Protein AF-A0A9D1HS17-F1 (afdb_monomer)

Sequence (466 aa):
MEYAVAGGVTAIFIIIFLLTLKKEREEFSSVCDEKEFAALAEELARSLPAPTDGGKEIRFAPYKRKIKRALRRTDAECSDTELRRLFLTLADRKEELKKLTKTDFSLLQDLPAVNGTPRCVIIAEATLSHSRYIFCEDRTAKMLEAFNAARTLTFKEIDAMETAFRFALCKKLAFLCERITVTDDIRAAALRTAKHPRLRSRSAECKRLKGSVIFSKFCAGEMGYDTENFDERYLALTDDLCACLNNVFDSLDNISIFDFSAFYDPCGILARFDTFASAPPETRAAFLQKLGELSTTENLDEYAYAVRLENYGDYGKMPPFKVKRIPFGQGSVVFARFDGDLLLLARALSSPTLMQMLFGQSGREKSILKNAKIKSSFMPKSRTFSANFGISAEGDELRITPDFPSEIMSAECVLRHNGVRHNVKIERGEPSLSVNGTVMKGVPGVKLGQIPLEIVVTLPDKPGEP

Structure (mmCIF, N/CA/C/O backbone):
data_AF-A0A9D1HS17-F1
#
_entry.id   AF-A0A9D1HS17-F1
#
loop_
_atom_site.group_PDB
_atom_site.id
_atom_site.type_symbol
_atom_site.label_atom_id
_atom_site.label_alt_id
_atom_site.label_comp_id
_atom_site.label_asym_id
_atom_site.label_entity_id
_atom_site.label_seq_id
_atom_site.pdbx_PDB_ins_code
_atom_site.Cartn_x
_atom_site.Cartn_y
_atom_site.Cartn_z
_atom_site.occupancy
_atom_site.B_iso_or_equiv
_atom_site.auth_seq_id
_atom_site.auth_comp_id
_atom_site.auth_asym_id
_atom_site.auth_atom_id
_atom_site.pdbx_PDB_model_num
ATOM 1 N N . MET A 1 1 ? 43.211 29.135 4.369 1.00 55.00 1 MET A N 1
ATOM 2 C CA . MET A 1 1 ? 43.670 27.793 3.943 1.00 55.00 1 MET A CA 1
ATOM 3 C C . MET A 1 1 ? 42.856 26.682 4.598 1.00 55.00 1 MET A C 1
ATOM 5 O O . MET A 1 1 ? 42.326 25.854 3.874 1.00 55.00 1 MET A O 1
ATOM 9 N N . GLU A 1 2 ? 42.667 26.695 5.920 1.00 52.50 2 GLU A N 1
ATOM 10 C CA . GLU A 1 2 ? 41.930 25.651 6.661 1.00 52.50 2 GLU A CA 1
ATOM 11 C C . GLU A 1 2 ? 40.488 25.420 6.178 1.00 52.50 2 GLU A C 1
ATOM 13 O O . GLU A 1 2 ? 40.097 24.278 5.966 1.00 52.50 2 GLU A O 1
ATOM 18 N N . TYR A 1 3 ? 39.728 26.478 5.877 1.00 56.88 3 TYR A N 1
ATOM 19 C CA . TYR A 1 3 ? 38.362 26.347 5.340 1.00 56.88 3 TYR A CA 1
ATOM 20 C C . TYR A 1 3 ? 38.295 25.695 3.947 1.00 56.88 3 TYR A C 1
ATOM 22 O O . TYR A 1 3 ? 37.339 24.985 3.642 1.00 56.88 3 TYR A O 1
ATOM 30 N N . ALA A 1 4 ? 39.316 25.890 3.106 1.00 63.19 4 ALA A N 1
ATOM 31 C CA . ALA A 1 4 ? 39.381 25.276 1.778 1.00 63.19 4 ALA A CA 1
ATOM 32 C C . ALA A 1 4 ? 39.755 23.787 1.865 1.00 63.19 4 ALA A C 1
ATOM 34 O O . ALA A 1 4 ? 39.203 22.963 1.137 1.00 63.19 4 ALA A O 1
ATOM 35 N N . VAL A 1 5 ? 40.639 23.434 2.804 1.00 70.44 5 VAL A N 1
ATOM 36 C CA . VAL A 1 5 ? 41.006 22.042 3.096 1.00 70.44 5 VAL A CA 1
ATOM 37 C C . VAL A 1 5 ? 39.827 21.299 3.734 1.00 70.44 5 VAL A C 1
ATOM 39 O O . VAL A 1 5 ? 39.486 20.210 3.282 1.00 70.44 5 VAL A O 1
ATOM 42 N N . ALA A 1 6 ? 39.131 21.908 4.699 1.00 66.62 6 ALA A N 1
ATOM 43 C CA . ALA A 1 6 ? 37.930 21.338 5.313 1.00 66.62 6 ALA A CA 1
ATOM 44 C C . ALA A 1 6 ? 36.796 21.130 4.292 1.00 66.62 6 ALA A C 1
ATOM 46 O O . ALA A 1 6 ? 36.165 20.071 4.274 1.00 66.62 6 ALA A O 1
ATOM 47 N N . GLY A 1 7 ? 36.579 22.090 3.385 1.00 69.94 7 GLY A N 1
ATOM 48 C CA . GLY A 1 7 ? 35.624 21.948 2.282 1.00 69.94 7 GLY A CA 1
ATOM 49 C C . GLY A 1 7 ? 35.985 20.805 1.326 1.00 69.94 7 GLY A C 1
ATOM 50 O O . GLY A 1 7 ? 35.118 20.006 0.969 1.00 69.94 7 GLY A O 1
ATOM 51 N N . GLY A 1 8 ? 37.267 20.672 0.970 1.00 73.44 8 GLY A N 1
ATOM 52 C CA . GLY A 1 8 ? 37.766 19.588 0.119 1.00 73.44 8 GLY A CA 1
ATOM 53 C C . GLY A 1 8 ? 37.612 18.203 0.754 1.00 73.44 8 GLY A C 1
ATOM 54 O O . GLY A 1 8 ? 37.100 17.286 0.114 1.00 73.44 8 GLY A O 1
ATOM 55 N N . VAL A 1 9 ? 37.976 18.058 2.031 1.00 79.06 9 VAL A N 1
ATOM 56 C CA . VAL A 1 9 ? 37.829 16.797 2.780 1.00 79.06 9 VAL A CA 1
ATOM 57 C C . VAL A 1 9 ? 36.355 16.413 2.925 1.00 79.06 9 VAL A C 1
ATOM 59 O O . VAL A 1 9 ? 36.000 15.257 2.701 1.00 79.06 9 VAL A O 1
ATOM 62 N N . THR A 1 10 ? 35.477 17.379 3.210 1.00 78.69 10 THR A N 1
ATOM 63 C CA . THR A 1 10 ? 34.028 17.138 3.312 1.00 78.69 10 THR A CA 1
ATOM 64 C C . THR A 1 10 ? 33.439 16.698 1.970 1.00 78.69 10 THR A C 1
ATOM 66 O O . THR A 1 10 ? 32.665 15.745 1.921 1.00 78.69 10 THR A O 1
ATOM 69 N N . ALA A 1 11 ? 33.842 17.326 0.861 1.00 78.25 11 ALA A N 1
ATOM 70 C CA . ALA A 1 11 ? 33.407 16.928 -0.476 1.00 78.25 11 ALA A CA 1
ATOM 71 C C . ALA A 1 11 ? 33.867 15.506 -0.833 1.00 78.25 11 ALA A C 1
ATOM 73 O O . ALA A 1 11 ? 33.075 14.724 -1.355 1.00 78.25 11 ALA A O 1
ATOM 74 N N . ILE A 1 12 ? 35.110 15.142 -0.502 1.00 82.19 12 ILE A N 1
ATOM 75 C CA . ILE A 1 12 ? 35.633 13.783 -0.704 1.00 82.19 12 ILE A CA 1
ATOM 76 C C . ILE A 1 12 ? 34.851 12.773 0.143 1.00 82.19 12 ILE A C 1
ATOM 78 O O . ILE A 1 12 ? 34.443 11.741 -0.384 1.00 82.19 12 ILE A O 1
ATOM 82 N N . PHE A 1 13 ? 34.565 13.078 1.411 1.00 82.62 13 PHE A N 1
ATOM 83 C CA . PHE A 1 13 ? 33.738 12.221 2.266 1.00 82.62 13 PHE A CA 1
ATOM 84 C C . PHE A 1 13 ? 32.319 12.049 1.722 1.00 82.62 13 PHE A C 1
ATOM 86 O O . PHE A 1 13 ? 31.816 10.929 1.700 1.00 82.62 13 PHE A O 1
ATOM 93 N N . ILE A 1 14 ? 31.691 13.118 1.223 1.00 76.06 14 ILE A N 1
ATOM 94 C CA . ILE A 1 14 ? 30.376 13.047 0.575 1.00 76.06 14 ILE A CA 1
ATOM 95 C C . ILE A 1 14 ? 30.448 12.186 -0.691 1.00 76.06 14 ILE A C 1
ATOM 97 O O . ILE A 1 14 ? 29.573 11.354 -0.904 1.00 76.06 14 ILE A O 1
ATOM 101 N N . ILE A 1 15 ? 31.485 12.337 -1.519 1.00 74.19 15 ILE A N 1
ATOM 102 C CA . ILE A 1 15 ? 31.669 11.527 -2.733 1.00 74.19 15 ILE A CA 1
ATOM 103 C C . ILE A 1 15 ? 31.859 10.051 -2.370 1.00 74.19 15 ILE A C 1
ATOM 105 O O . ILE A 1 15 ? 31.178 9.202 -2.940 1.00 74.19 15 ILE A O 1
ATOM 109 N N . ILE A 1 16 ? 32.726 9.737 -1.404 1.00 72.88 16 ILE A N 1
ATOM 110 C CA . ILE A 1 16 ? 32.955 8.363 -0.935 1.00 72.88 16 ILE A CA 1
ATOM 111 C C . ILE A 1 16 ? 31.667 7.786 -0.344 1.00 72.88 16 ILE A C 1
ATOM 113 O O . ILE A 1 16 ? 31.283 6.680 -0.708 1.00 72.88 16 ILE A O 1
ATOM 117 N N . PHE A 1 17 ? 30.954 8.540 0.493 1.00 73.44 17 PHE A N 1
ATOM 118 C CA . PHE A 1 17 ? 29.667 8.132 1.056 1.00 73.44 17 PHE A CA 1
ATOM 119 C C . PHE A 1 17 ? 28.625 7.858 -0.039 1.00 73.44 17 PHE A C 1
ATOM 121 O O . PHE A 1 17 ? 27.962 6.827 -0.028 1.00 73.44 17 PHE A O 1
ATOM 128 N N . LEU A 1 18 ? 28.513 8.730 -1.045 1.00 66.69 18 LEU A N 1
ATOM 129 C CA . LEU A 1 18 ? 27.614 8.526 -2.184 1.00 66.69 18 LEU A CA 1
ATOM 130 C C . LEU A 1 18 ? 28.010 7.317 -3.048 1.00 66.69 18 LEU A C 1
ATOM 132 O O . LEU A 1 18 ? 27.133 6.692 -3.644 1.00 66.69 18 LEU A O 1
ATOM 136 N N . LEU A 1 19 ? 29.303 6.985 -3.122 1.00 62.75 19 LEU A N 1
ATOM 137 C CA . LEU A 1 19 ? 29.815 5.808 -3.830 1.00 62.75 19 LEU A CA 1
ATOM 138 C C . LEU A 1 19 ? 29.601 4.503 -3.047 1.00 62.75 19 LEU A C 1
ATOM 140 O O . LEU A 1 19 ? 29.428 3.460 -3.675 1.00 62.75 19 LEU A O 1
ATOM 144 N N . THR A 1 20 ? 29.593 4.544 -1.710 1.00 61.25 20 THR A N 1
ATOM 145 C CA . THR A 1 20 ? 29.363 3.366 -0.852 1.00 61.25 20 THR A CA 1
ATOM 146 C C . THR A 1 20 ? 27.886 3.083 -0.585 1.00 61.25 20 THR A C 1
ATOM 148 O O . THR A 1 20 ? 27.547 1.965 -0.189 1.00 61.25 20 THR A O 1
ATOM 151 N N . LEU A 1 21 ? 26.984 4.038 -0.844 1.00 59.06 21 LEU A N 1
ATOM 152 C CA . LEU A 1 21 ? 25.544 3.787 -0.819 1.00 59.06 21 LEU A CA 1
ATOM 153 C C . LEU A 1 21 ? 25.186 2.696 -1.839 1.00 59.06 21 LEU A C 1
ATOM 155 O O . LEU A 1 21 ? 25.263 2.899 -3.054 1.00 59.06 21 LEU A O 1
ATOM 159 N N . LYS A 1 22 ? 24.750 1.531 -1.339 1.00 60.81 22 LYS A N 1
ATOM 160 C CA . LYS A 1 22 ? 24.191 0.467 -2.180 1.00 60.81 22 LYS A CA 1
ATOM 161 C C . LYS A 1 22 ? 23.036 1.052 -2.992 1.00 60.81 22 LYS A C 1
ATOM 163 O O . LYS A 1 22 ? 22.040 1.506 -2.434 1.00 60.81 22 LYS A O 1
ATOM 168 N N . LYS A 1 23 ? 23.179 1.050 -4.318 1.00 64.81 23 LYS A N 1
ATOM 169 C CA . LYS A 1 23 ? 22.084 1.412 -5.218 1.00 64.81 23 LYS A CA 1
ATOM 170 C C . LYS A 1 23 ? 21.028 0.325 -5.131 1.00 64.81 23 LYS A C 1
ATOM 172 O O . LYS A 1 23 ? 21.290 -0.806 -5.537 1.00 64.81 23 LYS A O 1
ATOM 177 N N . GLU A 1 24 ? 19.870 0.691 -4.605 1.00 73.81 24 GLU A N 1
ATOM 178 C CA . GLU A 1 24 ? 18.692 -0.165 -4.604 1.00 73.81 24 GLU A CA 1
ATOM 179 C C . GLU A 1 24 ? 18.360 -0.551 -6.048 1.00 73.81 24 GLU A C 1
ATOM 181 O O . GLU A 1 24 ? 18.296 0.305 -6.942 1.00 73.81 24 GLU A O 1
ATOM 186 N N . ARG A 1 25 ? 18.256 -1.858 -6.281 1.00 72.44 25 ARG A N 1
ATOM 187 C CA . ARG A 1 25 ? 17.913 -2.433 -7.579 1.00 72.44 25 ARG A CA 1
ATOM 188 C C . ARG A 1 25 ? 16.451 -2.841 -7.542 1.00 72.44 25 ARG A C 1
ATOM 190 O O . ARG A 1 25 ? 15.924 -3.148 -6.482 1.00 72.44 25 ARG A O 1
ATOM 197 N N . GLU A 1 26 ? 15.821 -2.819 -8.707 1.00 78.25 26 GLU A N 1
ATOM 198 C CA . GLU A 1 26 ? 14.504 -3.420 -8.870 1.00 78.25 26 GLU A CA 1
ATOM 199 C C . GLU A 1 26 ? 14.623 -4.923 -8.579 1.00 78.25 26 GLU A C 1
ATOM 201 O O . GLU A 1 26 ? 15.447 -5.607 -9.193 1.00 78.25 26 GLU A O 1
ATOM 206 N N . GLU A 1 27 ? 13.852 -5.409 -7.611 1.00 73.19 27 GLU A N 1
ATOM 207 C CA . GLU A 1 27 ? 13.742 -6.835 -7.314 1.00 73.19 27 GLU A CA 1
ATOM 208 C C . GLU A 1 27 ? 12.722 -7.460 -8.266 1.00 73.19 27 GLU A C 1
ATOM 210 O O . GLU A 1 27 ? 11.680 -6.871 -8.565 1.00 73.19 27 GLU A O 1
ATOM 215 N N . PHE A 1 28 ? 13.059 -8.633 -8.797 1.00 68.69 28 PHE A N 1
ATOM 216 C CA . PHE A 1 28 ? 12.176 -9.376 -9.683 1.00 68.69 28 PHE A CA 1
ATOM 217 C C . PHE A 1 28 ? 11.495 -10.480 -8.885 1.00 68.69 28 PHE A C 1
ATOM 219 O O . PHE A 1 28 ? 12.169 -11.375 -8.380 1.00 68.69 28 PHE A O 1
ATOM 226 N N . SER A 1 29 ? 10.169 -10.424 -8.831 1.00 76.25 29 SER A N 1
ATOM 227 C CA . SER A 1 29 ? 9.338 -11.488 -8.275 1.00 76.25 29 SER A CA 1
ATOM 228 C C . SER A 1 29 ? 8.611 -12.203 -9.406 1.00 76.25 29 SER A C 1
ATOM 230 O O . SER A 1 29 ? 8.111 -11.568 -10.340 1.00 76.25 29 SER A O 1
ATOM 232 N N . SER A 1 30 ? 8.558 -13.534 -9.339 1.00 77.56 30 SER A N 1
ATOM 233 C CA . SER A 1 30 ? 7.724 -14.325 -10.239 1.00 77.56 30 SER A CA 1
ATOM 234 C C . SER A 1 30 ? 6.248 -14.093 -9.929 1.00 77.56 30 SER A C 1
ATOM 236 O O . SER A 1 30 ? 5.859 -13.917 -8.772 1.00 77.56 30 SER A O 1
ATOM 238 N N . VAL A 1 31 ? 5.424 -14.107 -10.976 1.00 83.12 31 VAL A N 1
ATOM 239 C CA . VAL A 1 31 ? 3.968 -14.099 -10.814 1.00 83.12 31 VAL A CA 1
ATOM 240 C C . VAL A 1 31 ? 3.557 -15.426 -10.201 1.00 83.12 31 VAL A C 1
ATOM 242 O O . VAL A 1 31 ? 3.918 -16.469 -10.739 1.00 83.12 31 VAL A O 1
ATOM 245 N N . CYS A 1 32 ? 2.819 -15.361 -9.100 1.00 88.25 32 CYS A N 1
ATOM 246 C CA . CYS A 1 32 ? 2.270 -16.538 -8.440 1.00 88.25 32 CYS A CA 1
ATOM 247 C C . CYS A 1 32 ? 0.857 -16.816 -8.946 1.00 88.25 32 CYS A C 1
ATOM 249 O O . CYS A 1 32 ? 0.096 -15.878 -9.226 1.00 88.25 32 CYS A O 1
ATOM 251 N N . ASP A 1 33 ? 0.492 -18.093 -9.018 1.00 92.06 33 ASP A N 1
ATOM 252 C CA . ASP A 1 33 ? -0.919 -18.467 -9.086 1.00 92.06 33 ASP A CA 1
ATOM 253 C C . ASP A 1 33 ? -1.628 -18.218 -7.736 1.00 92.06 33 ASP A C 1
ATOM 255 O O . ASP A 1 33 ? -1.013 -17.821 -6.744 1.00 92.06 33 ASP A O 1
ATOM 259 N N . GLU A 1 34 ? -2.948 -18.406 -7.684 1.00 91.50 34 GLU A N 1
ATOM 260 C CA . GLU A 1 34 ? -3.733 -18.114 -6.475 1.00 91.50 34 GLU A CA 1
ATOM 261 C C . GLU A 1 34 ? -3.411 -19.016 -5.276 1.00 91.50 34 GLU A C 1
ATOM 263 O O . GLU A 1 34 ? -3.611 -18.598 -4.133 1.00 91.50 34 GLU A O 1
ATOM 268 N N . LYS A 1 35 ? -2.934 -20.243 -5.513 1.00 93.38 35 LYS A N 1
ATOM 269 C CA . LYS A 1 35 ? -2.572 -21.182 -4.443 1.00 93.38 35 LYS A CA 1
ATOM 270 C C . LYS A 1 35 ? -1.186 -20.863 -3.905 1.00 93.38 35 LYS A C 1
ATOM 272 O O . LYS A 1 35 ? -1.000 -20.803 -2.692 1.00 93.38 35 LYS A O 1
ATOM 277 N N . GLU A 1 36 ? -0.240 -20.617 -4.804 1.00 94.25 36 GLU A N 1
ATOM 278 C CA . GLU A 1 36 ? 1.108 -20.164 -4.478 1.00 94.25 36 GLU A CA 1
ATOM 279 C C . GLU A 1 36 ? 1.071 -18.841 -3.715 1.00 94.25 36 GLU A C 1
ATOM 281 O O . GLU A 1 36 ? 1.772 -18.687 -2.718 1.00 94.25 36 GLU A O 1
ATOM 286 N N . PHE A 1 37 ? 0.214 -17.905 -4.135 1.00 95.12 37 PHE A N 1
ATOM 287 C CA . PHE A 1 37 ? 0.074 -16.616 -3.467 1.00 95.12 37 PHE A CA 1
ATOM 288 C C . PHE A 1 37 ? -0.491 -16.754 -2.046 1.00 95.12 37 PHE A C 1
ATOM 290 O O . PHE A 1 37 ? 0.020 -16.119 -1.127 1.00 95.12 37 PHE A O 1
ATOM 297 N N . ALA A 1 38 ? -1.504 -17.602 -1.837 1.00 94.75 38 ALA A N 1
ATOM 298 C CA . ALA A 1 38 ? -2.046 -17.854 -0.500 1.00 94.75 38 ALA A CA 1
ATOM 299 C C . ALA A 1 38 ? -0.995 -18.482 0.434 1.00 94.75 38 ALA A C 1
ATOM 301 O O . ALA A 1 38 ? -0.815 -18.023 1.560 1.00 94.75 38 ALA A O 1
ATOM 302 N N . ALA A 1 39 ? -0.242 -19.474 -0.056 1.00 94.88 39 ALA A N 1
ATOM 303 C CA . ALA A 1 39 ? 0.851 -20.079 0.704 1.00 94.88 39 ALA A CA 1
ATOM 304 C C . ALA A 1 39 ? 1.955 -19.060 1.033 1.00 94.88 39 ALA A C 1
ATOM 306 O O . ALA A 1 39 ? 2.466 -19.039 2.151 1.00 94.88 39 ALA A O 1
ATOM 307 N N . LEU A 1 40 ? 2.290 -18.181 0.083 1.00 94.56 40 LEU A N 1
ATOM 308 C CA . LEU A 1 40 ? 3.247 -17.097 0.286 1.00 94.56 40 LEU A CA 1
ATOM 309 C C . LEU A 1 40 ? 2.774 -16.106 1.354 1.00 94.56 40 LEU A C 1
ATOM 311 O O . LEU A 1 40 ? 3.582 -15.687 2.179 1.00 94.56 40 LEU A O 1
ATOM 315 N N . ALA A 1 41 ? 1.490 -15.743 1.356 1.00 95.75 41 ALA A N 1
ATOM 316 C CA . ALA A 1 41 ? 0.919 -14.841 2.351 1.00 95.75 41 ALA A CA 1
ATOM 317 C C . ALA A 1 41 ? 1.021 -15.425 3.768 1.00 95.75 41 ALA A C 1
ATOM 319 O O . ALA A 1 41 ? 1.491 -14.745 4.681 1.00 95.75 41 ALA A O 1
ATOM 320 N N . GLU A 1 42 ? 0.655 -16.699 3.946 1.00 96.06 42 GLU A N 1
ATOM 321 C CA . GLU A 1 42 ? 0.783 -17.391 5.233 1.00 96.06 42 GLU A CA 1
ATOM 322 C C . GLU A 1 42 ? 2.241 -17.508 5.696 1.00 96.06 42 GLU A C 1
ATOM 324 O O . GLU A 1 42 ? 2.549 -17.238 6.858 1.00 96.06 42 GLU A O 1
ATOM 329 N N . GLU A 1 43 ? 3.144 -17.906 4.798 1.00 95.81 43 GLU A N 1
ATOM 330 C CA . GLU A 1 43 ? 4.566 -18.069 5.110 1.00 95.81 43 GLU A CA 1
ATOM 331 C C . GLU A 1 43 ? 5.208 -16.728 5.486 1.00 95.81 43 GLU A C 1
ATOM 333 O O . GLU A 1 43 ? 5.949 -16.628 6.469 1.00 95.81 43 GLU A O 1
ATOM 338 N N . LEU A 1 44 ? 4.887 -15.663 4.747 1.00 95.00 44 LEU A N 1
ATOM 339 C CA . LEU A 1 44 ? 5.362 -14.317 5.042 1.00 95.00 44 LEU A CA 1
ATOM 340 C C . LEU A 1 44 ? 4.834 -13.833 6.398 1.00 95.00 44 LEU A C 1
ATOM 342 O O . LEU A 1 44 ? 5.612 -13.348 7.215 1.00 95.00 44 LEU A O 1
ATOM 346 N N . ALA A 1 45 ? 3.542 -14.012 6.674 1.00 94.44 45 ALA A N 1
ATOM 347 C CA . ALA A 1 45 ? 2.946 -13.615 7.946 1.00 94.44 45 ALA A CA 1
ATOM 348 C C . ALA A 1 45 ? 3.567 -14.352 9.150 1.00 94.44 45 ALA A C 1
ATOM 350 O O . ALA A 1 45 ? 3.813 -13.736 10.187 1.00 94.44 45 ALA A O 1
ATOM 351 N N . ARG A 1 46 ? 3.866 -15.654 9.015 1.00 93.75 46 ARG A N 1
ATOM 352 C CA . ARG A 1 46 ? 4.463 -16.479 10.085 1.00 93.75 46 ARG A CA 1
ATOM 353 C C . ARG A 1 46 ? 5.958 -16.236 10.291 1.00 93.75 46 ARG A C 1
ATOM 355 O O . ARG A 1 46 ? 6.441 -16.357 11.415 1.00 93.75 46 ARG A O 1
ATOM 362 N N . SER A 1 47 ? 6.697 -15.950 9.222 1.00 93.00 47 SER A N 1
ATOM 363 C CA . SER A 1 47 ? 8.162 -15.828 9.268 1.00 93.00 47 SER A CA 1
ATOM 364 C C . SER A 1 47 ? 8.654 -14.476 9.783 1.00 93.00 47 SER A C 1
ATOM 366 O O . SER A 1 47 ? 9.798 -14.368 10.238 1.00 93.00 47 SER A O 1
ATOM 368 N N . LEU A 1 48 ? 7.815 -13.437 9.734 1.00 91.75 48 LEU A N 1
ATOM 369 C CA . LEU A 1 48 ? 8.183 -12.120 10.239 1.00 91.75 48 LEU A CA 1
ATOM 370 C C . LEU A 1 48 ? 8.225 -12.110 11.778 1.00 91.75 48 LEU A C 1
ATOM 372 O O . LEU A 1 48 ? 7.285 -12.562 12.435 1.00 91.75 48 LEU A O 1
ATOM 376 N N . PRO A 1 49 ? 9.291 -11.560 12.391 1.00 89.25 49 PRO A N 1
ATOM 377 C CA . PRO A 1 49 ? 9.330 -11.379 13.833 1.00 89.25 49 PRO A CA 1
ATOM 378 C C . PRO A 1 49 ? 8.278 -10.363 14.293 1.00 89.25 49 PRO A C 1
ATOM 380 O O . PRO A 1 49 ? 7.705 -9.608 13.505 1.00 89.25 49 PRO A O 1
ATOM 383 N N . ALA A 1 50 ? 8.076 -10.312 15.609 1.00 87.00 50 ALA A N 1
ATOM 384 C CA . ALA A 1 50 ? 7.271 -9.282 16.249 1.00 87.00 50 ALA A CA 1
ATOM 385 C C . ALA A 1 50 ? 7.685 -7.876 15.768 1.00 87.00 50 ALA A C 1
ATOM 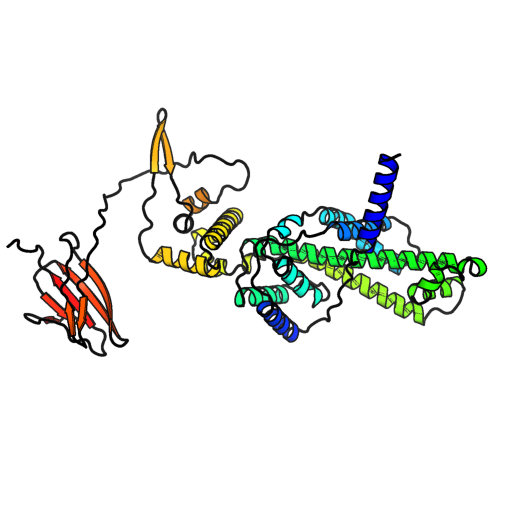387 O O . ALA A 1 50 ? 8.879 -7.564 15.834 1.00 87.00 50 ALA A O 1
ATOM 388 N N . PRO A 1 51 ? 6.747 -7.028 15.303 1.00 88.88 51 PRO A N 1
ATOM 389 C CA . PRO A 1 51 ? 7.079 -5.662 14.943 1.00 88.88 51 PRO A CA 1
ATOM 390 C C . PRO A 1 51 ? 7.547 -4.880 16.173 1.00 88.88 51 PRO A C 1
ATOM 392 O O . PRO A 1 5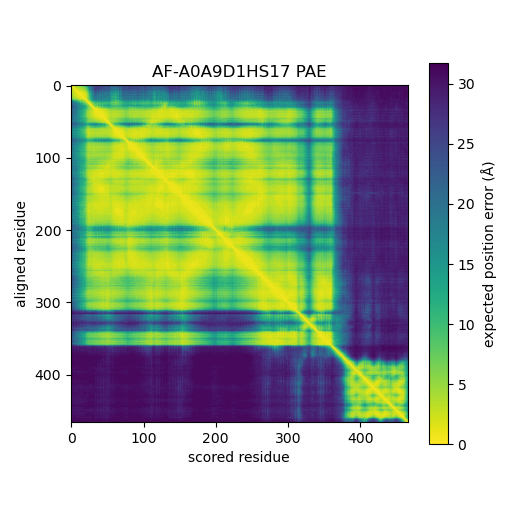1 ? 7.067 -5.094 17.287 1.00 88.88 51 PRO A O 1
ATOM 395 N N . THR A 1 52 ? 8.489 -3.973 15.949 1.00 87.38 52 THR A N 1
ATOM 396 C CA . THR A 1 52 ? 8.951 -2.986 16.925 1.00 87.38 52 THR A CA 1
ATOM 397 C C . THR A 1 52 ? 8.280 -1.643 16.673 1.00 87.38 52 THR A C 1
ATOM 399 O O . THR A 1 52 ? 7.898 -1.346 15.537 1.00 87.38 52 THR A O 1
ATOM 402 N N . ASP A 1 53 ? 8.199 -0.810 17.707 1.00 80.38 53 ASP A N 1
ATOM 403 C CA . ASP A 1 53 ? 7.727 0.565 17.566 1.00 80.38 53 ASP A CA 1
ATOM 404 C C . ASP A 1 53 ? 8.694 1.384 16.705 1.00 80.38 53 ASP A C 1
ATOM 406 O O . ASP A 1 53 ? 9.889 1.477 16.999 1.00 80.38 53 ASP A O 1
ATOM 410 N N . GLY A 1 54 ? 8.155 1.993 15.649 1.00 69.00 54 GLY A N 1
ATOM 411 C CA . GLY A 1 54 ? 8.901 2.836 14.724 1.00 69.00 54 GLY A CA 1
ATOM 412 C C . GLY A 1 54 ? 9.770 2.065 13.724 1.00 69.00 54 GLY A C 1
ATOM 413 O O . GLY A 1 54 ? 10.344 1.007 13.994 1.00 69.00 54 GLY A O 1
ATOM 414 N N . GLY A 1 55 ? 9.881 2.634 12.527 1.00 67.69 55 GLY A N 1
ATOM 415 C CA . GLY A 1 55 ? 10.696 2.153 11.421 1.00 67.69 55 GLY A CA 1
ATOM 416 C C . GLY A 1 55 ? 11.896 3.051 11.121 1.00 67.69 55 GLY A C 1
ATOM 417 O O . GLY A 1 55 ? 12.096 4.123 11.691 1.00 67.69 55 GLY A O 1
ATOM 418 N N . LYS A 1 56 ? 12.729 2.610 10.176 1.00 76.06 56 LYS A N 1
ATOM 419 C CA . LYS A 1 56 ? 13.734 3.477 9.553 1.00 76.06 56 LYS A CA 1
ATOM 420 C C . LYS A 1 56 ? 13.028 4.508 8.676 1.00 76.06 56 LYS A C 1
ATOM 422 O O . LYS A 1 56 ? 11.954 4.264 8.133 1.00 76.06 56 LYS A O 1
ATOM 427 N N . GLU A 1 57 ? 13.701 5.635 8.471 1.00 78.94 57 GLU A N 1
ATOM 428 C CA . GLU A 1 57 ? 13.250 6.689 7.564 1.00 78.94 57 GLU A CA 1
ATOM 429 C C . GLU A 1 57 ? 12.887 6.124 6.174 1.00 78.94 57 GLU A C 1
ATOM 431 O O . GLU A 1 57 ? 13.733 5.558 5.470 1.00 78.94 57 GLU A O 1
ATOM 436 N N . ILE A 1 58 ? 11.638 6.336 5.745 1.00 82.00 58 ILE A N 1
ATOM 437 C CA . ILE A 1 58 ? 11.191 6.030 4.385 1.00 82.00 58 ILE A CA 1
ATOM 438 C C . ILE A 1 58 ? 11.784 7.062 3.423 1.00 82.00 58 ILE A C 1
ATOM 440 O O . ILE A 1 58 ? 11.344 8.210 3.326 1.00 82.00 58 ILE A O 1
ATOM 444 N N . ARG A 1 59 ? 12.794 6.640 2.660 1.00 83.75 59 ARG A N 1
ATOM 445 C CA . ARG A 1 59 ? 13.510 7.505 1.713 1.00 83.75 59 ARG A CA 1
ATOM 446 C C . ARG A 1 59 ? 12.799 7.596 0.364 1.00 83.75 59 ARG A C 1
ATOM 448 O O . ARG A 1 59 ? 13.148 6.901 -0.586 1.00 83.75 59 ARG A O 1
ATOM 455 N N . PHE A 1 60 ? 11.867 8.539 0.229 1.00 89.31 60 PHE A N 1
ATOM 456 C CA . PHE A 1 60 ? 11.155 8.767 -1.040 1.00 89.31 60 PHE A CA 1
ATOM 457 C C . PHE A 1 60 ? 11.929 9.615 -2.076 1.00 89.31 60 PHE A C 1
ATOM 459 O O . PHE A 1 60 ? 11.688 9.547 -3.287 1.00 89.31 60 PHE A O 1
ATOM 466 N N . ALA A 1 61 ? 12.892 10.431 -1.633 1.00 90.25 61 ALA A N 1
ATOM 467 C CA . ALA A 1 61 ? 13.577 11.403 -2.491 1.00 90.25 61 ALA A CA 1
ATOM 468 C C . ALA A 1 61 ? 14.248 10.815 -3.759 1.00 90.25 61 ALA A C 1
ATOM 470 O O . ALA A 1 61 ? 14.149 11.454 -4.815 1.00 90.25 61 ALA A O 1
ATOM 471 N N . PRO A 1 62 ? 14.910 9.638 -3.727 1.00 90.62 62 PRO A N 1
ATOM 472 C CA . PRO A 1 62 ? 15.495 9.033 -4.926 1.00 90.62 62 PRO A CA 1
ATOM 473 C C . PRO A 1 62 ? 14.446 8.683 -5.989 1.00 90.62 62 PRO A C 1
ATOM 475 O O . PRO A 1 62 ? 14.642 8.991 -7.165 1.00 90.62 62 PRO A O 1
ATOM 478 N N . TYR A 1 63 ? 13.309 8.120 -5.578 1.00 93.75 63 TYR A N 1
ATOM 479 C CA . TYR A 1 63 ? 12.211 7.730 -6.468 1.00 93.75 63 TYR A CA 1
ATOM 480 C C . TYR A 1 63 ? 11.575 8.940 -7.142 1.00 93.75 63 TYR A C 1
ATOM 482 O O . TYR A 1 63 ? 11.467 9.009 -8.369 1.00 93.75 63 TYR A O 1
ATOM 490 N N . LYS A 1 64 ? 11.298 9.975 -6.347 1.00 94.69 64 LYS A N 1
ATOM 491 C CA . LYS A 1 64 ? 10.818 11.273 -6.827 1.00 94.69 64 LYS A CA 1
ATOM 492 C C . LYS A 1 64 ? 11.710 11.878 -7.913 1.00 94.69 64 LYS A C 1
ATOM 494 O O . LYS A 1 64 ? 11.199 12.455 -8.873 1.00 94.69 64 LYS A O 1
ATOM 499 N N . ARG A 1 65 ? 13.039 11.773 -7.783 1.00 94.00 65 ARG A N 1
ATOM 500 C CA . ARG A 1 65 ? 13.982 12.289 -8.795 1.00 94.00 65 ARG A CA 1
ATOM 501 C C . ARG A 1 65 ? 13.859 11.540 -10.122 1.00 94.00 65 ARG A C 1
ATOM 503 O O . ARG A 1 65 ? 13.880 12.194 -11.162 1.00 94.00 65 ARG A O 1
ATOM 510 N N . LYS A 1 66 ? 13.705 10.211 -10.090 1.00 95.31 66 LYS A N 1
ATOM 511 C CA . LYS A 1 66 ? 13.536 9.379 -11.294 1.00 95.31 66 LYS A CA 1
ATOM 512 C C . LYS A 1 66 ? 12.249 9.741 -12.042 1.00 95.31 66 LYS A C 1
ATOM 514 O O . LYS A 1 66 ? 12.314 10.040 -13.232 1.00 95.31 66 LYS A O 1
ATOM 519 N N . ILE A 1 67 ? 11.125 9.850 -11.326 1.00 96.25 67 ILE A N 1
ATOM 520 C CA . ILE A 1 67 ? 9.829 10.254 -11.901 1.00 96.25 67 ILE A CA 1
ATOM 521 C C . ILE A 1 67 ? 9.933 11.653 -12.524 1.00 96.25 67 ILE A C 1
ATOM 523 O O . ILE A 1 67 ? 9.647 11.840 -13.704 1.00 96.25 67 ILE A O 1
ATOM 527 N N . LYS A 1 68 ? 10.436 12.646 -11.774 1.00 94.81 68 LYS A N 1
ATOM 528 C CA . LYS A 1 68 ? 10.593 14.020 -12.289 1.00 94.81 68 LYS A CA 1
ATOM 529 C C . LYS A 1 68 ? 11.503 14.105 -13.512 1.00 94.81 68 LYS A C 1
ATOM 531 O O . LYS A 1 68 ? 11.280 14.960 -14.364 1.00 94.81 68 LYS A O 1
ATOM 536 N N . ARG A 1 69 ? 12.545 13.273 -13.589 1.00 93.56 69 ARG A N 1
ATOM 537 C CA . ARG A 1 69 ? 13.445 13.232 -14.747 1.00 93.56 69 ARG A CA 1
ATOM 538 C C . ARG A 1 69 ? 12.712 12.745 -15.996 1.00 93.56 69 ARG A C 1
ATOM 540 O O . ARG A 1 69 ? 12.868 13.381 -17.033 1.00 93.56 69 ARG A O 1
ATOM 547 N N . ALA A 1 70 ? 11.910 11.688 -15.886 1.00 94.50 70 ALA A N 1
ATOM 548 C CA . ALA A 1 70 ? 11.110 11.184 -17.001 1.00 94.50 70 ALA A CA 1
ATOM 549 C C . ALA A 1 70 ? 10.035 12.196 -17.434 1.00 94.50 70 ALA A C 1
ATOM 551 O O . ALA A 1 70 ? 9.946 12.516 -18.614 1.00 94.50 70 ALA A O 1
ATOM 552 N N . LEU A 1 71 ? 9.323 12.814 -16.482 1.00 94.06 71 LEU A N 1
ATOM 553 C CA . LEU A 1 71 ? 8.300 13.836 -16.764 1.00 94.06 71 LEU A CA 1
ATOM 554 C C . LEU A 1 71 ? 8.831 15.104 -17.449 1.00 94.06 71 LEU A C 1
ATOM 556 O O . LEU A 1 71 ? 8.061 15.851 -18.036 1.00 94.06 71 LEU A O 1
ATOM 560 N N . ARG A 1 72 ? 10.132 15.399 -17.356 1.00 91.94 72 ARG A N 1
ATOM 561 C CA . ARG A 1 72 ? 10.745 16.510 -18.109 1.00 91.94 72 ARG A CA 1
ATOM 562 C C . ARG A 1 72 ? 10.980 16.168 -19.578 1.00 91.94 72 ARG A C 1
ATOM 564 O O . ARG A 1 72 ? 11.186 17.075 -20.372 1.00 91.94 72 ARG A O 1
ATOM 571 N N . ARG A 1 73 ? 11.016 14.878 -19.918 1.00 90.75 73 ARG A N 1
ATOM 572 C CA . ARG A 1 73 ? 11.261 14.385 -21.277 1.00 90.75 73 ARG A CA 1
ATOM 573 C C . ARG A 1 73 ? 9.978 14.118 -22.054 1.00 90.75 73 ARG A C 1
ATOM 575 O O . ARG A 1 73 ? 10.060 13.954 -23.260 1.00 90.75 73 ARG A O 1
ATOM 582 N N . THR A 1 74 ? 8.818 14.130 -21.397 1.00 88.06 74 THR A N 1
ATOM 583 C CA . THR A 1 74 ? 7.516 13.964 -22.064 1.00 88.06 74 THR A CA 1
ATOM 584 C C . THR A 1 74 ? 7.233 15.063 -23.083 1.00 88.06 74 THR A C 1
ATOM 586 O O . THR A 1 74 ? 6.526 14.826 -24.050 1.00 88.06 74 THR A O 1
ATOM 589 N N . ASP A 1 75 ? 7.793 16.256 -22.868 1.00 79.31 75 ASP A N 1
ATOM 590 C CA . ASP A 1 75 ? 7.585 17.423 -23.732 1.00 79.31 75 ASP A CA 1
ATOM 591 C C . ASP A 1 75 ? 8.638 17.512 -24.854 1.00 79.31 75 ASP A C 1
ATOM 593 O O . ASP A 1 75 ? 8.588 18.417 -25.683 1.00 79.31 75 ASP A O 1
ATOM 597 N N . ALA A 1 76 ? 9.626 16.611 -24.862 1.00 81.25 76 ALA A N 1
ATOM 598 C CA . ALA A 1 76 ? 10.671 16.584 -25.875 1.00 81.25 76 ALA A CA 1
ATOM 599 C C . ALA A 1 76 ? 10.230 15.747 -27.081 1.00 81.25 76 ALA A C 1
ATOM 601 O O . ALA A 1 76 ? 9.615 14.691 -26.930 1.00 81.25 76 ALA A O 1
ATOM 602 N N . GLU A 1 77 ? 10.607 16.178 -28.284 1.00 74.56 77 GLU A N 1
ATOM 603 C CA . GLU A 1 77 ? 10.391 15.371 -29.481 1.00 74.56 77 GLU A CA 1
ATOM 604 C C . GLU A 1 77 ? 11.220 14.080 -29.411 1.00 74.56 77 GLU A C 1
ATOM 606 O O . GLU A 1 77 ? 12.455 14.098 -29.392 1.00 74.56 77 GLU A O 1
ATOM 611 N N . CYS A 1 78 ? 10.527 12.940 -29.383 1.00 83.00 78 CYS A N 1
ATOM 612 C CA . CYS A 1 78 ? 11.131 11.624 -29.533 1.00 83.00 78 CYS A CA 1
ATOM 613 C C . CYS A 1 78 ? 10.821 11.094 -30.935 1.00 83.00 78 CYS A C 1
ATOM 615 O O . CYS A 1 78 ? 9.660 10.909 -31.296 1.00 83.00 78 CYS A O 1
ATOM 617 N N . SER A 1 79 ? 11.870 10.867 -31.726 1.00 82.50 79 SER A N 1
ATOM 618 C CA . SER A 1 79 ? 11.756 10.384 -33.107 1.00 82.50 79 SER A CA 1
ATOM 619 C C . SER A 1 79 ? 11.402 8.897 -33.208 1.00 82.50 79 SER A C 1
ATOM 621 O O . SER A 1 79 ? 11.046 8.434 -34.283 1.00 82.50 79 SER A O 1
ATOM 623 N N . ASP A 1 80 ? 11.564 8.141 -32.121 1.00 91.69 80 ASP A N 1
ATOM 624 C CA . ASP A 1 80 ? 11.242 6.716 -32.067 1.00 91.69 80 ASP A CA 1
ATOM 625 C C . ASP A 1 80 ? 9.790 6.528 -31.611 1.00 91.69 80 ASP A C 1
ATOM 627 O O . ASP A 1 80 ? 9.380 7.104 -30.601 1.00 91.69 80 ASP A O 1
ATOM 631 N N . THR A 1 81 ? 9.012 5.752 -32.366 1.00 91.06 81 THR A N 1
ATOM 632 C CA . THR A 1 81 ? 7.567 5.586 -32.149 1.00 91.06 81 THR A CA 1
ATOM 633 C C . THR A 1 81 ? 7.251 4.895 -30.826 1.00 91.06 81 THR A C 1
ATOM 635 O O . THR A 1 81 ? 6.355 5.346 -30.112 1.00 91.06 81 THR A O 1
ATOM 638 N N . GLU A 1 82 ? 8.016 3.870 -30.452 1.00 93.75 82 GLU A N 1
ATOM 639 C CA . GLU A 1 82 ? 7.770 3.075 -29.244 1.00 93.75 82 GLU A CA 1
ATOM 640 C C . GLU A 1 82 ? 8.139 3.834 -27.969 1.00 93.75 82 GLU A C 1
ATOM 642 O O . GLU A 1 82 ? 7.391 3.845 -26.989 1.00 93.75 82 GLU A O 1
ATOM 647 N N . LEU A 1 83 ? 9.266 4.548 -27.976 1.00 92.94 83 LEU A N 1
ATOM 648 C CA . LEU A 1 83 ? 9.620 5.448 -26.880 1.00 92.94 83 LEU A CA 1
ATOM 649 C C . LEU A 1 83 ? 8.669 6.633 -26.789 1.00 92.94 83 LEU A C 1
ATOM 651 O O . LEU A 1 83 ? 8.300 7.025 -25.680 1.00 92.94 83 LEU A O 1
ATOM 655 N N . ARG A 1 84 ? 8.244 7.193 -27.928 1.00 92.88 84 ARG A N 1
ATOM 656 C CA . ARG A 1 84 ? 7.230 8.249 -27.948 1.00 92.88 84 ARG A CA 1
ATOM 657 C C . ARG A 1 84 ? 5.933 7.758 -27.314 1.00 92.88 84 ARG A C 1
ATOM 659 O O . ARG A 1 84 ? 5.392 8.481 -26.487 1.00 92.88 84 ARG A O 1
ATOM 666 N N . ARG A 1 85 ? 5.479 6.539 -27.627 1.00 94.38 85 ARG A N 1
ATOM 667 C CA . ARG A 1 85 ? 4.311 5.908 -26.992 1.00 94.38 85 ARG A CA 1
ATOM 668 C C . ARG A 1 85 ? 4.452 5.882 -25.467 1.00 94.38 85 ARG A C 1
ATOM 670 O O . ARG A 1 85 ? 3.577 6.388 -24.780 1.00 94.38 85 ARG A O 1
ATOM 677 N N . LEU A 1 86 ? 5.585 5.408 -24.941 1.00 95.38 86 LEU A N 1
ATOM 678 C CA . LEU A 1 86 ? 5.849 5.369 -23.492 1.00 95.38 86 LEU A CA 1
ATOM 679 C C . LEU A 1 86 ? 5.855 6.765 -22.844 1.00 95.38 86 LEU A C 1
ATOM 681 O O . LEU A 1 86 ? 5.323 6.951 -21.749 1.00 95.38 86 LEU A O 1
ATOM 685 N N . PHE A 1 87 ? 6.455 7.762 -23.502 1.00 95.31 87 PHE A N 1
ATOM 686 C CA . PHE A 1 87 ? 6.443 9.140 -23.008 1.00 95.31 87 PHE A CA 1
ATOM 687 C C . PHE A 1 87 ? 5.056 9.783 -23.078 1.00 95.31 87 PHE A C 1
ATOM 689 O O . PHE A 1 87 ? 4.733 10.555 -22.179 1.00 95.31 87 PHE A O 1
ATOM 696 N N . LEU A 1 88 ? 4.240 9.456 -24.084 1.00 93.44 88 LEU A N 1
ATOM 697 C CA . LEU A 1 88 ? 2.844 9.892 -24.167 1.00 93.44 88 LEU A CA 1
ATOM 698 C C . LEU A 1 88 ? 2.023 9.305 -23.016 1.00 93.44 88 LEU A C 1
ATOM 700 O O . LEU A 1 88 ? 1.376 10.066 -22.309 1.00 93.44 88 LEU A O 1
ATOM 704 N N . THR A 1 89 ? 2.171 8.012 -22.712 1.00 93.81 89 THR A N 1
ATOM 705 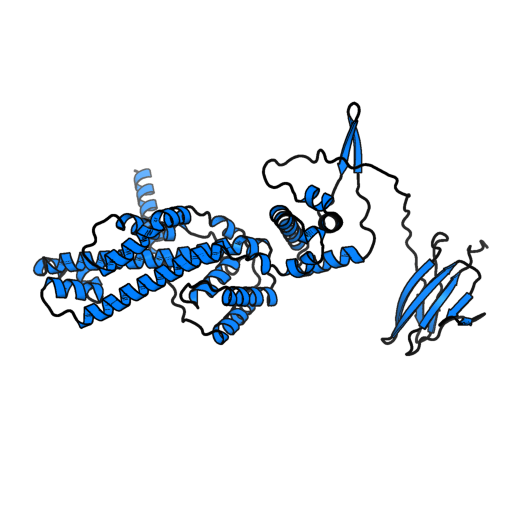C CA . THR A 1 89 ? 1.509 7.387 -21.553 1.00 93.81 89 THR A CA 1
ATOM 706 C C . THR A 1 89 ? 1.862 8.092 -20.233 1.00 93.81 89 THR A C 1
ATOM 708 O O . THR A 1 89 ? 1.001 8.319 -19.386 1.00 93.81 89 THR A O 1
ATOM 711 N N . LEU A 1 90 ? 3.122 8.515 -20.053 1.00 95.69 90 LEU A N 1
ATOM 712 C CA . LEU A 1 90 ? 3.527 9.342 -18.905 1.00 95.69 90 LEU A CA 1
ATOM 713 C C . LEU A 1 90 ? 2.963 10.775 -18.961 1.00 95.69 90 LEU A C 1
ATOM 715 O O . LEU A 1 90 ? 2.699 11.370 -17.912 1.00 95.69 90 LEU A O 1
ATOM 719 N N . ALA A 1 91 ? 2.840 11.352 -20.158 1.00 94.00 91 ALA A N 1
ATOM 720 C CA . ALA A 1 91 ? 2.329 12.702 -20.379 1.00 94.00 91 ALA A CA 1
ATOM 721 C C . ALA A 1 91 ? 0.836 12.799 -20.043 1.00 94.00 91 ALA A C 1
ATOM 723 O O . ALA A 1 91 ? 0.429 13.756 -19.381 1.00 94.00 91 ALA A O 1
ATOM 724 N N . ASP A 1 92 ? 0.057 11.784 -20.415 1.00 94.19 92 ASP A N 1
ATOM 725 C CA . ASP A 1 92 ? -1.387 11.718 -20.182 1.00 94.19 92 ASP A CA 1
ATOM 726 C C . ASP A 1 92 ? -1.726 11.790 -18.684 1.00 94.19 92 ASP A C 1
ATOM 728 O O . ASP A 1 92 ? -2.706 12.414 -18.287 1.00 94.19 92 ASP A O 1
ATOM 732 N N . ARG A 1 93 ? -0.853 11.246 -17.824 1.00 94.38 93 ARG A N 1
ATOM 733 C CA . ARG A 1 93 ? -1.003 11.253 -16.355 1.00 94.38 93 ARG A CA 1
ATOM 734 C C . ARG A 1 93 ? -0.107 12.288 -15.652 1.00 94.38 93 ARG A C 1
ATOM 736 O O . ARG A 1 93 ? 0.079 12.245 -14.434 1.00 94.38 93 ARG A O 1
ATOM 743 N N . LYS A 1 94 ? 0.481 13.249 -16.379 1.00 93.38 94 LYS A N 1
ATOM 744 C CA . LYS A 1 94 ? 1.539 14.152 -15.868 1.00 93.38 94 LYS A CA 1
ATOM 745 C C . LYS A 1 94 ? 1.152 14.926 -14.606 1.00 93.38 94 LYS A C 1
ATOM 747 O O . LYS A 1 94 ? 1.977 15.064 -13.698 1.00 93.38 94 LYS A O 1
ATOM 752 N N . GLU A 1 95 ? -0.068 15.455 -14.533 1.00 93.25 95 GLU A N 1
ATOM 753 C CA . GLU A 1 95 ? -0.516 16.239 -13.372 1.00 93.25 95 GLU A CA 1
ATOM 754 C C . GLU A 1 95 ? -0.745 15.373 -12.131 1.00 93.25 95 GLU A C 1
ATOM 756 O O . GLU A 1 95 ? -0.376 15.763 -11.020 1.00 93.25 95 GLU A O 1
ATOM 761 N N . GLU A 1 96 ? -1.268 14.165 -12.306 1.00 93.12 96 GLU A N 1
ATOM 762 C CA . GLU A 1 96 ? -1.423 13.197 -11.221 1.00 93.12 96 GLU A CA 1
ATOM 763 C C . GLU A 1 96 ? -0.067 12.734 -10.699 1.00 93.12 96 GLU A C 1
ATOM 765 O O . GLU A 1 96 ? 0.176 12.761 -9.495 1.00 93.12 96 GLU A O 1
ATOM 770 N N . LEU A 1 97 ? 0.879 12.443 -11.593 1.00 94.12 97 LEU A N 1
ATOM 771 C CA . LEU A 1 97 ? 2.243 12.092 -11.204 1.00 94.12 97 LEU A CA 1
ATOM 772 C C . LEU A 1 97 ? 2.954 13.242 -10.481 1.00 94.12 97 LEU A C 1
ATOM 774 O O . LEU A 1 97 ? 3.707 13.022 -9.527 1.00 94.12 97 LEU A O 1
ATOM 778 N N . LYS A 1 98 ? 2.687 14.499 -10.856 1.00 93.06 98 LYS A N 1
ATOM 779 C CA . LYS A 1 98 ? 3.164 15.660 -10.089 1.00 93.06 98 LYS A CA 1
ATOM 780 C C . LYS A 1 98 ? 2.570 15.692 -8.681 1.00 93.06 98 LYS A C 1
ATOM 782 O O . LYS A 1 98 ? 3.332 15.969 -7.751 1.00 93.06 98 LYS A O 1
ATOM 787 N N . LYS A 1 99 ? 1.270 15.419 -8.509 1.00 92.62 99 LYS A N 1
ATOM 788 C CA . LYS A 1 99 ? 0.627 15.316 -7.183 1.00 92.62 99 LYS A CA 1
ATOM 789 C C . LYS A 1 99 ? 1.240 14.178 -6.368 1.00 92.62 99 LYS A C 1
ATOM 791 O O . LYS A 1 99 ? 1.683 14.420 -5.251 1.00 92.62 99 LYS A O 1
ATOM 796 N N . LEU A 1 100 ? 1.408 13.006 -6.973 1.00 91.00 100 LEU A N 1
ATOM 797 C CA . LEU A 1 100 ? 2.008 11.824 -6.359 1.00 91.00 100 LEU A CA 1
ATOM 798 C C . LEU A 1 100 ? 3.431 12.090 -5.833 1.00 91.00 100 LEU A C 1
ATOM 800 O O . LEU A 1 100 ? 3.793 11.691 -4.732 1.00 91.00 100 LEU A O 1
ATOM 804 N N . THR A 1 101 ? 4.247 12.865 -6.559 1.00 91.50 101 THR A N 1
ATOM 805 C CA . THR A 1 101 ? 5.593 13.250 -6.076 1.00 91.50 101 THR A CA 1
ATOM 806 C C . THR A 1 101 ? 5.600 14.248 -4.907 1.00 91.50 101 THR A C 1
ATOM 808 O O . THR A 1 101 ? 6.679 14.584 -4.390 1.00 91.50 101 THR A O 1
ATOM 811 N N . LYS A 1 102 ? 4.439 14.788 -4.529 1.00 91.50 102 LYS A N 1
ATOM 812 C CA . LYS A 1 102 ? 4.249 15.677 -3.375 1.00 91.50 102 LYS A CA 1
ATOM 813 C C . LYS A 1 102 ? 3.619 14.960 -2.178 1.00 91.50 102 LYS A C 1
ATOM 815 O O . LYS A 1 102 ? 3.582 15.579 -1.122 1.00 91.50 102 LYS A O 1
ATOM 820 N N . THR A 1 103 ? 3.168 13.715 -2.334 1.00 90.12 103 THR A N 1
ATOM 821 C CA . THR A 1 103 ? 2.627 12.909 -1.237 1.00 90.12 103 THR A CA 1
ATOM 822 C C . THR A 1 103 ? 3.654 12.773 -0.119 1.00 90.12 103 THR A C 1
ATOM 824 O O . THR A 1 103 ? 4.846 12.561 -0.377 1.00 90.12 103 THR A O 1
ATOM 827 N N . ASP A 1 104 ? 3.183 12.934 1.114 1.00 87.44 104 ASP A N 1
ATOM 828 C CA . ASP A 1 104 ? 3.995 12.766 2.306 1.00 87.44 104 ASP A CA 1
ATOM 829 C C . ASP A 1 104 ? 3.947 11.307 2.769 1.00 87.44 104 ASP A C 1
ATOM 831 O O . ASP A 1 104 ? 2.920 10.818 3.226 1.00 87.44 104 ASP A O 1
ATOM 835 N N . PHE A 1 105 ? 5.073 10.610 2.619 1.00 91.56 105 PHE A N 1
ATOM 836 C CA . PHE A 1 105 ? 5.243 9.226 3.068 1.00 91.56 105 PHE A CA 1
ATOM 837 C C . PHE A 1 105 ? 5.928 9.138 4.441 1.00 91.56 105 PHE A C 1
ATOM 839 O O . PHE A 1 105 ? 6.261 8.040 4.883 1.00 91.56 105 PHE A O 1
ATOM 846 N N . SER A 1 106 ? 6.176 10.270 5.113 1.00 87.25 106 SER A N 1
ATOM 847 C CA . SER A 1 106 ? 6.793 10.279 6.446 1.00 87.25 106 SER A CA 1
ATOM 848 C C . SER A 1 106 ? 5.900 9.647 7.512 1.00 87.25 106 SER A C 1
ATOM 850 O O . SER A 1 106 ? 6.422 9.017 8.422 1.00 87.25 106 SER A O 1
ATOM 852 N N . LEU A 1 107 ? 4.575 9.693 7.331 1.00 84.94 107 LEU A N 1
ATOM 853 C CA . LEU A 1 107 ? 3.580 9.049 8.200 1.00 84.94 107 LEU A CA 1
ATOM 854 C C . LEU A 1 107 ? 3.828 7.545 8.396 1.00 84.94 107 LEU A C 1
ATOM 856 O O . LEU A 1 107 ? 3.468 6.988 9.426 1.00 84.94 107 LEU A O 1
ATOM 860 N N . LEU A 1 108 ? 4.466 6.888 7.423 1.00 91.00 108 LEU A N 1
ATOM 861 C CA . LEU A 1 108 ? 4.789 5.465 7.501 1.00 91.00 108 LEU A CA 1
ATOM 862 C C . LEU A 1 108 ? 5.946 5.169 8.470 1.00 91.00 108 LEU A C 1
ATOM 864 O O . LEU A 1 108 ? 6.101 4.032 8.897 1.00 91.00 108 LEU A O 1
ATOM 868 N N . GLN A 1 109 ? 6.779 6.161 8.802 1.00 88.12 109 GLN A N 1
ATOM 869 C CA . GLN A 1 109 ? 8.005 5.970 9.588 1.00 88.12 109 GLN A CA 1
ATOM 870 C C . GLN A 1 109 ? 7.722 5.620 11.048 1.00 88.12 109 GLN A C 1
ATOM 872 O O . GLN A 1 109 ? 8.485 4.867 11.643 1.00 88.12 109 GLN A O 1
ATOM 877 N N . ASP A 1 110 ? 6.621 6.121 11.601 1.00 85.88 110 ASP A N 1
ATOM 878 C CA . ASP A 1 110 ? 6.259 5.927 13.008 1.00 85.88 110 ASP A CA 1
ATOM 879 C C . ASP A 1 110 ? 5.385 4.679 13.233 1.00 85.88 110 ASP A C 1
ATOM 881 O O . ASP A 1 110 ? 4.900 4.439 14.339 1.00 85.88 110 ASP A O 1
ATOM 885 N N . LEU A 1 111 ? 5.157 3.884 12.183 1.00 91.44 111 LEU A N 1
ATOM 886 C CA . LEU A 1 111 ? 4.327 2.683 12.238 1.00 91.44 111 LEU A CA 1
ATOM 887 C C . LEU A 1 111 ? 5.112 1.458 12.732 1.00 91.44 111 LEU A C 1
ATOM 889 O O . LEU A 1 111 ? 6.341 1.422 12.599 1.00 91.44 111 LEU A O 1
ATOM 893 N N . PRO A 1 112 ? 4.412 0.426 13.247 1.00 91.12 112 PRO A N 1
ATOM 894 C CA . PRO A 1 112 ? 5.019 -0.852 13.595 1.00 91.12 112 PRO A CA 1
ATOM 895 C C . PRO A 1 112 ? 5.865 -1.410 12.444 1.00 91.12 112 PRO A C 1
ATOM 897 O O . PRO A 1 112 ? 5.408 -1.533 11.300 1.00 91.12 112 PRO A O 1
ATOM 900 N N . ALA A 1 113 ? 7.120 -1.737 12.739 1.00 92.31 113 ALA A N 1
ATOM 901 C CA . ALA A 1 113 ? 8.106 -2.094 11.730 1.00 92.31 113 ALA A CA 1
ATOM 902 C C . ALA A 1 113 ? 8.780 -3.431 12.018 1.00 92.31 113 ALA A C 1
ATOM 904 O O . ALA A 1 113 ? 9.041 -3.797 13.159 1.00 92.31 113 ALA A O 1
ATOM 905 N N . VAL A 1 114 ? 9.138 -4.134 10.950 1.00 90.44 114 VAL A N 1
ATOM 906 C CA . VAL A 1 114 ? 9.920 -5.366 10.995 1.00 90.44 114 VAL A CA 1
ATOM 907 C C . VAL A 1 114 ? 11.254 -5.106 10.309 1.00 90.44 114 VAL A C 1
ATOM 909 O O . VAL A 1 114 ? 11.305 -4.654 9.166 1.00 90.44 114 VAL A O 1
ATOM 912 N N . ASN A 1 115 ? 12.362 -5.340 11.019 1.00 87.75 115 ASN A N 1
ATOM 913 C CA . ASN A 1 115 ? 13.724 -5.066 10.533 1.00 87.75 115 ASN A CA 1
ATOM 914 C C . ASN A 1 115 ? 13.951 -3.605 10.071 1.00 87.75 115 ASN A C 1
ATOM 916 O O . ASN A 1 115 ? 14.842 -3.304 9.265 1.00 87.75 115 ASN A O 1
ATOM 920 N N . GLY A 1 116 ? 13.169 -2.676 10.627 1.00 86.94 116 GLY A N 1
ATOM 921 C CA . GLY A 1 116 ? 13.187 -1.257 10.283 1.00 86.94 116 GLY A CA 1
ATOM 922 C C . GLY A 1 116 ? 12.355 -0.882 9.054 1.00 86.94 116 GLY A C 1
ATOM 923 O O . GLY A 1 116 ? 12.415 0.274 8.651 1.00 86.94 116 GLY A O 1
ATOM 924 N N . THR A 1 117 ? 11.588 -1.802 8.466 1.00 91.25 117 THR A N 1
ATOM 925 C CA . THR A 1 117 ? 10.621 -1.498 7.401 1.00 91.25 117 THR A CA 1
ATOM 926 C C . THR A 1 117 ? 9.206 -1.579 7.975 1.00 91.25 117 THR A C 1
ATOM 928 O O . THR A 1 117 ? 8.886 -2.599 8.589 1.00 91.25 117 THR A O 1
ATOM 931 N N . PRO A 1 118 ? 8.346 -0.559 7.799 1.00 94.00 118 PRO A N 1
ATOM 932 C CA . PRO A 1 118 ? 6.960 -0.622 8.261 1.00 94.00 118 PRO A CA 1
ATOM 933 C C . PRO A 1 118 ? 6.240 -1.852 7.712 1.00 94.00 118 PRO A C 1
ATOM 935 O O . PRO A 1 118 ? 6.329 -2.148 6.517 1.00 94.00 118 PRO A O 1
ATOM 938 N N . ARG A 1 119 ? 5.527 -2.576 8.575 1.00 93.62 119 ARG A N 1
ATOM 939 C CA . ARG A 1 119 ? 4.895 -3.851 8.211 1.00 93.62 119 ARG A CA 1
ATOM 940 C C . ARG A 1 119 ? 3.848 -3.677 7.106 1.00 93.62 119 ARG A C 1
ATOM 942 O O . ARG A 1 119 ? 3.826 -4.479 6.178 1.00 93.62 119 ARG A O 1
ATOM 949 N N . CYS A 1 120 ? 3.082 -2.583 7.115 1.00 94.94 120 CYS A N 1
ATOM 950 C CA . CYS A 1 120 ? 2.155 -2.239 6.027 1.00 94.94 120 CYS A CA 1
ATOM 951 C C . CYS A 1 120 ? 2.855 -2.061 4.663 1.00 94.94 120 CYS A C 1
ATOM 953 O O . CYS A 1 120 ? 2.297 -2.424 3.630 1.00 94.94 120 CYS A O 1
ATOM 955 N N . VAL A 1 121 ? 4.103 -1.572 4.634 1.00 94.94 121 VAL A N 1
ATOM 956 C CA . VAL A 1 121 ? 4.895 -1.462 3.395 1.00 94.94 121 VAL A CA 1
ATOM 957 C C . VAL A 1 121 ? 5.354 -2.834 2.915 1.00 94.94 121 VAL A C 1
ATOM 959 O O . VAL A 1 121 ? 5.282 -3.099 1.719 1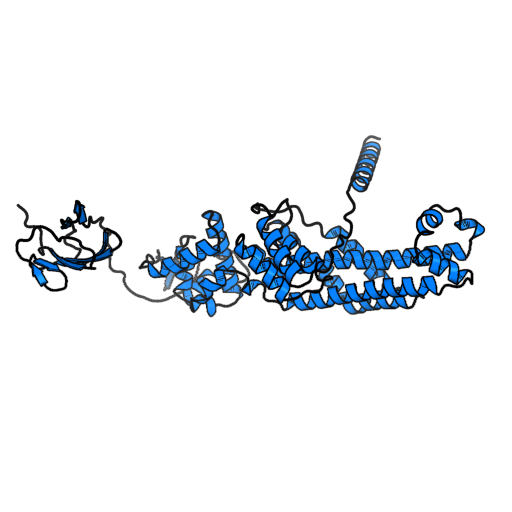.00 94.94 121 VAL A O 1
ATOM 962 N N . ILE A 1 122 ? 5.763 -3.721 3.829 1.00 94.69 122 ILE A N 1
ATOM 963 C CA . ILE A 1 122 ? 6.118 -5.111 3.493 1.00 94.69 122 ILE A CA 1
ATOM 964 C C . ILE A 1 122 ? 4.917 -5.819 2.850 1.00 94.69 122 ILE A C 1
ATOM 966 O O . ILE A 1 122 ? 5.057 -6.428 1.792 1.00 94.69 122 ILE A O 1
ATOM 970 N N . ILE A 1 123 ? 3.733 -5.681 3.455 1.00 96.00 123 ILE A N 1
ATOM 971 C CA . ILE A 1 123 ? 2.468 -6.225 2.941 1.00 96.00 123 ILE A CA 1
ATOM 972 C C . ILE A 1 123 ? 2.187 -5.696 1.530 1.00 96.00 123 ILE A C 1
ATOM 974 O O . ILE A 1 123 ? 1.937 -6.480 0.611 1.00 96.00 123 ILE A O 1
ATOM 978 N N . ALA A 1 124 ? 2.269 -4.378 1.333 1.00 96.75 124 ALA A N 1
ATOM 979 C CA . ALA A 1 124 ? 2.016 -3.751 0.041 1.00 96.75 124 ALA A CA 1
ATOM 980 C C . ALA A 1 124 ? 3.002 -4.214 -1.049 1.00 96.75 124 ALA A C 1
ATOM 982 O O . ALA A 1 124 ? 2.590 -4.570 -2.156 1.00 96.75 124 ALA A O 1
ATOM 983 N N . GLU A 1 125 ? 4.305 -4.239 -0.751 1.00 95.06 125 GLU A N 1
ATOM 984 C CA . GLU A 1 125 ? 5.340 -4.669 -1.699 1.00 95.06 125 GLU A CA 1
ATOM 985 C C . GLU A 1 125 ? 5.195 -6.154 -2.069 1.00 95.06 125 GLU A C 1
ATOM 987 O O . GLU A 1 125 ? 5.267 -6.498 -3.254 1.00 95.06 125 GLU A O 1
ATOM 992 N N . ALA A 1 126 ? 4.928 -7.027 -1.094 1.00 94.12 126 ALA A N 1
ATOM 993 C CA . ALA A 1 126 ? 4.691 -8.450 -1.335 1.00 94.12 126 ALA A CA 1
ATOM 994 C C . ALA A 1 126 ? 3.437 -8.679 -2.196 1.00 94.12 126 ALA A C 1
ATOM 996 O O . ALA A 1 126 ? 3.489 -9.396 -3.195 1.00 94.12 126 ALA A O 1
ATOM 997 N N . THR A 1 127 ? 2.331 -8.003 -1.875 1.00 95.06 127 THR A N 1
ATOM 998 C CA . THR A 1 127 ? 1.058 -8.144 -2.605 1.00 95.06 127 THR A CA 1
ATOM 999 C C . THR A 1 127 ? 1.204 -7.761 -4.082 1.00 95.06 127 THR A C 1
ATOM 1001 O O . THR A 1 127 ? 0.747 -8.476 -4.980 1.00 95.06 127 THR A O 1
ATOM 1004 N N . LEU A 1 128 ? 1.877 -6.638 -4.351 1.00 95.50 128 LEU A N 1
ATOM 1005 C CA . LEU A 1 128 ? 2.019 -6.098 -5.703 1.00 95.50 128 LEU A CA 1
ATOM 1006 C C . LEU A 1 128 ? 3.088 -6.828 -6.527 1.00 95.50 128 LEU A C 1
ATOM 1008 O O . LEU A 1 128 ? 2.887 -7.065 -7.722 1.00 95.50 128 LEU A O 1
ATOM 1012 N N . SER A 1 129 ? 4.223 -7.190 -5.923 1.00 92.06 129 SER A N 1
ATOM 1013 C CA . SER A 1 129 ? 5.356 -7.775 -6.656 1.00 92.06 129 SER A CA 1
ATOM 1014 C C . SER A 1 129 ? 5.016 -9.123 -7.303 1.00 92.06 129 SER A C 1
ATOM 1016 O O . SER A 1 129 ? 5.397 -9.358 -8.450 1.00 92.06 129 SER A O 1
ATOM 1018 N N . HIS A 1 130 ? 4.204 -9.952 -6.641 1.00 88.94 130 HIS A N 1
ATOM 1019 C CA . HIS A 1 130 ? 3.746 -11.251 -7.155 1.00 88.94 130 HIS A CA 1
ATOM 1020 C C . HIS A 1 130 ? 2.534 -11.171 -8.104 1.00 88.94 130 HIS A C 1
ATOM 1022 O O . HIS A 1 130 ? 2.035 -12.196 -8.575 1.00 88.94 130 HIS A O 1
ATOM 1028 N N . SER A 1 131 ? 2.090 -9.953 -8.433 1.00 88.94 131 SER A N 1
ATOM 1029 C CA . SER A 1 131 ? 0.903 -9.672 -9.256 1.00 88.94 131 SER A CA 1
ATOM 1030 C C . SER A 1 131 ? 1.216 -8.763 -10.450 1.00 88.94 131 SER A C 1
ATOM 1032 O O . SER A 1 131 ? 0.340 -8.065 -10.942 1.00 88.94 131 SER A O 1
ATOM 1034 N N . ARG A 1 132 ? 2.478 -8.701 -10.910 1.00 88.56 132 ARG A N 1
ATOM 1035 C CA . ARG A 1 132 ? 2.940 -7.731 -11.936 1.00 88.56 132 ARG A CA 1
ATOM 1036 C C . ARG A 1 132 ? 2.553 -6.280 -11.614 1.00 88.56 132 ARG A C 1
ATOM 1038 O O . ARG A 1 132 ? 2.332 -5.485 -12.528 1.00 88.56 132 ARG A O 1
ATOM 1045 N N . TYR A 1 133 ? 2.497 -5.945 -10.324 1.00 93.94 133 TYR A N 1
ATOM 1046 C CA . TYR A 1 133 ? 2.039 -4.653 -9.815 1.00 93.94 133 TYR A CA 1
ATOM 1047 C C . TYR A 1 133 ? 0.609 -4.291 -10.232 1.00 93.94 133 TYR A C 1
ATOM 1049 O O . TYR A 1 133 ? 0.301 -3.114 -10.378 1.00 93.94 133 TYR A O 1
ATOM 1057 N N . ILE A 1 134 ? -0.243 -5.301 -10.411 1.00 94.12 134 ILE A N 1
ATOM 1058 C CA . ILE A 1 134 ? -1.693 -5.161 -10.500 1.00 94.12 134 ILE A CA 1
ATOM 1059 C C . ILE A 1 134 ? -2.245 -5.255 -9.080 1.00 94.12 134 ILE A C 1
ATOM 1061 O O . ILE A 1 134 ? -2.033 -6.252 -8.386 1.00 94.12 134 ILE A O 1
ATOM 1065 N N . PHE A 1 135 ? -2.947 -4.215 -8.647 1.00 96.00 135 PHE A N 1
ATOM 1066 C CA . PHE A 1 135 ? -3.737 -4.251 -7.431 1.00 96.00 135 PHE A CA 1
ATOM 1067 C C . PHE A 1 135 ? -4.975 -5.119 -7.656 1.00 96.00 135 PHE A C 1
ATOM 1069 O O . PHE A 1 135 ? -5.758 -4.877 -8.574 1.00 96.00 135 PHE A O 1
ATOM 1076 N N . CYS A 1 136 ? -5.135 -6.129 -6.809 1.00 93.62 136 CYS A N 1
ATOM 1077 C CA . CYS A 1 136 ? -6.259 -7.049 -6.825 1.00 93.62 136 CYS A CA 1
ATOM 1078 C C . CYS A 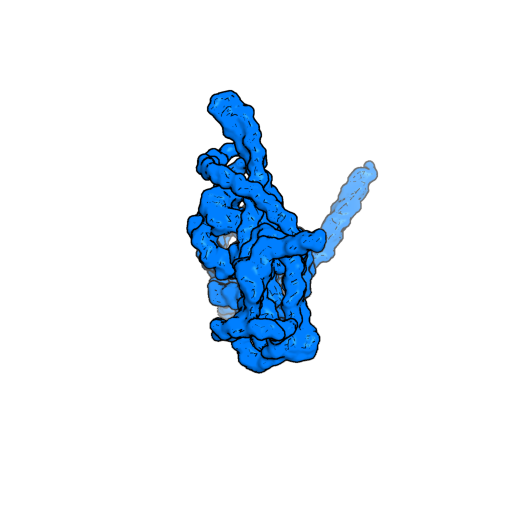1 136 ? -6.828 -7.126 -5.410 1.00 93.62 136 CYS A C 1
ATOM 1080 O O . CYS A 1 136 ? -6.086 -7.384 -4.458 1.00 93.62 136 CYS A O 1
ATOM 1082 N N . GLU A 1 137 ? -8.131 -6.888 -5.288 1.00 93.56 137 GLU A N 1
ATOM 1083 C CA . GLU A 1 137 ? -8.864 -6.935 -4.022 1.00 93.56 137 GLU A CA 1
ATOM 1084 C C . GLU A 1 137 ? -8.712 -8.298 -3.338 1.00 93.56 137 GLU A C 1
ATOM 1086 O O . GLU A 1 137 ? -8.206 -8.343 -2.222 1.00 93.56 137 GLU A O 1
ATOM 1091 N N . ASP A 1 138 ? -8.994 -9.405 -4.034 1.00 93.44 138 ASP A N 1
ATOM 1092 C CA . ASP A 1 138 ? -8.908 -10.758 -3.462 1.00 93.44 138 ASP A CA 1
ATOM 1093 C C . ASP A 1 138 ? -7.511 -11.092 -2.919 1.00 93.44 138 ASP A C 1
ATOM 1095 O O . ASP A 1 138 ? -7.361 -11.681 -1.849 1.00 93.44 138 ASP A O 1
ATOM 1099 N N . ARG A 1 139 ? -6.455 -10.708 -3.646 1.00 94.69 139 ARG A N 1
ATOM 1100 C CA . ARG A 1 139 ? -5.069 -10.925 -3.198 1.00 94.69 139 ARG A CA 1
ATOM 1101 C C . ARG A 1 139 ? -4.706 -10.033 -2.019 1.00 94.69 139 ARG A C 1
ATOM 1103 O O . ARG A 1 139 ? -3.983 -10.465 -1.124 1.00 94.69 139 ARG A O 1
ATOM 1110 N N . THR A 1 140 ? -5.210 -8.805 -2.006 1.00 95.69 140 THR A N 1
ATOM 1111 C CA . THR A 1 140 ? -5.015 -7.882 -0.886 1.00 95.69 140 THR A CA 1
ATOM 1112 C C . THR A 1 140 ? -5.714 -8.417 0.361 1.00 95.69 140 THR A C 1
ATOM 1114 O O . THR A 1 140 ? -5.074 -8.515 1.404 1.00 95.69 140 THR A O 1
ATOM 1117 N N . ALA A 1 141 ? -6.965 -8.865 0.234 1.00 94.62 141 ALA A N 1
ATOM 1118 C CA . ALA A 1 141 ? -7.732 -9.504 1.296 1.00 94.62 141 ALA A CA 1
ATOM 1119 C C . ALA A 1 141 ? -6.992 -10.713 1.880 1.00 94.62 141 ALA A C 1
ATOM 1121 O O . ALA A 1 141 ? -6.680 -10.716 3.067 1.00 94.62 141 ALA A O 1
ATOM 1122 N N . LYS A 1 142 ? -6.586 -11.673 1.036 1.00 95.44 142 LYS A N 1
ATOM 1123 C CA . LYS A 1 142 ? -5.825 -12.860 1.470 1.00 95.44 142 LYS A CA 1
ATOM 1124 C C . LYS A 1 142 ? -4.549 -12.505 2.233 1.00 95.44 142 LYS A C 1
ATOM 1126 O O . LYS A 1 142 ? -4.224 -13.150 3.226 1.00 95.44 142 LYS A O 1
ATOM 1131 N N . MET A 1 143 ? -3.806 -11.498 1.767 1.00 96.56 143 MET A N 1
ATOM 1132 C CA . MET A 1 143 ? -2.587 -11.061 2.447 1.00 96.56 143 MET A CA 1
ATOM 1133 C C . MET A 1 143 ? -2.906 -10.457 3.821 1.00 96.56 143 MET A C 1
ATOM 1135 O O . MET A 1 143 ? -2.261 -10.807 4.805 1.00 96.56 143 MET A O 1
ATOM 1139 N N . LEU A 1 144 ? -3.904 -9.576 3.908 1.00 95.75 144 LEU A N 1
ATOM 1140 C CA . LEU A 1 144 ? -4.296 -8.942 5.168 1.00 95.75 144 LEU A CA 1
ATOM 1141 C C . LEU A 1 144 ? -4.847 -9.961 6.173 1.00 95.75 144 LEU A C 1
ATOM 1143 O O . LEU A 1 144 ? -4.431 -9.947 7.328 1.00 95.75 144 LEU A O 1
ATOM 1147 N N . GLU A 1 145 ? -5.691 -10.890 5.725 1.00 93.88 145 GLU A N 1
ATOM 1148 C CA . GLU A 1 145 ? -6.223 -11.990 6.536 1.00 93.88 145 GLU A CA 1
ATOM 1149 C C . GLU A 1 145 ? -5.108 -12.883 7.091 1.00 93.88 145 GLU A C 1
ATOM 1151 O O . GLU A 1 145 ? -5.103 -13.197 8.281 1.00 93.88 145 GLU A O 1
ATOM 1156 N N . ALA A 1 146 ? -4.121 -13.252 6.265 1.00 94.62 146 ALA A N 1
ATOM 1157 C CA . ALA A 1 146 ? -2.978 -14.045 6.715 1.00 94.62 146 ALA A CA 1
ATOM 1158 C C . ALA A 1 146 ? -2.169 -13.315 7.800 1.00 94.62 146 ALA A C 1
ATOM 1160 O O . ALA A 1 146 ? -1.771 -13.920 8.801 1.00 94.62 146 ALA A O 1
ATOM 1161 N N . PHE A 1 147 ? -1.953 -12.008 7.628 1.00 94.31 147 PHE A N 1
ATOM 1162 C CA . PHE A 1 147 ? -1.266 -11.188 8.622 1.00 94.31 147 PHE A CA 1
ATOM 1163 C C . PHE A 1 147 ? -2.068 -11.056 9.911 1.00 94.31 147 PHE A C 1
ATOM 1165 O O . PHE A 1 147 ? -1.497 -11.275 10.974 1.00 94.31 147 PHE A O 1
ATOM 1172 N N . ASN A 1 148 ? -3.367 -10.775 9.835 1.00 90.44 148 ASN A N 1
ATOM 1173 C CA . ASN A 1 148 ? -4.243 -10.697 11.000 1.00 90.44 148 ASN A CA 1
ATOM 1174 C C . ASN A 1 148 ? -4.303 -12.024 11.772 1.00 90.44 148 ASN A C 1
ATOM 1176 O O . ASN A 1 148 ? -4.168 -12.026 12.995 1.00 90.44 148 ASN A O 1
ATOM 1180 N N . ALA A 1 149 ? -4.379 -13.159 11.068 1.00 89.75 149 ALA A N 1
ATOM 1181 C CA . ALA A 1 149 ? -4.372 -14.488 11.679 1.00 89.75 149 ALA A CA 1
ATOM 1182 C C . ALA A 1 149 ? -3.057 -14.813 12.411 1.00 89.75 149 ALA A C 1
ATOM 1184 O O . ALA A 1 149 ? -3.070 -15.499 13.435 1.00 89.75 149 ALA A O 1
ATOM 1185 N N . ALA A 1 150 ? -1.915 -14.341 11.900 1.00 88.69 150 ALA A N 1
ATOM 1186 C CA . ALA A 1 150 ? -0.622 -14.514 12.563 1.00 88.69 150 ALA A CA 1
ATOM 1187 C C . ALA A 1 150 ? -0.415 -13.510 13.710 1.00 88.69 150 ALA A C 1
ATOM 1189 O O . ALA A 1 150 ? 0.094 -13.866 14.776 1.00 88.69 150 ALA A O 1
ATOM 1190 N N . ARG A 1 151 ? -0.771 -12.243 13.475 1.00 86.31 151 ARG A N 1
ATOM 1191 C CA . ARG A 1 151 ? -0.729 -11.133 14.429 1.00 86.31 151 ARG A CA 1
ATOM 1192 C C . ARG A 1 151 ? -1.520 -9.940 13.892 1.00 86.31 151 ARG A C 1
ATOM 1194 O O . ARG A 1 151 ? -1.055 -9.282 12.955 1.00 86.31 151 ARG A O 1
ATOM 1201 N N . THR A 1 152 ? -2.594 -9.587 14.592 1.00 89.75 152 THR A N 1
ATOM 1202 C CA . THR A 1 152 ? -3.492 -8.466 14.291 1.00 89.75 152 THR A CA 1
ATOM 1203 C C . THR A 1 152 ? -2.750 -7.212 13.814 1.00 89.75 152 THR A C 1
ATOM 1205 O O . THR A 1 152 ? -1.738 -6.779 14.390 1.00 89.75 152 THR A O 1
ATOM 1208 N N . LEU A 1 153 ? -3.234 -6.631 12.720 1.00 93.38 153 LEU A N 1
ATOM 1209 C CA . LEU A 1 153 ? -2.809 -5.321 12.242 1.00 93.38 153 LEU A CA 1
ATOM 1210 C C . LEU A 1 153 ? -3.419 -4.233 13.127 1.00 93.38 153 LEU A C 1
ATOM 1212 O O . LEU A 1 153 ? -4.614 -4.240 13.417 1.00 93.38 153 LEU A O 1
ATOM 1216 N N . THR A 1 154 ? -2.587 -3.290 13.559 1.00 93.50 154 THR A N 1
ATOM 1217 C CA . THR A 1 154 ? -3.041 -2.149 14.364 1.00 93.50 154 THR A CA 1
ATOM 1218 C C . THR A 1 154 ? -3.879 -1.193 13.523 1.00 93.50 154 THR A C 1
ATOM 1220 O O . THR A 1 154 ? -3.707 -1.104 12.302 1.00 93.50 154 THR A O 1
ATOM 1223 N N . PHE A 1 155 ? -4.735 -0.401 14.172 1.00 93.81 155 PHE A N 1
ATOM 1224 C CA . PHE A 1 155 ? -5.548 0.597 13.475 1.00 93.81 155 PHE A CA 1
ATOM 1225 C C . PHE A 1 155 ? -4.686 1.553 12.640 1.00 93.81 155 PHE A C 1
ATOM 1227 O O . PHE A 1 155 ? -5.016 1.846 11.496 1.00 93.81 155 PHE A O 1
ATOM 1234 N N . LYS A 1 156 ? -3.533 1.979 13.173 1.00 92.62 156 LYS A N 1
ATOM 1235 C CA . LYS A 1 156 ? -2.598 2.863 12.459 1.00 92.62 156 LYS A CA 1
ATOM 1236 C C . LYS A 1 156 ? -2.013 2.218 11.202 1.00 92.62 156 LYS A C 1
ATOM 1238 O O . LYS A 1 156 ? -1.758 2.917 10.228 1.00 92.62 156 LYS A O 1
ATOM 1243 N N . GLU A 1 157 ? -1.770 0.908 11.214 1.00 94.62 157 GLU A N 1
ATOM 1244 C CA . GLU A 1 157 ? -1.287 0.191 10.029 1.00 94.62 157 GLU A CA 1
ATOM 1245 C C . GLU A 1 157 ? -2.366 0.096 8.953 1.00 94.62 157 GLU A C 1
ATOM 1247 O O . GLU A 1 157 ? -2.058 0.305 7.780 1.00 94.62 157 GLU A O 1
ATOM 1252 N N . ILE A 1 158 ? -3.610 -0.186 9.352 1.00 95.25 158 ILE A N 1
ATOM 1253 C CA . ILE A 1 158 ? -4.751 -0.266 8.435 1.00 95.25 158 ILE A CA 1
ATOM 1254 C C . ILE A 1 158 ? -5.084 1.109 7.840 1.00 95.25 158 ILE A C 1
ATOM 1256 O O . ILE A 1 158 ? -5.209 1.229 6.622 1.00 95.25 158 ILE A O 1
ATOM 1260 N N . ASP A 1 159 ? -5.141 2.156 8.664 1.00 93.50 159 ASP A N 1
ATOM 1261 C CA . ASP A 1 159 ? -5.384 3.539 8.225 1.00 93.50 159 ASP A CA 1
ATOM 1262 C C . ASP A 1 159 ? -4.290 4.035 7.257 1.00 93.50 159 ASP A C 1
ATOM 1264 O O . ASP A 1 159 ? -4.547 4.758 6.296 1.00 93.50 159 ASP A O 1
ATOM 1268 N N . ALA A 1 160 ? -3.051 3.570 7.441 1.00 94.44 160 ALA A N 1
ATOM 1269 C CA . ALA A 1 160 ? -1.932 3.906 6.568 1.00 94.44 160 ALA A CA 1
ATOM 1270 C C . ALA A 1 160 ? -1.764 2.976 5.349 1.00 94.44 160 ALA A C 1
ATOM 1272 O O . ALA A 1 160 ? -0.839 3.185 4.552 1.00 94.44 160 ALA A O 1
ATOM 1273 N N . MET A 1 161 ? -2.617 1.963 5.172 1.00 95.88 161 MET A N 1
ATOM 1274 C CA . MET A 1 161 ? -2.426 0.918 4.161 1.00 95.88 161 MET A CA 1
ATOM 1275 C C . MET A 1 161 ? -2.501 1.477 2.733 1.00 95.88 161 MET A C 1
ATOM 1277 O O . MET A 1 161 ? -1.621 1.197 1.918 1.00 95.88 161 MET A O 1
ATOM 1281 N N . GLU A 1 162 ? -3.452 2.373 2.445 1.00 95.88 162 GLU A N 1
ATOM 1282 C CA . GLU A 1 162 ? -3.524 3.081 1.155 1.00 95.88 162 GLU A CA 1
ATOM 1283 C C . GLU A 1 162 ? -2.205 3.811 0.847 1.00 95.88 162 GLU A C 1
ATOM 1285 O O . GLU A 1 162 ? -1.661 3.733 -0.260 1.00 95.88 162 GLU A O 1
ATOM 1290 N N . THR A 1 163 ? -1.638 4.485 1.852 1.00 95.31 163 THR A N 1
ATOM 1291 C CA . THR A 1 163 ? -0.369 5.213 1.721 1.00 95.31 163 THR A CA 1
ATOM 1292 C C . THR A 1 163 ? 0.802 4.257 1.472 1.00 95.31 163 THR A C 1
ATOM 1294 O O . THR A 1 163 ? 1.682 4.566 0.662 1.00 95.31 163 THR A O 1
ATOM 1297 N N . ALA A 1 164 ? 0.802 3.077 2.097 1.00 96.06 164 ALA A N 1
ATOM 1298 C CA . ALA A 1 164 ? 1.805 2.039 1.878 1.00 96.06 164 ALA A CA 1
ATOM 1299 C C . ALA A 1 164 ? 1.741 1.451 0.454 1.00 96.06 164 ALA A C 1
ATOM 1301 O O . ALA A 1 164 ? 2.771 1.362 -0.221 1.00 96.06 164 ALA A O 1
ATOM 1302 N N . PHE A 1 165 ? 0.543 1.142 -0.055 1.00 97.31 165 PHE A N 1
ATOM 1303 C CA . PHE A 1 165 ? 0.351 0.697 -1.441 1.00 97.31 165 PHE A CA 1
ATOM 1304 C C . PHE A 1 165 ? 0.755 1.774 -2.452 1.00 97.31 165 PHE A C 1
ATOM 1306 O O . PHE A 1 165 ? 1.485 1.488 -3.407 1.00 97.31 165 PHE A O 1
ATOM 1313 N N . ARG A 1 166 ? 0.383 3.039 -2.209 1.00 96.19 166 ARG A N 1
ATOM 1314 C CA . ARG A 1 166 ? 0.854 4.174 -3.021 1.00 96.19 166 ARG A CA 1
ATOM 1315 C C . ARG A 1 166 ? 2.373 4.261 -3.033 1.00 96.19 166 ARG A C 1
ATOM 1317 O O . ARG A 1 166 ? 2.953 4.477 -4.097 1.00 96.19 166 ARG A O 1
ATOM 1324 N N . PHE A 1 167 ? 3.029 4.089 -1.887 1.00 95.62 167 PHE A N 1
ATOM 1325 C CA . PHE A 1 167 ? 4.487 4.115 -1.797 1.00 95.62 167 PHE A CA 1
ATOM 1326 C C . PHE A 1 167 ? 5.132 3.003 -2.642 1.00 95.62 167 PHE A C 1
ATOM 1328 O O . PHE A 1 167 ? 6.024 3.288 -3.448 1.00 95.62 167 PHE A O 1
ATOM 1335 N N . ALA A 1 168 ? 4.645 1.765 -2.527 1.00 95.56 168 ALA A N 1
ATOM 1336 C CA . ALA A 1 168 ? 5.145 0.621 -3.291 1.00 95.56 168 ALA A CA 1
ATOM 1337 C C . ALA A 1 168 ? 4.967 0.808 -4.815 1.00 95.56 168 ALA A C 1
ATOM 1339 O O . ALA A 1 168 ? 5.909 0.603 -5.590 1.00 95.56 168 ALA A O 1
ATOM 1340 N N . LEU A 1 169 ? 3.802 1.296 -5.256 1.00 96.38 169 LEU A N 1
ATOM 1341 C CA . LEU A 1 169 ? 3.550 1.634 -6.663 1.00 96.38 169 LEU A CA 1
ATOM 1342 C C . LEU A 1 169 ? 4.434 2.789 -7.147 1.00 96.38 169 LEU A C 1
ATOM 1344 O O . LEU A 1 169 ? 4.981 2.729 -8.248 1.00 96.38 169 LEU A O 1
ATOM 1348 N N . CYS A 1 170 ? 4.660 3.817 -6.322 1.00 95.56 170 CYS A N 1
ATOM 1349 C CA . CYS A 1 170 ? 5.581 4.908 -6.652 1.00 95.56 170 CYS A CA 1
ATOM 1350 C C . CYS A 1 170 ? 7.016 4.419 -6.850 1.00 95.56 170 CYS A C 1
ATOM 1352 O O . CYS A 1 170 ? 7.715 4.881 -7.758 1.00 95.56 170 CYS A O 1
ATOM 1354 N N . LYS A 1 171 ? 7.471 3.505 -5.987 1.00 95.00 171 LYS A N 1
ATOM 1355 C CA . LYS A 1 171 ? 8.789 2.877 -6.092 1.00 95.00 171 LYS A CA 1
ATOM 1356 C C . LYS A 1 171 ? 8.913 2.140 -7.426 1.00 95.00 171 LYS A C 1
ATOM 1358 O O . LYS A 1 171 ? 9.869 2.397 -8.162 1.00 95.00 171 LYS A O 1
ATOM 1363 N N . LYS A 1 172 ? 7.916 1.332 -7.802 1.00 95.62 172 LYS A N 1
ATOM 1364 C CA . LYS A 1 172 ? 7.872 0.665 -9.114 1.00 95.62 172 LYS A CA 1
ATOM 1365 C C . LYS A 1 172 ? 7.856 1.655 -10.278 1.00 95.62 172 LYS A C 1
ATOM 1367 O O . LYS A 1 172 ? 8.686 1.548 -11.181 1.00 95.62 172 LYS A O 1
ATOM 1372 N N . LEU A 1 173 ? 6.976 2.655 -10.236 1.00 96.81 173 LEU A N 1
ATOM 1373 C CA . LEU A 1 173 ? 6.878 3.699 -11.256 1.00 96.81 173 LEU A CA 1
ATOM 1374 C C . LEU A 1 173 ? 8.220 4.402 -11.477 1.00 96.81 173 LEU A C 1
ATOM 1376 O O . LEU A 1 173 ? 8.610 4.674 -12.610 1.00 96.81 173 LEU A O 1
ATOM 1380 N N . ALA A 1 174 ? 8.946 4.693 -10.400 1.00 96.44 174 ALA A N 1
ATOM 1381 C CA . ALA A 1 174 ? 10.251 5.325 -10.478 1.00 96.44 174 ALA A CA 1
ATOM 1382 C C . ALA A 1 174 ? 11.284 4.452 -11.211 1.00 96.44 174 ALA A C 1
ATOM 1384 O O . ALA A 1 174 ? 12.083 4.994 -11.979 1.00 96.44 174 ALA A O 1
ATOM 1385 N N . PHE A 1 175 ? 11.266 3.129 -11.016 1.00 95.75 175 PHE A N 1
ATOM 1386 C CA . PHE A 1 175 ? 12.112 2.204 -11.777 1.00 95.75 175 PHE A CA 1
ATOM 1387 C C . PHE A 1 175 ? 11.691 2.111 -13.248 1.00 95.75 175 PHE A C 1
ATOM 1389 O O . PHE A 1 175 ? 12.556 2.167 -14.121 1.00 95.75 175 PHE A O 1
ATOM 1396 N N . LEU A 1 176 ? 10.388 2.080 -13.546 1.00 96.06 176 LEU A N 1
ATOM 1397 C CA . LEU A 1 176 ? 9.886 2.133 -14.926 1.00 96.06 176 LEU A CA 1
ATOM 1398 C C . LEU A 1 176 ? 10.307 3.435 -15.629 1.00 96.06 176 LEU A C 1
ATOM 1400 O O . LEU A 1 176 ? 10.862 3.401 -16.726 1.00 96.06 176 LEU A O 1
ATOM 1404 N N . CYS A 1 177 ? 10.155 4.582 -14.963 1.00 96.56 177 CYS A N 1
ATOM 1405 C CA . CYS A 1 177 ? 10.592 5.889 -15.461 1.00 96.56 177 CYS A CA 1
ATOM 1406 C C . CYS A 1 177 ? 12.104 5.934 -15.731 1.00 96.56 177 CYS A C 1
ATOM 1408 O O . CYS A 1 177 ? 12.549 6.500 -16.734 1.00 96.56 177 CYS A O 1
ATOM 1410 N N . GLU A 1 178 ? 12.912 5.344 -14.845 1.00 95.75 178 GLU A N 1
ATOM 1411 C CA . GLU A 1 178 ? 14.354 5.213 -15.053 1.00 95.75 178 GLU A CA 1
ATOM 1412 C C . GLU A 1 178 ? 14.664 4.325 -16.261 1.00 95.75 178 GLU A C 1
ATOM 1414 O O . GLU A 1 178 ? 15.466 4.733 -17.097 1.00 95.75 178 GLU A O 1
ATOM 1419 N N . ARG A 1 179 ? 13.995 3.175 -16.415 1.00 94.44 179 ARG A N 1
ATOM 1420 C CA . ARG A 1 179 ? 14.165 2.281 -17.572 1.00 94.44 179 ARG A CA 1
ATOM 1421 C C . ARG A 1 179 ? 13.806 2.964 -18.892 1.00 94.44 179 ARG A C 1
ATOM 1423 O O . ARG A 1 179 ? 14.586 2.862 -19.838 1.00 94.44 179 ARG A O 1
ATOM 1430 N N . ILE A 1 180 ? 12.701 3.710 -18.951 1.00 95.06 180 ILE A N 1
ATOM 1431 C CA . ILE A 1 180 ? 12.305 4.499 -20.133 1.00 95.06 180 ILE A CA 1
ATOM 1432 C C . ILE A 1 180 ? 13.390 5.537 -20.462 1.00 95.06 180 ILE A C 1
ATOM 1434 O O . ILE A 1 180 ? 13.896 5.597 -21.582 1.00 95.06 180 ILE A O 1
ATOM 1438 N N . THR A 1 181 ? 13.822 6.304 -19.457 1.00 94.44 181 THR A N 1
ATOM 1439 C CA . THR A 1 181 ? 14.850 7.347 -19.609 1.00 94.44 181 THR A CA 1
ATOM 1440 C C . THR A 1 181 ? 16.196 6.770 -20.065 1.00 94.44 181 THR A C 1
ATOM 1442 O O . THR A 1 181 ? 16.859 7.341 -20.929 1.00 94.44 181 THR A O 1
ATOM 1445 N N . VAL A 1 182 ? 16.610 5.637 -19.492 1.00 92.94 182 VAL A N 1
ATOM 1446 C CA . VAL A 1 182 ? 17.850 4.939 -19.854 1.00 92.94 182 VAL A CA 1
ATOM 1447 C C . VAL A 1 182 ? 17.756 4.361 -21.264 1.00 92.94 182 VAL A C 1
ATOM 1449 O O . VAL A 1 182 ? 18.731 4.439 -22.003 1.00 92.94 182 VAL A O 1
ATOM 1452 N N . THR A 1 183 ? 16.599 3.833 -21.669 1.00 93.69 183 THR A N 1
ATOM 1453 C CA . THR A 1 183 ? 16.382 3.323 -23.034 1.00 93.69 183 THR A CA 1
ATOM 1454 C C . THR A 1 183 ? 16.568 4.433 -24.068 1.00 93.69 183 THR A C 1
ATOM 1456 O O . THR A 1 183 ? 17.296 4.249 -25.043 1.00 93.69 183 THR A O 1
ATOM 1459 N N . ASP A 1 184 ? 16.007 5.617 -23.814 1.00 93.75 184 ASP A N 1
ATOM 1460 C CA . ASP A 1 184 ? 16.210 6.794 -24.664 1.00 93.75 184 ASP A CA 1
ATOM 1461 C C . ASP A 1 184 ? 17.671 7.295 -24.647 1.00 93.75 184 ASP A C 1
ATOM 1463 O O . ASP A 1 184 ? 18.232 7.605 -25.699 1.00 93.75 184 ASP A O 1
ATOM 1467 N N . ASP A 1 185 ? 18.344 7.286 -23.488 1.00 92.62 185 ASP A N 1
ATOM 1468 C CA . ASP A 1 185 ? 19.773 7.631 -23.394 1.00 92.62 185 ASP A CA 1
ATOM 1469 C C . ASP A 1 185 ? 20.650 6.666 -24.224 1.00 92.62 185 ASP A C 1
ATOM 1471 O O . ASP A 1 185 ? 21.571 7.107 -24.922 1.00 92.62 185 ASP A O 1
ATOM 1475 N N . ILE A 1 186 ? 20.354 5.359 -24.184 1.00 93.75 186 ILE A N 1
ATOM 1476 C CA . ILE A 1 186 ? 21.055 4.327 -24.965 1.00 93.75 186 ILE A CA 1
ATOM 1477 C C . ILE A 1 186 ? 20.808 4.527 -26.462 1.00 93.75 186 ILE A C 1
ATOM 1479 O O . ILE A 1 186 ? 21.768 4.507 -27.235 1.00 93.75 186 ILE A O 1
ATOM 1483 N N . ARG A 1 187 ? 19.557 4.776 -26.873 1.00 93.06 187 ARG A N 1
ATOM 1484 C CA . ARG A 1 187 ? 19.208 5.106 -28.263 1.00 93.06 187 ARG A CA 1
ATOM 1485 C C . ARG A 1 187 ? 19.988 6.325 -28.750 1.00 93.06 187 ARG A C 1
ATOM 1487 O O . ARG A 1 187 ? 20.639 6.274 -29.790 1.00 93.06 187 ARG A O 1
ATOM 1494 N N . ALA A 1 188 ? 19.979 7.416 -27.988 1.00 91.44 188 ALA A N 1
ATOM 1495 C CA . ALA A 1 188 ? 20.690 8.633 -28.361 1.00 91.44 188 ALA A CA 1
ATOM 1496 C C . ALA A 1 188 ? 22.210 8.403 -28.472 1.00 91.44 188 ALA A C 1
ATOM 1498 O O . ALA A 1 188 ? 22.861 8.951 -29.364 1.00 91.44 188 ALA A O 1
ATOM 1499 N N . ALA A 1 189 ? 22.792 7.579 -27.594 1.00 91.50 189 ALA A N 1
ATOM 1500 C CA . ALA A 1 189 ? 24.198 7.187 -27.680 1.00 91.50 189 ALA A CA 1
ATOM 1501 C C . ALA A 1 189 ? 24.499 6.331 -28.922 1.00 91.50 189 ALA A C 1
ATOM 1503 O O . ALA A 1 189 ? 25.539 6.537 -29.558 1.00 91.50 189 ALA A O 1
ATOM 1504 N N . ALA A 1 190 ? 23.593 5.424 -29.290 1.00 92.00 190 ALA A N 1
ATOM 1505 C CA . ALA A 1 190 ? 23.702 4.594 -30.485 1.00 92.00 190 ALA A CA 1
ATOM 1506 C C . ALA A 1 190 ? 23.724 5.447 -31.761 1.00 92.00 190 ALA A C 1
ATOM 1508 O O . ALA A 1 190 ? 24.693 5.392 -32.518 1.00 92.00 190 ALA A O 1
ATOM 1509 N N . LEU A 1 191 ? 22.748 6.348 -31.920 1.00 91.88 191 LEU A N 1
ATOM 1510 C CA . LEU A 1 191 ? 22.666 7.255 -33.072 1.00 91.88 191 LEU A CA 1
ATOM 1511 C C . LEU A 1 191 ? 23.909 8.153 -33.188 1.00 91.88 191 LEU A C 1
ATOM 1513 O O . LEU A 1 191 ? 24.485 8.303 -34.264 1.00 91.88 191 LEU A O 1
ATOM 1517 N N . ARG A 1 192 ? 24.396 8.715 -32.070 1.00 90.19 192 ARG A N 1
ATOM 1518 C CA . ARG A 1 192 ? 25.644 9.504 -32.069 1.00 90.19 192 ARG A CA 1
ATOM 1519 C C . ARG A 1 192 ? 26.863 8.678 -32.478 1.00 90.19 192 ARG A C 1
ATOM 1521 O O . ARG A 1 192 ? 27.782 9.220 -33.089 1.00 90.19 192 ARG A O 1
ATOM 1528 N N . THR A 1 193 ? 26.909 7.404 -32.093 1.00 89.06 193 THR A N 1
ATOM 1529 C CA . THR A 1 193 ? 28.037 6.510 -32.389 1.00 89.06 193 THR A CA 1
ATOM 1530 C C . THR A 1 193 ? 28.037 6.090 -33.852 1.00 89.06 193 THR A C 1
ATOM 1532 O O . THR A 1 193 ? 29.086 6.168 -34.489 1.00 89.06 193 THR A O 1
ATOM 1535 N N . ALA A 1 194 ? 26.876 5.727 -34.397 1.00 88.88 194 ALA A N 1
ATOM 1536 C CA . ALA A 1 194 ? 26.717 5.344 -35.796 1.00 88.88 194 ALA A CA 1
ATOM 1537 C C . ALA A 1 194 ? 27.001 6.500 -36.771 1.00 88.88 194 ALA A C 1
ATOM 1539 O O . ALA A 1 194 ? 27.621 6.279 -37.806 1.00 88.88 194 ALA A O 1
ATOM 1540 N N . LYS A 1 195 ? 26.691 7.751 -36.399 1.00 88.50 195 LYS A N 1
ATOM 1541 C CA . LYS A 1 195 ? 27.066 8.940 -37.193 1.00 88.50 195 LYS A CA 1
ATOM 1542 C C . LYS A 1 195 ? 28.578 9.182 -37.275 1.00 88.50 195 LYS A C 1
ATOM 1544 O O . LYS A 1 195 ? 29.061 9.748 -38.252 1.00 88.50 195 LYS A O 1
ATOM 1549 N N . HIS A 1 196 ? 29.349 8.749 -36.272 1.00 87.50 196 HIS A N 1
ATOM 1550 C CA . HIS A 1 196 ? 30.810 8.917 -36.242 1.00 87.50 196 HIS A CA 1
ATOM 1551 C C . HIS A 1 196 ? 31.555 7.654 -35.755 1.00 87.50 196 HIS A C 1
ATOM 1553 O O . HIS A 1 196 ? 32.239 7.697 -34.719 1.00 87.50 196 HIS A O 1
ATOM 1559 N N . PRO A 1 197 ? 31.510 6.532 -36.503 1.00 81.06 197 PRO A N 1
ATOM 1560 C CA . PRO A 1 197 ? 31.980 5.233 -36.014 1.00 81.06 197 PRO A CA 1
ATOM 1561 C C . PRO A 1 197 ? 33.482 5.212 -35.724 1.00 81.06 197 PRO A C 1
ATOM 1563 O O . PRO A 1 197 ? 33.926 4.657 -34.720 1.00 81.06 197 PRO A O 1
ATOM 1566 N N . ARG A 1 198 ? 34.286 5.871 -36.570 1.00 80.38 198 ARG A N 1
ATOM 1567 C CA . ARG A 1 198 ? 35.755 5.904 -36.439 1.00 80.38 198 ARG A CA 1
ATOM 1568 C C . ARG A 1 198 ? 36.223 6.591 -35.153 1.00 80.38 198 ARG A C 1
ATOM 1570 O O . ARG A 1 198 ? 37.217 6.172 -34.571 1.00 80.38 198 ARG A O 1
ATOM 1577 N N . LEU A 1 199 ? 35.490 7.607 -34.697 1.00 78.75 199 LEU A N 1
ATOM 1578 C CA . LEU A 1 199 ? 35.817 8.379 -33.496 1.00 78.75 199 LEU A CA 1
ATOM 1579 C C . LEU A 1 199 ? 35.240 7.736 -32.230 1.00 78.75 199 LEU A C 1
ATOM 1581 O O . LEU A 1 199 ? 35.901 7.689 -31.195 1.00 78.75 199 LEU A O 1
ATOM 1585 N N . ARG A 1 200 ? 34.001 7.234 -32.298 1.00 79.62 200 ARG A N 1
ATOM 1586 C CA . ARG A 1 200 ? 33.244 6.828 -31.102 1.00 79.62 200 ARG A CA 1
ATOM 1587 C C . ARG A 1 200 ? 33.266 5.334 -30.797 1.00 79.62 200 ARG A C 1
ATOM 1589 O O . ARG A 1 200 ? 33.023 4.975 -29.645 1.00 79.62 200 ARG A O 1
ATOM 1596 N N . SER A 1 201 ? 33.640 4.471 -31.743 1.00 74.31 201 SER A N 1
ATOM 1597 C CA . SER A 1 201 ? 33.737 3.013 -31.522 1.00 74.31 201 SER A CA 1
ATOM 1598 C C . SER A 1 201 ? 34.727 2.614 -30.421 1.00 74.31 201 SER A C 1
ATOM 1600 O O . SER A 1 201 ? 34.545 1.595 -29.758 1.00 74.31 201 SER A O 1
ATOM 1602 N N . ARG A 1 202 ? 35.765 3.427 -30.185 1.00 79.31 202 ARG A N 1
ATOM 1603 C CA . ARG A 1 202 ? 36.764 3.193 -29.128 1.00 79.31 202 ARG A CA 1
ATOM 1604 C C . ARG A 1 202 ? 36.376 3.786 -27.770 1.00 79.31 202 ARG A C 1
ATOM 1606 O O . ARG A 1 202 ? 37.079 3.539 -26.790 1.00 79.31 202 ARG A O 1
ATOM 1613 N N . SER A 1 203 ? 35.278 4.543 -27.698 1.00 84.50 203 SER A N 1
ATOM 1614 C CA . SER A 1 203 ? 34.842 5.204 -26.465 1.00 84.50 203 SER A CA 1
ATOM 1615 C C . SER A 1 203 ? 34.439 4.198 -25.381 1.00 84.50 203 SER A C 1
ATOM 1617 O O . SER A 1 203 ? 33.913 3.120 -25.665 1.00 84.50 203 SER A O 1
ATOM 1619 N N . ALA A 1 204 ? 34.656 4.565 -24.114 1.00 85.31 204 ALA A N 1
ATOM 1620 C CA . ALA A 1 204 ? 34.220 3.760 -22.972 1.00 85.31 204 ALA A CA 1
ATOM 1621 C C . ALA A 1 204 ? 32.690 3.567 -22.948 1.00 85.31 204 ALA A C 1
ATOM 1623 O O . ALA A 1 204 ? 32.207 2.497 -22.584 1.00 85.31 204 ALA A O 1
ATOM 1624 N N . GLU A 1 205 ? 31.933 4.577 -23.394 1.00 84.44 205 GLU A N 1
ATOM 1625 C CA . GLU A 1 205 ? 30.475 4.513 -23.532 1.00 84.44 205 GLU A CA 1
ATOM 1626 C C . GLU A 1 205 ? 30.053 3.428 -24.534 1.00 84.44 205 GLU A C 1
ATOM 1628 O O . GLU A 1 205 ? 29.247 2.567 -24.188 1.00 84.44 205 GLU A O 1
ATOM 1633 N N . CYS A 1 206 ? 30.660 3.396 -25.727 1.00 83.25 206 CYS A N 1
ATOM 1634 C CA . CYS A 1 206 ? 30.389 2.360 -26.725 1.00 83.25 206 CYS A CA 1
ATOM 1635 C C . CYS A 1 206 ? 30.749 0.963 -26.203 1.00 83.25 206 CYS A C 1
ATOM 1637 O O . CYS A 1 206 ? 29.958 0.036 -26.355 1.00 83.25 206 CYS A O 1
ATOM 1639 N N . LYS A 1 207 ? 31.910 0.799 -25.551 1.00 85.12 207 LYS A N 1
ATOM 1640 C CA . LYS A 1 207 ? 32.322 -0.496 -24.977 1.00 85.12 207 LYS A CA 1
ATOM 1641 C C . LYS A 1 207 ? 31.319 -1.013 -23.943 1.00 85.12 207 LYS A C 1
ATOM 1643 O O . LYS A 1 207 ? 31.017 -2.200 -23.939 1.00 85.12 207 LYS A O 1
ATOM 1648 N N . ARG A 1 208 ? 30.783 -0.122 -23.103 1.00 89.44 208 ARG A N 1
ATOM 1649 C CA . ARG A 1 208 ? 29.772 -0.459 -22.092 1.00 89.44 208 ARG A CA 1
ATOM 1650 C C . ARG A 1 208 ? 28.424 -0.828 -22.715 1.00 89.44 208 ARG A C 1
ATOM 1652 O O . ARG A 1 208 ? 27.748 -1.710 -22.202 1.00 89.44 208 ARG A O 1
ATOM 1659 N N . LEU A 1 209 ? 28.015 -0.134 -23.778 1.00 90.19 209 LEU A N 1
ATOM 1660 C CA . LEU A 1 209 ? 26.673 -0.264 -24.354 1.00 90.19 209 LEU A CA 1
ATOM 1661 C C . LEU A 1 209 ? 26.563 -1.305 -25.474 1.00 90.19 209 LEU A C 1
ATOM 1663 O O . LEU A 1 209 ? 25.454 -1.740 -25.754 1.00 90.19 209 LEU A O 1
ATOM 1667 N N . LYS A 1 210 ? 27.673 -1.756 -26.073 1.00 81.38 210 LYS A N 1
ATOM 1668 C CA . LYS A 1 210 ? 27.675 -2.699 -27.210 1.00 81.38 210 LYS A CA 1
ATOM 1669 C C . LYS A 1 210 ? 26.937 -4.023 -26.942 1.00 81.38 210 LYS A C 1
ATOM 1671 O O . LYS A 1 210 ? 26.469 -4.650 -27.881 1.00 81.38 210 LYS A O 1
ATOM 1676 N N . GLY A 1 211 ? 26.821 -4.447 -25.681 1.00 82.56 211 GLY A N 1
ATOM 1677 C CA . GLY A 1 211 ? 26.048 -5.637 -25.293 1.00 82.56 211 GLY A CA 1
ATOM 1678 C C . GLY A 1 211 ? 24.531 -5.416 -25.178 1.00 82.56 211 GLY A C 1
ATOM 1679 O O . GLY A 1 211 ? 23.793 -6.372 -24.973 1.00 82.56 211 GLY A O 1
ATOM 1680 N N . SER A 1 212 ? 24.049 -4.175 -25.280 1.00 90.88 212 SER A N 1
ATOM 1681 C CA . SER A 1 212 ? 22.625 -3.847 -25.195 1.00 90.88 212 SER A CA 1
ATOM 1682 C C . SER A 1 212 ? 21.927 -4.082 -26.534 1.00 90.88 212 SER A C 1
ATOM 1684 O O . SER A 1 212 ? 22.364 -3.562 -27.560 1.00 90.88 212 SER A O 1
ATOM 1686 N N . VAL A 1 213 ? 20.792 -4.789 -26.508 1.00 90.50 213 VAL A N 1
ATOM 1687 C CA . VAL A 1 213 ? 19.906 -4.973 -27.674 1.00 90.50 213 VAL A CA 1
ATOM 1688 C C . VAL A 1 213 ? 19.485 -3.623 -28.259 1.00 90.50 213 VAL A C 1
ATOM 1690 O O . VAL A 1 213 ? 19.577 -3.427 -29.464 1.00 90.50 213 VAL A O 1
ATOM 1693 N N . ILE A 1 214 ? 19.118 -2.666 -27.400 1.00 92.88 214 ILE A N 1
ATOM 1694 C CA . ILE A 1 214 ? 18.716 -1.308 -27.797 1.00 92.88 214 ILE A CA 1
ATOM 1695 C C . ILE A 1 214 ? 19.864 -0.612 -28.536 1.00 92.88 214 ILE A C 1
ATOM 1697 O O . ILE A 1 214 ? 19.670 -0.062 -29.615 1.00 92.88 214 ILE A O 1
ATOM 1701 N N . PHE A 1 215 ? 21.077 -0.643 -27.973 1.00 93.38 215 PHE A N 1
ATOM 1702 C CA . PHE A 1 215 ? 22.226 0.019 -28.592 1.00 93.38 215 PHE A CA 1
ATOM 1703 C C . PHE A 1 215 ? 22.531 -0.567 -29.973 1.00 93.38 215 PHE A C 1
ATOM 1705 O O . PHE A 1 215 ? 22.711 0.183 -30.933 1.00 93.38 215 PHE A O 1
ATOM 1712 N N . SER A 1 216 ? 22.558 -1.898 -30.067 1.00 91.19 216 SER A N 1
ATOM 1713 C CA . SER A 1 216 ? 22.835 -2.619 -31.308 1.00 91.19 216 SER A CA 1
ATOM 1714 C C . SER A 1 216 ? 21.769 -2.364 -32.368 1.00 91.19 216 SER A C 1
ATOM 1716 O O . SER A 1 216 ? 22.149 -2.037 -33.487 1.00 91.19 216 SER A O 1
ATOM 1718 N N . LYS A 1 217 ? 20.475 -2.389 -32.007 1.00 93.81 217 LYS A N 1
ATOM 1719 C CA . LYS A 1 217 ? 19.349 -2.045 -32.894 1.00 93.81 217 LYS A CA 1
ATOM 1720 C C . LYS A 1 217 ? 19.576 -0.709 -33.594 1.00 93.81 217 LYS A C 1
ATOM 1722 O O . LYS A 1 217 ? 19.665 -0.635 -34.814 1.00 93.81 217 LYS A O 1
ATOM 1727 N N . PHE A 1 218 ? 19.695 0.358 -32.804 1.00 93.69 218 PHE A N 1
ATOM 1728 C CA . PHE A 1 218 ? 19.752 1.715 -33.345 1.00 93.69 218 PHE A CA 1
ATOM 1729 C C . PHE A 1 218 ? 21.084 2.017 -34.039 1.00 93.69 218 PHE A C 1
ATOM 1731 O O . PHE A 1 218 ? 21.108 2.819 -34.966 1.00 93.69 218 PHE A O 1
ATOM 1738 N N . CYS A 1 219 ? 22.190 1.377 -33.636 1.00 91.44 219 CYS A N 1
ATOM 1739 C CA . CYS A 1 219 ? 23.442 1.479 -34.388 1.00 91.44 219 CYS A CA 1
ATOM 1740 C C . CYS A 1 219 ? 23.346 0.779 -35.744 1.00 91.44 219 CYS A C 1
ATOM 1742 O O . CYS A 1 219 ? 23.797 1.336 -36.738 1.00 91.44 219 CYS A O 1
ATOM 1744 N N . ALA A 1 220 ? 22.793 -0.437 -35.775 1.00 89.88 220 ALA A N 1
ATOM 1745 C CA . ALA A 1 220 ? 22.657 -1.235 -36.986 1.00 89.88 220 ALA A CA 1
ATOM 1746 C C . ALA A 1 220 ? 21.744 -0.541 -38.003 1.00 89.88 220 ALA A C 1
ATOM 1748 O O . ALA A 1 220 ? 22.167 -0.342 -39.140 1.00 89.88 220 ALA A O 1
ATOM 1749 N N . GLY A 1 221 ? 20.572 -0.073 -37.559 1.00 91.06 221 GLY A N 1
ATOM 1750 C CA . GLY A 1 221 ? 19.625 0.647 -38.410 1.00 91.06 221 GLY A CA 1
ATOM 1751 C C . GLY A 1 221 ? 20.208 1.937 -38.996 1.00 91.06 221 GLY A C 1
ATOM 1752 O O . GLY A 1 221 ? 20.117 2.159 -40.198 1.00 91.06 221 GLY A O 1
ATOM 1753 N N . GLU A 1 222 ? 20.902 2.751 -38.191 1.00 91.94 222 GLU A N 1
ATOM 1754 C CA . GLU A 1 222 ? 21.548 3.985 -38.683 1.00 91.94 222 GLU A CA 1
ATOM 1755 C C . GLU A 1 222 ? 22.698 3.695 -39.670 1.00 91.94 222 GLU A C 1
ATOM 1757 O O . GLU A 1 222 ? 23.021 4.522 -40.519 1.00 91.94 222 GLU A O 1
ATOM 1762 N N . MET A 1 223 ? 23.328 2.520 -39.577 1.00 87.62 223 MET A N 1
ATOM 1763 C CA . MET A 1 223 ? 24.381 2.080 -40.498 1.00 87.62 223 MET A CA 1
ATOM 1764 C C . MET A 1 223 ? 23.848 1.301 -41.715 1.00 87.62 223 MET A C 1
ATOM 1766 O O . MET A 1 223 ? 24.654 0.898 -42.554 1.00 87.62 223 MET A O 1
ATOM 1770 N N . GLY A 1 224 ? 22.530 1.100 -41.828 1.00 89.06 224 GLY A N 1
ATOM 1771 C CA . GLY A 1 224 ? 21.890 0.401 -42.948 1.00 89.06 224 GLY A CA 1
ATOM 1772 C C . GLY A 1 224 ? 22.001 -1.128 -42.913 1.00 89.06 224 GLY A C 1
ATOM 1773 O O . GLY A 1 224 ? 21.882 -1.762 -43.958 1.00 89.06 224 GLY A O 1
ATOM 1774 N N . TYR A 1 225 ? 22.264 -1.724 -41.746 1.00 90.75 225 TYR A N 1
ATOM 1775 C CA . TYR A 1 225 ? 22.210 -3.179 -41.566 1.00 90.75 225 TYR A CA 1
ATOM 1776 C C . TYR A 1 225 ? 20.781 -3.651 -41.283 1.00 90.75 225 TYR A C 1
ATOM 1778 O O . TYR A 1 225 ? 19.956 -2.880 -40.801 1.00 90.75 225 TYR A O 1
ATOM 1786 N N . ASP A 1 226 ? 20.527 -4.937 -41.527 1.00 91.06 226 ASP A N 1
ATOM 1787 C CA . ASP A 1 226 ? 19.282 -5.606 -41.146 1.00 91.06 226 ASP A CA 1
ATOM 1788 C C . ASP A 1 226 ? 19.069 -5.588 -39.617 1.00 91.06 226 ASP A C 1
ATOM 1790 O O . ASP A 1 226 ? 19.997 -5.848 -38.837 1.00 91.06 226 ASP A O 1
ATOM 1794 N N . THR A 1 227 ? 17.845 -5.253 -39.198 1.00 91.31 227 THR A N 1
ATOM 1795 C CA . THR A 1 227 ? 17.446 -5.080 -37.799 1.00 91.31 227 THR A CA 1
ATOM 1796 C C . THR A 1 227 ? 16.313 -5.986 -37.332 1.00 91.31 227 THR A C 1
ATOM 1798 O O . THR A 1 227 ? 15.997 -5.913 -36.146 1.00 91.31 227 THR A O 1
ATOM 1801 N N . GLU A 1 228 ? 15.765 -6.887 -38.157 1.00 90.62 228 GLU A N 1
ATOM 1802 C CA . GLU A 1 228 ? 14.537 -7.643 -37.827 1.00 90.62 228 GLU A CA 1
ATOM 1803 C C . GLU A 1 228 ? 14.579 -8.313 -36.437 1.00 90.62 228 GLU A C 1
ATOM 1805 O O . GLU A 1 228 ? 13.722 -8.078 -35.583 1.00 90.62 228 GLU A O 1
ATOM 1810 N N . ASN A 1 229 ? 15.647 -9.065 -36.146 1.00 85.06 229 ASN A N 1
ATOM 1811 C CA . ASN A 1 229 ? 15.831 -9.742 -34.852 1.00 85.06 229 ASN A CA 1
ATOM 1812 C C . ASN A 1 229 ? 15.979 -8.777 -33.658 1.00 85.06 229 ASN A C 1
ATOM 1814 O O . ASN A 1 229 ? 15.718 -9.138 -32.506 1.00 85.06 229 ASN A O 1
ATOM 1818 N N . PHE A 1 230 ? 16.482 -7.565 -33.900 1.00 90.88 230 PHE A N 1
ATOM 1819 C CA . PHE A 1 230 ? 16.599 -6.535 -32.871 1.00 90.88 230 PHE A CA 1
ATOM 1820 C C . PHE A 1 230 ? 15.278 -5.796 -32.661 1.00 90.88 230 PHE A C 1
ATOM 1822 O O . PHE A 1 230 ? 14.995 -5.392 -31.531 1.00 90.88 230 PHE A O 1
ATOM 1829 N N . ASP A 1 231 ? 14.489 -5.640 -33.721 1.00 91.44 231 ASP A N 1
ATOM 1830 C CA . ASP A 1 231 ? 13.191 -4.978 -33.699 1.00 91.44 231 ASP A CA 1
ATOM 1831 C C . ASP A 1 231 ? 12.184 -5.785 -32.880 1.00 91.44 231 ASP A C 1
ATOM 1833 O O . ASP A 1 231 ? 11.586 -5.224 -31.965 1.00 91.44 231 ASP A O 1
ATOM 1837 N N . GLU A 1 232 ? 12.095 -7.103 -33.084 1.00 92.88 232 GLU A N 1
ATOM 1838 C CA . GLU A 1 232 ? 11.223 -7.986 -32.290 1.00 92.88 232 GLU A CA 1
ATOM 1839 C C . GLU A 1 232 ? 11.524 -7.887 -30.783 1.00 92.88 232 GLU A C 1
ATOM 1841 O O . GLU A 1 232 ? 10.640 -7.657 -29.957 1.00 92.88 232 GLU A O 1
ATOM 1846 N N . ARG A 1 233 ? 12.805 -7.987 -30.407 1.00 91.62 233 ARG A N 1
ATOM 1847 C CA . ARG A 1 233 ? 13.229 -7.906 -28.998 1.00 91.62 233 ARG A CA 1
ATOM 1848 C C . ARG A 1 233 ? 13.009 -6.524 -28.395 1.00 91.62 233 ARG A C 1
ATOM 1850 O O . ARG A 1 233 ? 12.777 -6.404 -27.193 1.00 91.62 233 ARG A O 1
ATOM 1857 N N . TYR A 1 234 ? 13.155 -5.479 -29.203 1.00 93.56 234 TYR A N 1
ATOM 1858 C CA . TYR A 1 234 ? 12.917 -4.113 -28.767 1.00 93.56 234 TYR A CA 1
ATOM 1859 C C . TYR A 1 234 ? 11.430 -3.849 -28.548 1.00 93.56 234 TYR A C 1
ATOM 1861 O O . TYR A 1 234 ? 11.087 -3.293 -27.508 1.00 93.56 234 TYR A O 1
ATOM 1869 N N . LEU A 1 235 ? 10.577 -4.310 -29.468 1.00 94.31 235 LEU A N 1
ATOM 1870 C CA . LEU A 1 235 ? 9.123 -4.235 -29.350 1.00 94.31 235 LEU A CA 1
ATOM 1871 C C . LEU A 1 235 ? 8.639 -4.954 -28.091 1.00 94.31 235 LEU A C 1
ATOM 1873 O O . LEU A 1 235 ? 7.965 -4.338 -27.272 1.00 94.31 235 LEU A O 1
ATOM 1877 N N . ALA A 1 236 ? 9.091 -6.192 -27.859 1.00 92.44 236 ALA A N 1
ATOM 1878 C CA . ALA A 1 236 ? 8.763 -6.933 -26.640 1.00 92.44 236 ALA A CA 1
ATOM 1879 C C . ALA A 1 236 ? 9.157 -6.160 -25.365 1.00 92.44 236 ALA A C 1
ATOM 1881 O O . ALA A 1 236 ? 8.376 -6.053 -24.423 1.00 92.44 236 ALA A O 1
ATOM 1882 N N . LEU A 1 237 ? 10.345 -5.541 -25.349 1.00 93.06 237 LEU A N 1
ATOM 1883 C CA . LEU A 1 237 ? 10.795 -4.726 -24.218 1.00 93.06 237 LEU A CA 1
ATOM 1884 C C . LEU A 1 237 ? 9.911 -3.487 -23.996 1.00 93.06 237 LEU A C 1
ATOM 1886 O O . LEU A 1 237 ? 9.631 -3.131 -22.848 1.00 93.06 237 LEU A O 1
ATOM 1890 N N . THR A 1 238 ? 9.529 -2.783 -25.063 1.00 94.44 238 THR A N 1
ATOM 1891 C CA . THR A 1 238 ? 8.704 -1.570 -24.969 1.00 94.44 238 THR A CA 1
ATOM 1892 C C . THR A 1 238 ? 7.244 -1.880 -24.667 1.00 94.44 238 THR A C 1
ATOM 1894 O O . THR A 1 238 ? 6.599 -1.087 -23.979 1.00 94.44 238 THR A O 1
ATOM 1897 N N . ASP A 1 239 ? 6.730 -3.019 -25.125 1.00 94.69 239 ASP A N 1
ATOM 1898 C CA . ASP A 1 239 ? 5.400 -3.528 -24.786 1.00 94.69 239 ASP A CA 1
ATOM 1899 C C . ASP A 1 239 ? 5.332 -3.937 -23.315 1.00 94.69 239 ASP A C 1
ATOM 1901 O O . ASP A 1 239 ? 4.444 -3.470 -22.604 1.00 94.69 239 ASP A O 1
ATOM 1905 N N . ASP A 1 240 ? 6.323 -4.678 -22.812 1.00 92.31 240 ASP A N 1
ATOM 1906 C CA . ASP A 1 2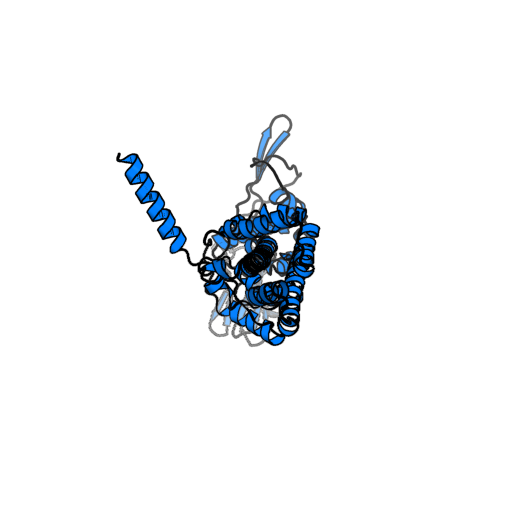40 ? 6.412 -5.039 -21.393 1.00 92.31 240 ASP A CA 1
ATOM 1907 C C . ASP A 1 240 ? 6.477 -3.803 -20.484 1.00 92.31 240 ASP A C 1
ATOM 1909 O O . ASP A 1 240 ? 5.831 -3.751 -19.433 1.00 92.31 240 ASP A O 1
ATOM 1913 N N . LEU A 1 241 ? 7.253 -2.784 -20.880 1.00 93.81 241 LEU A N 1
ATOM 1914 C CA . LEU A 1 241 ? 7.322 -1.510 -20.159 1.00 93.81 241 LEU A CA 1
ATOM 1915 C C . LEU A 1 241 ? 5.975 -0.785 -20.153 1.00 93.81 241 LEU A C 1
ATOM 1917 O O . LEU A 1 241 ? 5.591 -0.255 -19.112 1.00 93.81 241 LEU A O 1
ATOM 1921 N N . CYS A 1 242 ? 5.279 -0.762 -21.290 1.00 94.94 242 CYS A N 1
ATOM 1922 C CA . CYS A 1 242 ? 3.973 -0.124 -21.426 1.00 94.94 242 CYS A CA 1
ATOM 1923 C C . CYS A 1 242 ? 2.917 -0.848 -20.580 1.00 94.94 242 CYS A C 1
ATOM 1925 O O . CYS A 1 242 ? 2.227 -0.215 -19.785 1.00 94.94 242 CYS A O 1
ATOM 1927 N N . ALA A 1 243 ? 2.862 -2.179 -20.663 1.00 94.12 243 ALA A N 1
ATOM 1928 C CA . ALA A 1 243 ? 1.952 -3.006 -19.878 1.00 94.12 243 ALA A CA 1
ATOM 1929 C C . ALA A 1 243 ? 2.176 -2.820 -18.371 1.00 94.12 243 ALA A C 1
ATOM 1931 O O . ALA A 1 243 ? 1.231 -2.576 -17.628 1.00 94.12 243 ALA A O 1
ATOM 1932 N N . CYS A 1 244 ? 3.433 -2.850 -17.910 1.00 94.12 244 CYS A N 1
ATOM 1933 C CA . CYS A 1 244 ? 3.742 -2.600 -16.501 1.00 94.12 244 CYS A CA 1
ATOM 1934 C C . CYS A 1 244 ? 3.385 -1.172 -16.064 1.00 94.12 244 CYS A C 1
ATOM 1936 O O . CYS A 1 244 ? 3.002 -0.969 -14.915 1.00 94.12 244 CYS A O 1
ATOM 1938 N N . LEU A 1 245 ? 3.546 -0.180 -16.945 1.00 95.75 245 LEU A N 1
ATOM 1939 C CA . LEU A 1 245 ? 3.193 1.206 -16.649 1.00 95.75 245 LEU A CA 1
ATOM 1940 C C . LEU A 1 245 ? 1.677 1.363 -16.479 1.00 95.75 245 LEU A C 1
ATOM 1942 O O . LEU A 1 245 ? 1.249 1.954 -15.491 1.00 95.75 245 LEU A O 1
ATOM 1946 N N . ASN A 1 246 ? 0.894 0.772 -17.384 1.00 95.88 246 ASN A N 1
ATOM 1947 C CA . ASN A 1 246 ? -0.566 0.762 -17.304 1.00 95.88 246 ASN A CA 1
ATOM 1948 C C . ASN A 1 246 ? -1.046 0.044 -16.039 1.00 95.88 246 ASN A C 1
ATOM 1950 O O . ASN A 1 246 ? -1.802 0.632 -15.278 1.00 95.88 246 ASN A O 1
ATOM 1954 N N . ASN A 1 247 ? -0.500 -1.139 -15.724 1.00 95.94 247 ASN A N 1
ATOM 1955 C CA . ASN A 1 247 ? -0.826 -1.848 -14.481 1.00 95.94 247 ASN A CA 1
ATOM 1956 C C . ASN A 1 247 ? -0.613 -0.972 -13.240 1.00 95.94 247 ASN A C 1
ATOM 1958 O O . ASN A 1 247 ? -1.437 -0.975 -12.329 1.00 95.94 247 ASN A O 1
ATOM 1962 N N . VAL A 1 248 ? 0.490 -0.216 -13.190 1.00 96.62 248 VAL A N 1
ATOM 1963 C CA . VAL A 1 248 ? 0.779 0.686 -12.068 1.00 96.62 248 VAL A CA 1
ATOM 1964 C C . VAL A 1 248 ? -0.223 1.837 -12.004 1.00 96.62 248 VAL A C 1
ATOM 1966 O O . VAL A 1 248 ? -0.637 2.204 -10.907 1.00 96.62 248 VAL A O 1
ATOM 1969 N N . PHE A 1 249 ? -0.606 2.413 -13.142 1.00 96.00 249 PHE A N 1
ATOM 1970 C CA . PHE A 1 249 ? -1.593 3.492 -13.196 1.00 96.00 249 PHE A CA 1
ATOM 1971 C C . PHE A 1 249 ? -2.984 3.023 -12.788 1.00 96.00 249 PHE A C 1
ATOM 1973 O O . PHE A 1 249 ? -3.557 3.607 -11.872 1.00 96.00 249 PHE A O 1
ATOM 1980 N N . ASP A 1 250 ? -3.456 1.920 -13.359 1.00 95.69 250 ASP A N 1
ATOM 1981 C CA . ASP A 1 250 ? -4.737 1.314 -12.995 1.00 95.69 250 ASP A CA 1
ATOM 1982 C C . ASP A 1 250 ? -4.755 0.949 -11.504 1.00 95.69 250 ASP A C 1
ATOM 1984 O O . ASP A 1 250 ? -5.734 1.174 -10.798 1.00 95.69 250 ASP A O 1
ATOM 1988 N N . SER A 1 251 ? -3.630 0.460 -10.974 1.00 97.19 251 SER A N 1
ATOM 1989 C CA . SER A 1 251 ? -3.503 0.152 -9.548 1.00 97.19 251 SER A CA 1
ATOM 1990 C C . SER A 1 251 ? -3.544 1.390 -8.660 1.00 97.19 251 SER A C 1
ATOM 1992 O O . SER A 1 251 ? -4.144 1.332 -7.594 1.00 97.19 251 SER A O 1
ATOM 1994 N N . LEU A 1 252 ? -2.930 2.509 -9.065 1.00 95.50 252 LEU A N 1
ATOM 1995 C CA . LEU A 1 252 ? -3.008 3.772 -8.318 1.00 95.50 252 LEU A CA 1
ATOM 1996 C C . LEU A 1 252 ? -4.453 4.288 -8.231 1.00 95.50 252 LEU A C 1
ATOM 1998 O O . LEU A 1 252 ? -4.840 4.855 -7.204 1.00 95.50 252 LEU A O 1
ATOM 2002 N N . ASP A 1 253 ? -5.237 4.064 -9.284 1.00 93.94 253 ASP A N 1
ATOM 2003 C CA . ASP A 1 253 ? -6.656 4.407 -9.318 1.00 93.94 253 ASP A CA 1
ATOM 2004 C C . ASP A 1 253 ? -7.456 3.466 -8.402 1.00 93.94 253 ASP A C 1
ATOM 2006 O O . ASP A 1 253 ? -8.168 3.930 -7.508 1.00 93.94 253 ASP A O 1
ATOM 2010 N N . ASN A 1 254 ? -7.246 2.152 -8.526 1.00 94.62 254 ASN A N 1
ATOM 2011 C CA . ASN A 1 254 ? -7.971 1.135 -7.760 1.00 94.62 254 ASN A CA 1
ATOM 2012 C C . ASN A 1 254 ? -7.720 1.206 -6.246 1.00 94.62 254 ASN A C 1
ATOM 2014 O O . ASN A 1 254 ? -8.652 1.042 -5.464 1.00 94.62 254 ASN A O 1
ATOM 2018 N N . ILE A 1 255 ? -6.497 1.499 -5.793 1.00 95.00 255 ILE A N 1
ATOM 2019 C CA . ILE A 1 255 ? -6.242 1.616 -4.345 1.00 95.00 255 ILE A CA 1
ATOM 2020 C C . ILE A 1 255 ? -6.933 2.816 -3.705 1.00 95.00 255 ILE A C 1
ATOM 2022 O O . ILE A 1 255 ? -7.150 2.814 -2.501 1.00 95.00 255 ILE A O 1
ATOM 2026 N N . SER A 1 256 ? -7.263 3.845 -4.489 1.00 88.81 256 SER A N 1
ATOM 2027 C CA . SER A 1 256 ? -7.893 5.065 -3.974 1.00 88.81 256 SER A CA 1
ATOM 2028 C C . SER A 1 256 ? -9.389 4.881 -3.691 1.00 88.81 256 SER A C 1
ATOM 2030 O O . SER A 1 256 ? -9.996 5.739 -3.056 1.00 88.81 256 SER A O 1
ATOM 2032 N N . ILE A 1 257 ? -9.984 3.792 -4.186 1.00 91.06 257 ILE A N 1
ATOM 2033 C CA . ILE A 1 257 ? -11.396 3.436 -3.984 1.00 91.06 257 ILE A CA 1
ATOM 2034 C C . ILE A 1 257 ? -11.573 2.217 -3.071 1.00 91.06 257 ILE A C 1
ATOM 2036 O O . ILE A 1 257 ? -12.704 1.858 -2.753 1.00 9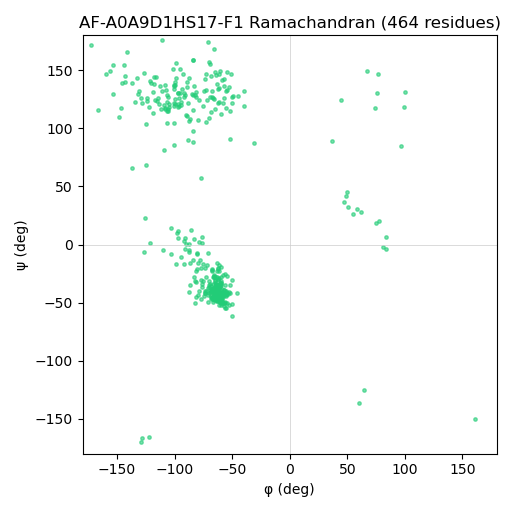1.06 257 ILE A O 1
ATOM 2040 N N . PHE A 1 258 ? -10.477 1.574 -2.664 1.00 92.62 258 PHE A N 1
ATOM 2041 C CA . PHE A 1 258 ? -10.508 0.369 -1.848 1.00 92.62 258 PHE A CA 1
ATOM 2042 C C . PHE A 1 258 ? -10.607 0.702 -0.356 1.00 92.62 258 PHE A C 1
ATOM 2044 O O . PHE A 1 258 ? -9.813 1.484 0.170 1.00 92.62 258 PHE A O 1
ATOM 2051 N N . ASP A 1 259 ? -11.558 0.079 0.340 1.00 90.62 259 ASP A N 1
ATOM 2052 C CA . ASP A 1 259 ? -11.755 0.279 1.774 1.00 90.62 259 ASP A CA 1
ATOM 2053 C C . ASP A 1 259 ? -10.895 -0.691 2.596 1.00 90.62 259 ASP A C 1
ATOM 2055 O O . ASP A 1 259 ? -11.320 -1.784 2.972 1.00 90.62 259 ASP A O 1
ATOM 2059 N N . PHE A 1 260 ? -9.672 -0.269 2.919 1.00 92.62 260 PHE A N 1
ATOM 2060 C CA . PHE A 1 260 ? -8.786 -1.036 3.798 1.00 92.62 260 PHE A CA 1
ATOM 2061 C C . PHE A 1 260 ? -9.343 -1.201 5.220 1.00 92.62 260 PHE A C 1
ATOM 2063 O O . PHE A 1 260 ? -8.966 -2.151 5.909 1.00 92.62 260 PHE A O 1
ATOM 2070 N N . SER A 1 261 ? -10.245 -0.320 5.673 1.00 88.06 261 SER A N 1
ATOM 2071 C CA . SER A 1 261 ? -10.775 -0.364 7.042 1.00 88.06 261 SER A CA 1
ATOM 2072 C C . SER A 1 261 ? -11.640 -1.599 7.308 1.00 88.06 261 SER A C 1
ATOM 2074 O O . SER A 1 261 ? -11.752 -2.030 8.458 1.00 88.06 261 SER A O 1
ATOM 2076 N N . ALA A 1 262 ? -12.173 -2.223 6.251 1.00 87.19 262 ALA A N 1
ATOM 2077 C CA . ALA A 1 262 ? -12.899 -3.488 6.324 1.00 87.19 262 ALA A CA 1
ATOM 2078 C C . ALA A 1 262 ? -12.039 -4.652 6.858 1.00 87.19 262 ALA A C 1
ATOM 2080 O O . ALA A 1 262 ? -12.584 -5.608 7.403 1.00 87.19 262 ALA A O 1
ATOM 2081 N N . PHE A 1 263 ? -10.709 -4.550 6.757 1.00 89.50 263 PHE A N 1
ATOM 2082 C CA . PHE A 1 263 ? -9.748 -5.569 7.202 1.00 89.50 263 PHE A CA 1
ATOM 2083 C C . PHE A 1 263 ? -9.158 -5.284 8.586 1.00 89.50 263 PHE A C 1
ATOM 2085 O O . PHE A 1 263 ? -8.194 -5.923 9.008 1.00 89.50 263 PHE A O 1
ATOM 2092 N N . TYR A 1 264 ? -9.703 -4.305 9.304 1.00 92.31 264 TYR A N 1
ATOM 2093 C CA . TYR A 1 264 ? -9.355 -4.092 10.698 1.00 92.31 264 TYR A CA 1
ATOM 2094 C C . TYR A 1 264 ? -10.197 -5.016 11.585 1.00 92.31 264 TYR A C 1
ATOM 2096 O O . TYR A 1 264 ? -11.341 -4.695 11.903 1.00 92.31 264 TYR A O 1
ATOM 2104 N N . ASP A 1 265 ? -9.636 -6.156 11.999 1.00 86.88 265 ASP A N 1
ATOM 2105 C CA . ASP A 1 265 ? -10.346 -7.210 12.748 1.00 86.88 265 ASP A CA 1
ATOM 2106 C C . ASP A 1 265 ? -11.227 -6.710 13.915 1.00 86.88 265 ASP A C 1
ATOM 2108 O O . ASP A 1 265 ? -12.364 -7.181 14.046 1.00 86.88 265 ASP A O 1
ATOM 2112 N N . PRO A 1 266 ? -10.799 -5.734 14.748 1.00 90.62 266 PRO A N 1
ATOM 2113 C CA . PRO A 1 266 ? -11.644 -5.200 15.817 1.00 90.62 266 PRO A CA 1
ATOM 2114 C C . PRO A 1 266 ? -12.981 -4.610 15.340 1.00 90.62 266 PRO A C 1
ATOM 2116 O O . PRO A 1 266 ? -13.958 -4.634 16.094 1.00 90.62 266 PRO A O 1
ATOM 2119 N N . CYS A 1 267 ? -13.080 -4.129 14.093 1.00 87.50 267 CYS A N 1
ATOM 2120 C CA . CYS A 1 267 ? -14.346 -3.659 13.522 1.00 87.50 267 CYS A CA 1
ATOM 2121 C C . CYS A 1 267 ? -15.417 -4.756 13.486 1.00 87.50 267 CYS A C 1
ATOM 2123 O O . CYS A 1 267 ? -16.588 -4.431 13.658 1.00 87.50 267 CYS A O 1
ATOM 2125 N N . GLY A 1 268 ? -15.056 -6.036 13.335 1.00 84.69 268 GLY A N 1
ATOM 2126 C CA . GLY A 1 268 ? -16.027 -7.139 13.349 1.00 84.69 268 GLY A CA 1
ATOM 2127 C C . GLY A 1 268 ? -16.772 -7.277 14.684 1.00 84.69 268 GLY A C 1
ATOM 2128 O O . GLY A 1 268 ? -17.939 -7.671 14.717 1.00 84.69 268 GLY A O 1
ATOM 2129 N N . ILE A 1 269 ? -16.120 -6.898 15.788 1.00 86.38 269 ILE A N 1
ATOM 2130 C CA . ILE A 1 269 ? -16.721 -6.842 17.127 1.00 86.38 269 ILE A CA 1
ATOM 2131 C C . ILE A 1 269 ? -17.487 -5.528 17.291 1.00 86.38 269 ILE A C 1
ATOM 2133 O O . ILE A 1 269 ? -18.659 -5.518 17.664 1.00 86.38 269 ILE A O 1
ATOM 2137 N N . LEU A 1 270 ? -16.837 -4.404 16.977 1.00 88.75 270 LEU A N 1
ATOM 2138 C CA . LEU A 1 270 ? -17.388 -3.069 17.214 1.00 88.75 270 LEU A CA 1
ATOM 2139 C C . LEU A 1 270 ? -18.618 -2.760 16.351 1.00 88.75 270 LEU A C 1
ATOM 2141 O O . LEU A 1 270 ? -19.490 -2.010 16.782 1.00 88.75 270 LEU A O 1
ATOM 2145 N N . ALA A 1 271 ? -18.738 -3.369 15.169 1.00 86.31 271 ALA A N 1
ATOM 2146 C CA . ALA A 1 271 ? -19.904 -3.231 14.297 1.00 86.31 271 ALA A CA 1
ATOM 2147 C C . ALA A 1 271 ? -21.206 -3.765 14.921 1.00 86.31 271 ALA A C 1
ATOM 2149 O O . ALA A 1 271 ? -22.285 -3.405 14.458 1.00 86.31 271 ALA A O 1
ATOM 2150 N N . ARG A 1 272 ? -21.131 -4.575 15.989 1.00 86.06 272 ARG A N 1
ATOM 2151 C CA . ARG A 1 272 ? -22.302 -5.037 16.756 1.00 86.06 272 ARG A CA 1
ATOM 2152 C C . ARG A 1 272 ? -22.939 -3.927 17.596 1.00 86.06 272 ARG A C 1
ATOM 2154 O O . ARG A 1 272 ? -24.077 -4.067 18.030 1.00 86.06 272 ARG A O 1
ATOM 2161 N N . PHE A 1 273 ? -22.214 -2.836 17.840 1.00 87.81 273 PHE A N 1
ATOM 2162 C CA . PHE A 1 273 ? -22.722 -1.675 18.559 1.00 87.81 273 PHE A CA 1
ATOM 2163 C C . PHE A 1 273 ? -23.340 -0.682 17.571 1.00 87.81 273 PHE A C 1
ATOM 2165 O O . PHE A 1 273 ? -22.620 -0.007 16.835 1.00 87.81 273 PHE A O 1
ATOM 2172 N N . ASP A 1 274 ? -24.667 -0.520 17.610 1.00 88.19 274 ASP A N 1
ATOM 2173 C CA . ASP A 1 274 ? -25.408 0.425 16.752 1.00 88.19 274 ASP A CA 1
ATOM 2174 C C . ASP A 1 274 ? -24.840 1.851 16.815 1.00 88.19 274 ASP A C 1
ATOM 2176 O O . ASP A 1 274 ? -24.816 2.581 15.824 1.00 88.19 274 ASP A O 1
ATOM 2180 N N . THR A 1 275 ? -24.347 2.250 17.988 1.00 89.00 275 THR A N 1
ATOM 2181 C CA . THR A 1 275 ? -23.715 3.551 18.243 1.00 89.00 275 THR A CA 1
ATOM 2182 C C . THR A 1 275 ? -22.412 3.739 17.473 1.00 89.00 275 THR A C 1
ATOM 2184 O O . THR A 1 275 ? -22.149 4.843 17.004 1.00 89.00 275 THR A O 1
ATOM 2187 N N . PHE A 1 276 ? -21.609 2.683 17.328 1.00 91.75 276 PHE A N 1
ATOM 2188 C CA . PHE A 1 276 ? -20.394 2.697 16.523 1.00 91.75 276 PHE A CA 1
ATOM 2189 C C . PHE A 1 276 ? -20.737 2.595 15.039 1.00 91.75 276 PHE A C 1
ATOM 2191 O O . PHE A 1 276 ? -20.245 3.396 14.251 1.00 91.75 276 PHE A O 1
ATOM 2198 N N . ALA A 1 277 ? -21.620 1.667 14.661 1.00 89.50 277 ALA A N 1
ATOM 2199 C CA . ALA A 1 277 ? -21.992 1.417 13.270 1.00 89.50 277 ALA A CA 1
ATOM 2200 C C . ALA A 1 277 ? -22.645 2.638 12.595 1.00 89.50 277 ALA A C 1
ATOM 2202 O O . ALA A 1 277 ? -22.383 2.910 11.425 1.00 89.50 277 ALA A O 1
ATOM 2203 N N . SER A 1 278 ? -23.449 3.405 13.339 1.00 89.06 278 SER A N 1
ATOM 2204 C CA . SER A 1 278 ? -24.100 4.632 12.853 1.00 89.06 278 SER A CA 1
ATOM 2205 C C . SER A 1 278 ? -23.254 5.905 13.000 1.00 89.06 278 SER A C 1
ATOM 2207 O O . SER A 1 278 ? -23.673 6.970 12.539 1.00 89.06 278 SER A O 1
ATOM 2209 N N . ALA A 1 279 ? -22.074 5.833 13.628 1.00 89.06 279 ALA A N 1
ATOM 2210 C CA . ALA A 1 279 ? -21.220 7.001 13.816 1.00 89.06 279 ALA A CA 1
ATOM 2211 C C . ALA A 1 279 ? -20.552 7.446 12.496 1.00 89.06 279 ALA A C 1
ATOM 2213 O O . ALA A 1 279 ? -20.167 6.606 11.674 1.00 89.06 279 ALA A O 1
ATOM 2214 N N . PRO A 1 280 ? -20.333 8.763 12.298 1.00 90.69 280 PRO A N 1
ATOM 2215 C CA . PRO A 1 280 ? -19.577 9.267 11.155 1.00 90.69 280 PRO A CA 1
ATOM 2216 C C . PRO A 1 280 ? -18.183 8.619 11.044 1.00 90.69 280 PRO A C 1
ATOM 2218 O O . PRO A 1 280 ? -17.581 8.309 12.077 1.00 90.69 280 PRO A O 1
ATOM 2221 N N . PRO A 1 281 ? -17.626 8.443 9.827 1.00 88.31 281 PRO A N 1
ATOM 2222 C CA . PRO A 1 281 ? -16.306 7.830 9.630 1.00 88.31 281 PRO A CA 1
ATOM 2223 C C . PRO A 1 281 ? -15.193 8.468 10.470 1.00 88.31 281 PRO A C 1
ATOM 2225 O O . PRO A 1 281 ? -14.403 7.762 11.083 1.00 88.31 281 PRO A O 1
ATOM 2228 N N . GLU A 1 282 ? -15.183 9.796 10.575 1.00 89.06 282 GLU A N 1
ATOM 2229 C CA . GLU A 1 282 ? -14.202 10.555 11.363 1.00 89.06 282 GLU A CA 1
ATOM 2230 C C . GLU A 1 282 ? -14.296 10.241 12.864 1.00 89.06 282 GLU A C 1
ATOM 2232 O O . GLU A 1 282 ? -13.284 10.042 13.535 1.00 89.06 282 GLU A O 1
ATOM 2237 N N . THR A 1 283 ? -15.523 10.128 13.384 1.00 89.75 283 THR A N 1
ATOM 2238 C CA . THR A 1 283 ? -15.798 9.755 14.776 1.00 89.75 283 THR A CA 1
ATOM 2239 C C . THR A 1 283 ? -15.369 8.311 15.050 1.00 89.75 283 THR A C 1
ATOM 2241 O O . THR A 1 283 ? -14.793 8.027 16.101 1.00 89.75 283 THR A O 1
ATOM 2244 N N . ARG A 1 284 ? -15.609 7.393 14.099 1.00 91.88 284 ARG A N 1
ATOM 2245 C CA . ARG A 1 284 ? -15.130 6.003 14.185 1.00 91.88 284 ARG A CA 1
ATOM 2246 C C . ARG A 1 284 ? -13.604 5.952 14.197 1.00 91.88 284 ARG A C 1
ATOM 2248 O O . ARG A 1 284 ? -13.044 5.328 15.090 1.00 91.88 284 ARG A O 1
ATOM 2255 N N . ALA A 1 285 ? -12.933 6.661 13.293 1.00 91.12 285 ALA A N 1
ATOM 2256 C CA . ALA A 1 285 ? -11.472 6.708 13.238 1.00 91.12 285 ALA A CA 1
ATOM 2257 C C . ALA A 1 285 ? -10.855 7.231 14.548 1.00 91.12 285 ALA A C 1
ATOM 2259 O O . ALA A 1 285 ? -9.939 6.615 15.087 1.00 91.12 285 ALA A O 1
ATOM 2260 N N . ALA A 1 286 ? -11.403 8.308 15.124 1.00 90.44 286 ALA A N 1
ATOM 2261 C CA . ALA A 1 286 ? -10.937 8.838 16.407 1.00 90.44 286 ALA A CA 1
ATOM 2262 C C . ALA A 1 286 ? -11.146 7.850 17.574 1.00 90.44 286 ALA A C 1
ATOM 2264 O O . ALA A 1 286 ? -10.286 7.731 18.452 1.00 90.44 286 ALA A O 1
ATOM 2265 N N . PHE A 1 287 ? -12.262 7.112 17.578 1.00 93.25 287 PHE A N 1
ATOM 2266 C CA . PHE A 1 287 ? -12.506 6.041 18.545 1.00 93.25 287 PHE A CA 1
ATOM 2267 C C . PHE A 1 287 ? -11.480 4.908 18.403 1.00 93.25 287 PHE A C 1
ATOM 2269 O O . PHE A 1 287 ? -10.890 4.492 19.399 1.00 93.25 287 PHE A O 1
ATOM 2276 N N . LEU A 1 288 ? -11.244 4.429 17.177 1.00 94.25 288 LEU A N 1
ATOM 2277 C CA . LEU A 1 288 ? -10.307 3.336 16.901 1.00 94.25 288 LEU A CA 1
ATOM 2278 C C . LEU A 1 288 ? -8.862 3.734 17.223 1.00 94.25 288 LEU A C 1
ATOM 2280 O O . LEU A 1 288 ? -8.128 2.960 17.833 1.00 94.25 288 LEU A O 1
ATOM 2284 N N . GLN A 1 289 ? -8.479 4.979 16.929 1.00 92.44 289 GLN A N 1
ATOM 2285 C CA . GLN A 1 289 ? -7.194 5.533 17.346 1.00 92.44 289 GLN A CA 1
ATOM 2286 C C . GLN A 1 289 ? -7.037 5.486 18.870 1.00 92.44 289 GLN A C 1
ATOM 2288 O O . GLN A 1 289 ? -5.992 5.069 19.372 1.00 92.44 289 GLN A O 1
ATOM 2293 N N . LYS A 1 290 ? -8.078 5.872 19.619 1.00 91.44 290 LYS A N 1
ATOM 2294 C CA . LYS A 1 290 ? -8.046 5.814 21.082 1.00 91.44 290 LYS A CA 1
ATOM 2295 C C . LYS A 1 290 ? -7.982 4.378 21.599 1.00 91.44 290 LYS A C 1
ATOM 2297 O O . LYS A 1 290 ? -7.272 4.133 22.570 1.00 91.44 290 LYS A O 1
ATOM 2302 N N . LEU A 1 291 ? -8.678 3.442 20.955 1.00 92.19 291 LEU A N 1
ATOM 2303 C CA . LEU A 1 291 ? -8.590 2.015 21.267 1.00 92.19 291 LEU A CA 1
ATOM 2304 C C . LEU A 1 291 ? -7.155 1.501 21.110 1.00 92.19 291 LEU A C 1
ATOM 2306 O O . LEU A 1 291 ? -6.635 0.913 22.056 1.00 92.19 291 LEU A O 1
ATOM 2310 N N . GLY A 1 292 ? -6.496 1.803 19.988 1.00 90.69 292 GLY A N 1
ATOM 2311 C CA . GLY A 1 292 ? -5.098 1.426 19.749 1.00 90.69 292 GLY A CA 1
ATOM 2312 C C . GLY A 1 292 ? -4.105 2.052 20.740 1.00 90.69 292 GLY A C 1
ATOM 2313 O O . GLY A 1 292 ? -3.144 1.419 21.172 1.00 90.69 292 GLY A O 1
ATOM 2314 N N . GLU A 1 293 ? -4.337 3.294 21.178 1.00 89.06 293 GLU A N 1
ATOM 2315 C CA . GLU A 1 293 ? -3.517 3.920 22.229 1.00 89.06 293 GLU A CA 1
ATOM 2316 C C . GLU A 1 293 ? -3.632 3.189 23.575 1.00 89.06 293 GLU A C 1
ATOM 2318 O O . GLU A 1 293 ? -2.633 3.001 24.278 1.00 89.06 293 GLU A O 1
ATOM 2323 N N . LEU A 1 294 ? -4.851 2.801 23.958 1.00 85.75 294 LEU A N 1
ATOM 2324 C CA . LEU A 1 294 ? -5.100 2.126 25.231 1.00 85.75 294 LEU A CA 1
ATOM 2325 C C . LEU A 1 294 ? -4.617 0.678 25.215 1.00 85.75 294 LEU A C 1
ATOM 2327 O O . LEU A 1 294 ? -4.005 0.244 26.190 1.00 85.75 294 LEU A O 1
ATOM 2331 N N . SER A 1 295 ? -4.811 -0.035 24.105 1.00 86.50 295 SER A N 1
ATOM 2332 C CA . SER A 1 295 ? -4.281 -1.389 23.929 1.00 86.50 295 SER A CA 1
ATOM 2333 C C . SER A 1 295 ? -2.754 -1.401 24.053 1.00 86.50 295 SER A C 1
ATOM 2335 O O . SER A 1 295 ? -2.209 -2.194 24.817 1.00 86.50 295 SER A O 1
ATOM 2337 N N . THR A 1 296 ? -2.073 -0.437 23.422 1.00 84.88 296 THR A N 1
ATOM 2338 C CA . THR A 1 296 ? -0.615 -0.266 23.520 1.00 84.88 296 THR A CA 1
ATOM 2339 C C . THR A 1 296 ? -0.183 0.032 24.958 1.00 84.88 296 THR A C 1
ATOM 2341 O O . THR A 1 296 ? 0.757 -0.576 25.463 1.00 84.88 296 THR A O 1
ATOM 2344 N N . THR A 1 297 ? -0.891 0.935 25.650 1.00 83.81 297 THR A N 1
ATOM 2345 C CA . THR A 1 297 ? -0.591 1.299 27.050 1.00 83.81 297 THR A CA 1
ATOM 2346 C C . THR A 1 297 ? -0.700 0.096 27.990 1.00 83.81 297 THR A C 1
ATOM 2348 O O . THR A 1 297 ? 0.078 -0.031 28.935 1.00 83.81 297 THR A O 1
ATOM 2351 N N . GLU A 1 298 ? -1.656 -0.793 27.730 1.00 80.31 298 GLU A N 1
ATOM 2352 C CA . GLU A 1 298 ? -1.895 -2.008 28.511 1.00 80.31 298 GLU A CA 1
ATOM 2353 C C . GLU A 1 298 ? -1.129 -3.234 27.973 1.00 80.31 298 GLU A C 1
ATOM 2355 O O . GLU A 1 298 ? -1.267 -4.324 28.527 1.00 80.31 298 GLU A O 1
ATOM 2360 N N . ASN A 1 299 ? -0.306 -3.060 26.929 1.00 80.81 299 ASN A N 1
ATOM 2361 C CA . ASN A 1 299 ? 0.428 -4.121 26.232 1.00 80.81 299 ASN A CA 1
ATOM 2362 C C . ASN A 1 299 ? -0.472 -5.308 25.833 1.00 80.81 299 ASN A C 1
ATOM 2364 O O . ASN A 1 299 ? -0.137 -6.476 26.052 1.00 80.81 299 ASN A O 1
ATOM 2368 N N . LEU A 1 300 ? -1.646 -4.995 25.283 1.00 81.75 300 LEU A N 1
ATOM 2369 C CA . LEU A 1 300 ? -2.636 -5.960 24.821 1.00 81.75 300 LEU A CA 1
ATOM 2370 C C . LEU A 1 300 ? -2.851 -5.808 23.314 1.00 81.75 300 LEU A C 1
ATOM 2372 O O . LEU A 1 300 ? -2.847 -4.700 22.786 1.00 81.75 300 LEU A O 1
ATOM 2376 N N . ASP A 1 301 ? -3.079 -6.926 22.630 1.00 84.62 301 ASP A N 1
ATOM 2377 C CA . ASP A 1 301 ? -3.488 -6.926 21.227 1.00 84.62 301 ASP A CA 1
ATOM 2378 C C . ASP A 1 301 ? -4.810 -6.155 21.026 1.00 84.62 301 ASP A C 1
ATOM 2380 O O . ASP A 1 301 ? -5.711 -6.240 21.863 1.00 84.62 301 ASP A O 1
ATOM 2384 N N . GLU A 1 302 ? -4.944 -5.405 19.926 1.00 90.44 302 GLU A N 1
ATOM 2385 C CA . GLU A 1 302 ? -6.129 -4.571 19.668 1.00 90.44 302 GLU A CA 1
ATOM 2386 C C . GLU A 1 302 ? -7.422 -5.391 19.525 1.00 90.44 302 GLU A C 1
ATOM 2388 O O . GLU A 1 302 ? -8.469 -4.958 20.013 1.00 90.44 302 GLU A O 1
ATOM 2393 N N . TYR A 1 303 ? -7.364 -6.597 18.946 1.00 87.62 303 TYR A N 1
ATOM 2394 C CA . TYR A 1 303 ? -8.520 -7.494 18.878 1.00 87.62 303 TYR A CA 1
ATOM 2395 C C . TYR A 1 303 ? -8.898 -8.004 20.269 1.00 87.62 303 TYR A C 1
ATOM 2397 O O . TYR A 1 303 ? -10.059 -7.922 20.674 1.00 87.62 303 TYR A O 1
ATOM 2405 N N . ALA A 1 304 ? -7.915 -8.444 21.060 1.00 83.31 304 ALA A N 1
ATOM 2406 C CA . ALA A 1 304 ? -8.152 -8.847 22.447 1.00 83.31 304 ALA A CA 1
ATOM 2407 C C . ALA A 1 304 ? -8.703 -7.689 23.305 1.00 83.31 304 ALA A C 1
ATOM 2409 O O . ALA A 1 304 ? -9.566 -7.901 24.163 1.00 83.31 304 ALA A O 1
ATOM 2410 N N . TYR A 1 305 ? -8.255 -6.456 23.051 1.00 85.44 305 TYR A N 1
ATOM 2411 C CA . TYR A 1 305 ? -8.771 -5.255 23.704 1.00 85.44 305 TYR A CA 1
ATOM 2412 C C . TYR A 1 305 ? -10.228 -4.975 23.319 1.00 85.44 305 TYR A C 1
ATOM 2414 O O . TYR A 1 305 ? -11.042 -4.666 24.190 1.00 85.44 305 TYR A O 1
ATOM 2422 N N . ALA A 1 306 ? -10.589 -5.150 22.046 1.00 86.44 306 ALA A N 1
ATOM 2423 C CA . ALA A 1 306 ? -11.967 -5.028 21.582 1.00 86.44 306 ALA A CA 1
ATOM 2424 C C . ALA A 1 306 ? -12.890 -6.104 22.183 1.00 86.44 306 ALA A C 1
ATOM 2426 O O . ALA A 1 306 ? -13.983 -5.769 22.635 1.00 86.44 306 ALA A O 1
ATOM 2427 N N . VAL A 1 307 ? -12.438 -7.360 22.300 1.00 84.00 307 VAL A N 1
ATOM 2428 C CA . VAL A 1 307 ? -13.180 -8.421 23.014 1.00 84.00 307 VAL A CA 1
ATOM 2429 C C . VAL A 1 307 ? -13.388 -8.044 24.483 1.00 84.00 307 VAL A C 1
ATOM 2431 O O . VAL A 1 307 ? -14.475 -8.212 25.036 1.00 84.00 307 VAL A O 1
ATOM 2434 N N . ARG A 1 308 ? -12.359 -7.510 25.152 1.00 81.25 308 ARG A N 1
ATOM 2435 C CA . ARG A 1 308 ? -12.486 -7.043 26.540 1.00 81.25 308 ARG A CA 1
ATOM 2436 C C . ARG A 1 308 ? -13.497 -5.904 26.660 1.00 81.25 308 ARG A C 1
ATOM 2438 O O . ARG A 1 308 ? -14.263 -5.883 27.620 1.00 81.25 308 ARG A O 1
ATOM 2445 N N . LEU A 1 309 ? -13.492 -4.974 25.709 1.00 83.44 309 LEU A N 1
ATOM 2446 C CA . LEU A 1 309 ? -14.437 -3.866 25.652 1.00 83.44 309 LEU A CA 1
ATOM 2447 C C . LEU A 1 309 ? -15.878 -4.345 25.441 1.00 83.44 309 LEU A C 1
ATOM 2449 O O . LEU A 1 309 ? -16.770 -3.851 26.126 1.00 83.44 309 LEU A O 1
ATOM 2453 N N . GLU A 1 310 ? -16.092 -5.319 24.554 1.00 82.12 310 GLU A N 1
ATOM 2454 C CA . GLU A 1 310 ? -17.401 -5.941 24.327 1.00 82.12 310 GLU A CA 1
ATOM 2455 C C . GLU A 1 310 ? -17.955 -6.518 25.630 1.00 82.12 310 GLU A C 1
ATOM 2457 O O . GLU A 1 310 ? -19.009 -6.103 26.112 1.00 82.12 310 GLU A O 1
ATOM 2462 N N . ASN A 1 311 ? -17.163 -7.370 26.279 1.00 73.00 311 ASN A N 1
ATOM 2463 C CA . ASN A 1 311 ? -17.548 -7.988 27.539 1.00 73.00 311 ASN A CA 1
ATOM 2464 C C . ASN A 1 311 ? -17.755 -6.964 28.673 1.00 73.00 311 ASN A C 1
ATOM 2466 O O . ASN A 1 311 ? -18.536 -7.197 29.594 1.00 73.00 311 ASN A O 1
ATOM 2470 N N . TYR A 1 312 ? -17.068 -5.817 28.636 1.00 70.00 312 TYR A N 1
ATOM 2471 C CA . TYR A 1 312 ? -17.230 -4.766 29.643 1.00 70.00 312 TYR A CA 1
ATOM 2472 C C . TYR A 1 312 ? -18.655 -4.188 29.670 1.00 70.00 312 TYR A C 1
ATOM 2474 O O . TYR A 1 312 ? -19.128 -3.777 30.730 1.00 70.00 312 TYR A O 1
ATOM 2482 N N . GLY A 1 313 ? -19.351 -4.175 28.527 1.00 58.22 313 GLY A N 1
ATOM 2483 C CA . GLY A 1 313 ? -20.767 -3.806 28.455 1.00 58.22 313 GLY A CA 1
ATOM 2484 C C . GLY A 1 313 ? -21.675 -4.784 29.210 1.00 58.22 313 GLY A C 1
ATOM 2485 O O . GLY A 1 313 ? -22.612 -4.349 29.885 1.00 58.22 313 GLY A O 1
ATOM 2486 N N . ASP A 1 314 ? -21.339 -6.074 29.169 1.00 52.00 314 ASP A N 1
ATOM 2487 C CA . ASP A 1 314 ? -22.137 -7.168 29.733 1.00 52.00 314 ASP A CA 1
ATOM 2488 C C . ASP A 1 314 ? -21.905 -7.376 31.242 1.00 52.00 314 ASP A C 1
ATOM 2490 O O . ASP A 1 314 ? -22.811 -7.797 31.962 1.00 52.00 314 ASP A O 1
ATOM 2494 N N . TYR A 1 315 ? -20.720 -7.025 31.762 1.00 43.53 315 TYR A N 1
ATOM 2495 C CA . TYR A 1 315 ? -20.330 -7.264 33.164 1.00 43.53 315 TYR A CA 1
ATOM 2496 C C . TYR A 1 315 ? -20.948 -6.318 34.216 1.00 43.53 315 TYR A C 1
ATOM 2498 O O . TYR A 1 315 ? -20.709 -6.486 35.413 1.00 43.53 315 TYR A O 1
ATOM 2506 N N . GLY A 1 316 ? -21.805 -5.376 33.819 1.00 45.91 316 GLY A N 1
ATOM 2507 C CA . GLY A 1 316 ? -22.668 -4.651 34.752 1.00 45.91 316 GLY A CA 1
ATOM 2508 C C . GLY A 1 316 ? -22.190 -3.247 35.145 1.00 45.91 316 GLY A C 1
ATOM 2509 O O . GLY A 1 316 ? -21.057 -3.012 35.547 1.00 45.91 316 GLY A O 1
ATOM 2510 N N . LYS A 1 317 ? -23.143 -2.308 35.039 1.00 53.91 317 LYS A N 1
ATOM 2511 C CA . LYS A 1 317 ? -23.149 -0.909 35.510 1.00 53.91 317 LYS A CA 1
ATOM 2512 C C . LYS A 1 317 ? -21.803 -0.182 35.412 1.00 53.91 317 LYS A C 1
ATOM 2514 O O . LYS A 1 317 ? -21.071 -0.061 36.393 1.00 53.91 317 LYS A O 1
ATOM 2519 N N . MET A 1 318 ? -21.579 0.447 34.254 1.00 61.12 318 MET A N 1
ATOM 2520 C CA . MET A 1 318 ? -20.574 1.504 34.112 1.00 61.12 318 MET A CA 1
ATOM 2521 C C . MET A 1 318 ? -20.679 2.483 35.293 1.00 61.12 318 MET A C 1
ATOM 2523 O O . MET A 1 318 ? -21.774 2.996 35.558 1.00 61.12 318 MET A O 1
ATOM 2527 N N . PRO A 1 319 ? -19.577 2.773 36.006 1.00 59.41 319 PRO A N 1
ATOM 2528 C CA . PRO A 1 319 ? -19.605 3.710 37.108 1.00 59.41 319 PRO A CA 1
ATOM 2529 C C . PRO A 1 319 ? -20.127 5.077 36.634 1.00 59.41 319 PRO A C 1
ATOM 2531 O O . PRO A 1 319 ? -19.810 5.524 35.522 1.00 59.41 319 PRO A O 1
ATOM 2534 N N . PRO A 1 320 ? -20.913 5.764 37.475 1.00 60.47 320 PRO A N 1
ATOM 2535 C CA . PRO A 1 320 ? -21.516 7.051 37.154 1.00 60.47 320 PRO A CA 1
ATOM 2536 C C . PRO A 1 320 ? -20.445 8.107 36.848 1.00 60.47 320 PRO A C 1
ATOM 2538 O O . PRO A 1 320 ? -19.334 8.076 37.384 1.00 60.47 320 PRO A O 1
ATOM 2541 N N . PHE A 1 321 ? -20.774 9.061 35.975 1.00 61.00 321 PHE A N 1
ATOM 2542 C CA . PHE A 1 321 ? -19.856 10.133 35.592 1.00 61.00 321 PHE A CA 1
ATOM 2543 C C . PHE A 1 321 ? -19.491 11.003 36.799 1.00 61.00 321 PHE A C 1
ATOM 2545 O O . PHE A 1 321 ? -20.361 11.464 37.541 1.00 61.00 321 PHE A O 1
ATOM 2552 N N . LYS A 1 322 ? -18.199 11.309 36.959 1.00 58.19 322 LYS A N 1
ATOM 2553 C CA . LYS A 1 322 ? -17.759 12.342 37.901 1.00 58.19 322 LYS A CA 1
ATOM 2554 C C . LYS A 1 322 ? -17.966 13.701 37.248 1.00 58.19 322 LYS A C 1
ATOM 2556 O O . LYS A 1 322 ? -17.239 14.085 36.331 1.00 58.19 322 LYS A O 1
ATOM 2561 N N . VAL A 1 323 ? -18.978 14.411 37.730 1.00 59.97 323 VAL A N 1
ATOM 2562 C CA . VAL A 1 323 ? -19.417 15.686 37.173 1.00 59.97 323 VAL A CA 1
ATOM 2563 C C . VAL A 1 323 ? -19.242 16.793 38.209 1.00 59.97 323 VAL A C 1
ATOM 2565 O O . VAL A 1 323 ? -19.787 16.716 39.308 1.00 59.97 323 VAL A O 1
ATOM 2568 N N . LYS A 1 324 ? -18.503 17.850 37.861 1.00 55.41 324 LYS A N 1
ATOM 2569 C CA . LYS A 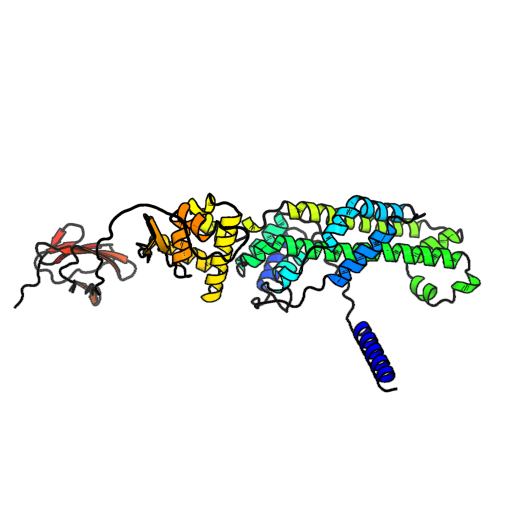1 324 ? -18.350 19.052 38.687 1.00 55.41 324 LYS A CA 1
ATOM 2570 C C . LYS A 1 324 ? -19.137 20.203 38.074 1.00 55.41 324 LYS A C 1
ATOM 2572 O O . LYS A 1 324 ? -18.813 20.680 36.991 1.00 55.41 324 LYS A O 1
ATOM 2577 N N . ARG A 1 325 ? -20.167 20.665 38.780 1.00 55.16 325 ARG A N 1
ATOM 2578 C CA . ARG A 1 325 ? -20.970 21.830 38.393 1.00 55.16 325 ARG A CA 1
ATOM 2579 C C . ARG A 1 325 ? -20.396 23.091 39.035 1.00 55.16 325 ARG A C 1
ATOM 2581 O O . ARG A 1 325 ? -20.174 23.116 40.240 1.00 55.16 325 ARG A O 1
ATOM 2588 N N . ILE A 1 326 ? -20.186 24.131 38.238 1.00 65.94 326 ILE A N 1
ATOM 2589 C CA . ILE A 1 326 ? -19.752 25.456 38.683 1.00 65.94 326 ILE A CA 1
ATOM 2590 C C . ILE A 1 326 ? -20.809 26.472 38.224 1.00 65.94 326 ILE A C 1
ATOM 2592 O O . ILE A 1 326 ? -21.050 26.580 37.020 1.00 65.94 326 ILE A O 1
ATOM 2596 N N . PRO A 1 327 ? -21.488 27.189 39.132 1.00 51.91 327 PRO A N 1
ATOM 2597 C CA . PRO A 1 327 ? -22.415 28.253 38.749 1.00 51.91 327 PRO A CA 1
ATOM 2598 C C . PRO A 1 327 ? -21.666 29.385 38.023 1.00 51.91 327 PRO A C 1
ATOM 2600 O O . PRO A 1 327 ? -20.555 29.742 38.405 1.00 51.91 327 PRO A O 1
ATOM 2603 N N . PHE A 1 328 ? -22.255 29.926 36.954 1.00 52.75 328 PHE A N 1
ATOM 2604 C CA . PHE A 1 328 ? -21.683 31.023 36.167 1.00 52.75 328 PHE A CA 1
ATOM 2605 C C . PHE A 1 328 ? -22.807 31.896 35.592 1.00 52.75 328 PHE A C 1
ATOM 2607 O O . PHE A 1 328 ? -23.550 31.463 34.705 1.00 52.75 328 PHE A O 1
ATOM 2614 N N . GLY A 1 329 ? -22.948 33.118 36.112 1.00 70.31 329 GLY A N 1
ATOM 2615 C CA . GLY A 1 329 ? -24.062 34.015 35.783 1.00 70.31 329 GLY A CA 1
ATOM 2616 C C . GLY A 1 329 ? -25.423 33.402 36.140 1.00 70.31 329 GLY A C 1
ATOM 2617 O O . GLY A 1 329 ? -25.565 32.762 37.177 1.00 70.31 329 GLY A O 1
ATOM 2618 N N . GLN A 1 330 ? -26.411 33.539 35.249 1.00 59.31 330 GLN A N 1
ATOM 2619 C CA . GLN A 1 330 ? -27.724 32.877 35.372 1.00 59.31 330 GLN A CA 1
ATOM 2620 C C . GLN A 1 330 ? -27.695 31.373 35.016 1.00 59.31 330 GLN A C 1
ATOM 2622 O O . GLN A 1 330 ? -28.737 30.724 34.932 1.00 59.31 330 GLN A O 1
ATOM 2627 N N . GLY A 1 331 ? -26.512 30.801 34.769 1.00 53.44 331 GLY A N 1
ATOM 2628 C CA . GLY A 1 331 ? -26.339 29.413 34.356 1.00 53.44 331 GLY A CA 1
ATOM 2629 C C . GLY A 1 331 ? -25.336 28.645 35.211 1.00 53.44 331 GLY A C 1
ATOM 2630 O O . GLY A 1 331 ? -24.917 29.054 36.291 1.00 53.44 331 GLY A O 1
ATOM 2631 N N . SER A 1 332 ? -24.933 27.482 34.711 1.00 45.84 332 SER A N 1
ATOM 2632 C CA . SER A 1 332 ? -23.855 26.691 35.296 1.00 45.84 332 SER A CA 1
ATOM 2633 C C . SER A 1 332 ? -23.035 26.020 34.208 1.00 45.84 332 SER A C 1
ATOM 2635 O O . SER A 1 332 ? -23.605 25.493 33.251 1.00 45.84 332 SER A O 1
ATOM 2637 N N . VAL A 1 333 ? -21.721 26.001 34.398 1.00 46.91 333 VAL A N 1
ATOM 2638 C CA . VAL A 1 333 ? -20.758 25.216 33.628 1.00 46.91 333 VAL A CA 1
ATOM 2639 C C . VAL A 1 333 ? -20.601 23.860 34.304 1.00 46.91 333 VAL A C 1
ATOM 2641 O O . VAL A 1 333 ? -20.585 23.764 35.529 1.00 46.91 333 VAL A O 1
ATOM 2644 N N . VAL A 1 334 ? -20.514 22.799 33.513 1.00 51.47 334 VAL A N 1
ATOM 2645 C CA . VAL A 1 334 ? -20.392 21.431 34.007 1.00 51.47 334 VAL A CA 1
ATOM 2646 C C . VAL A 1 334 ? -19.137 20.807 33.409 1.00 51.47 334 VAL A C 1
ATOM 2648 O O . VAL A 1 334 ? -18.969 20.813 32.195 1.00 51.47 334 VAL A O 1
ATOM 2651 N N . PHE A 1 335 ? -18.267 20.279 34.266 1.00 52.28 335 PHE A N 1
ATOM 2652 C CA . PHE A 1 335 ? -17.055 19.563 33.887 1.00 52.28 335 PHE A CA 1
ATOM 2653 C C . PHE A 1 335 ? -17.269 18.073 34.127 1.00 52.28 335 PHE A C 1
ATOM 2655 O O . PHE A 1 335 ? -17.456 17.659 35.271 1.00 52.28 335 PHE A O 1
ATOM 2662 N N . ALA A 1 336 ? -17.240 17.275 33.065 1.00 58.16 336 ALA A N 1
ATOM 2663 C CA . ALA A 1 336 ? -17.178 15.824 33.167 1.00 58.16 336 ALA A CA 1
ATOM 2664 C C . ALA A 1 336 ? -15.715 15.389 33.057 1.00 58.16 336 ALA A C 1
ATOM 2666 O O . ALA A 1 336 ? -15.003 15.831 32.154 1.00 58.16 336 ALA A O 1
ATOM 2667 N N . ARG A 1 337 ? -15.263 14.547 33.989 1.00 57.00 337 ARG A N 1
ATOM 2668 C CA . ARG A 1 337 ? -13.953 13.901 33.894 1.00 57.00 337 ARG A CA 1
ATOM 2669 C C . ARG A 1 337 ? -14.151 12.485 33.377 1.00 57.00 337 ARG A C 1
ATOM 2671 O O . ARG A 1 337 ? -14.851 11.692 34.005 1.00 57.00 337 ARG A O 1
ATOM 2678 N N . PHE A 1 338 ? -13.526 12.199 32.246 1.00 62.31 338 PHE A N 1
ATOM 2679 C CA . PHE A 1 338 ? -13.388 10.849 31.735 1.00 62.31 338 PHE A CA 1
ATOM 2680 C C . PHE A 1 338 ? -11.986 10.385 32.087 1.00 62.31 338 PHE A C 1
ATOM 2682 O O . PHE A 1 338 ? -11.009 11.061 31.760 1.00 62.31 338 PHE A O 1
ATOM 2689 N N . ASP A 1 339 ? -11.904 9.284 32.819 1.00 61.28 339 ASP A N 1
ATOM 2690 C CA . ASP A 1 339 ? -10.641 8.590 32.985 1.00 61.28 339 ASP A CA 1
ATOM 2691 C C . ASP A 1 339 ? -10.326 7.988 31.604 1.00 61.28 339 ASP A C 1
ATOM 2693 O O . ASP A 1 339 ? -11.212 7.459 30.931 1.00 61.28 339 ASP A O 1
ATOM 2697 N N . GLY A 1 340 ? -9.127 8.261 31.087 1.00 61.41 340 GLY A N 1
ATOM 2698 C CA . GLY A 1 340 ? -8.728 7.897 29.726 1.00 61.41 340 GLY A CA 1
ATOM 2699 C C . GLY A 1 340 ? -8.381 6.419 29.637 1.00 61.41 340 GLY A C 1
ATOM 2700 O O . GLY A 1 340 ? -7.250 6.102 29.307 1.00 61.41 340 GLY A O 1
ATOM 2701 N N . ASP A 1 341 ? -9.318 5.557 30.007 1.00 71.81 341 ASP A N 1
ATOM 2702 C CA . ASP A 1 341 ? -9.186 4.108 30.123 1.00 71.81 341 ASP A CA 1
ATOM 2703 C C . ASP A 1 341 ? -10.330 3.407 29.363 1.00 71.81 341 ASP A C 1
ATOM 2705 O O . ASP A 1 341 ? -11.098 4.039 28.629 1.00 71.81 341 ASP A O 1
ATOM 2709 N N . LEU A 1 342 ? -10.463 2.091 29.546 1.00 78.69 342 LEU A N 1
ATOM 2710 C CA . LEU A 1 342 ? -11.515 1.268 28.943 1.00 78.69 342 LEU A CA 1
ATOM 2711 C C . LEU A 1 342 ? -12.939 1.842 29.139 1.00 78.69 342 LEU A C 1
ATOM 2713 O O . LEU A 1 342 ? -13.793 1.678 28.264 1.00 78.69 342 LEU A O 1
ATOM 2717 N N . LEU A 1 343 ? -13.207 2.561 30.242 1.00 78.88 343 LEU A N 1
ATOM 2718 C CA . LEU A 1 343 ? -14.518 3.164 30.512 1.00 78.88 343 LEU A CA 1
ATOM 2719 C C . LEU A 1 343 ? -14.889 4.220 29.481 1.00 78.88 343 LEU A C 1
ATOM 2721 O O . LEU A 1 343 ? -16.070 4.380 29.179 1.00 78.88 343 LEU A O 1
ATOM 2725 N N . LEU A 1 344 ? -13.910 4.982 28.987 1.00 83.81 344 LEU A N 1
ATOM 2726 C CA . LEU A 1 344 ? -14.131 6.020 27.985 1.00 83.81 344 LEU A CA 1
ATOM 2727 C C . LEU A 1 344 ? -14.748 5.418 26.720 1.00 83.81 344 LEU A C 1
ATOM 2729 O O . LEU A 1 344 ? -15.773 5.907 26.246 1.00 83.81 344 LEU A O 1
ATOM 2733 N N . LEU A 1 345 ? -14.141 4.340 26.216 1.00 87.12 345 LEU A N 1
ATOM 2734 C CA . LEU A 1 345 ? -14.609 3.640 25.024 1.00 87.12 345 LEU A CA 1
ATOM 2735 C C . LEU A 1 345 ? -15.973 3.000 25.272 1.00 87.12 345 LEU A C 1
ATOM 2737 O O . LEU A 1 345 ? -16.892 3.178 24.478 1.00 87.12 345 LEU A O 1
ATOM 2741 N N . ALA A 1 346 ? -16.149 2.336 26.416 1.00 84.12 346 ALA A N 1
ATOM 2742 C CA . ALA A 1 346 ? -17.407 1.671 26.732 1.00 84.12 346 ALA A CA 1
ATOM 2743 C C . ALA A 1 346 ? -18.564 2.686 26.828 1.00 84.12 346 ALA A C 1
ATOM 2745 O O . ALA A 1 346 ? -19.649 2.476 26.291 1.00 84.12 346 ALA A O 1
ATOM 2746 N N . ARG A 1 347 ? -18.314 3.852 27.437 1.00 80.94 347 ARG A N 1
ATOM 2747 C CA . ARG A 1 347 ? -19.279 4.962 27.513 1.00 80.94 347 ARG A CA 1
ATOM 2748 C C . ARG A 1 347 ? -19.628 5.546 26.153 1.00 80.94 347 ARG A C 1
ATOM 2750 O O . ARG A 1 347 ? -20.765 5.956 25.953 1.00 80.94 347 ARG A O 1
ATOM 2757 N N . ALA A 1 348 ? -18.673 5.615 25.235 1.00 86.88 348 ALA A N 1
ATOM 2758 C CA . ALA A 1 348 ? -18.962 6.049 23.878 1.00 86.88 348 ALA A CA 1
ATOM 2759 C C . ALA A 1 348 ? -19.872 5.044 23.155 1.00 86.88 348 ALA A C 1
ATOM 2761 O O . ALA A 1 348 ? -20.854 5.451 22.542 1.00 86.88 348 ALA A O 1
ATOM 2762 N N . LEU A 1 349 ? -19.632 3.741 23.333 1.00 88.56 349 LEU A N 1
ATOM 2763 C CA . LEU A 1 349 ? -20.477 2.689 22.760 1.00 88.56 349 LEU A CA 1
ATOM 2764 C C . LEU A 1 349 ? -21.894 2.631 23.358 1.00 88.56 349 LEU A C 1
ATOM 2766 O O . LEU A 1 349 ? -22.807 2.138 22.703 1.00 88.56 349 LEU A O 1
ATOM 2770 N N . SER A 1 350 ? -22.132 3.157 24.563 1.00 83.50 350 SER A N 1
ATOM 2771 C CA . SER A 1 350 ? -23.468 3.118 25.183 1.00 83.50 350 SER A CA 1
ATOM 2772 C C . SER A 1 350 ? -24.411 4.244 24.748 1.00 83.50 350 SER A C 1
ATOM 2774 O O . SER A 1 350 ? -25.610 4.176 25.019 1.00 83.50 350 SER A O 1
ATOM 2776 N N . SER A 1 351 ? -23.911 5.298 24.091 1.00 81.62 351 SER A N 1
ATOM 2777 C CA . SER A 1 351 ? -24.750 6.418 23.656 1.00 81.62 351 SER A CA 1
ATOM 2778 C C . SER A 1 351 ? -24.177 7.140 22.434 1.00 81.62 351 SER A C 1
ATOM 2780 O O . SER A 1 351 ? -23.049 7.633 22.509 1.00 81.62 351 SER A O 1
ATOM 2782 N N . PRO A 1 352 ? -24.972 7.360 21.364 1.00 83.00 352 PRO A N 1
ATOM 2783 C CA . PRO A 1 352 ? -24.542 8.164 20.216 1.00 83.00 352 PRO A CA 1
ATOM 2784 C C . PRO A 1 352 ? -24.099 9.577 20.615 1.00 83.00 352 PRO A C 1
ATOM 2786 O O . PRO A 1 352 ? -23.160 10.137 20.055 1.00 83.00 352 PRO A O 1
ATOM 2789 N N . THR A 1 353 ? -24.746 10.159 21.629 1.00 78.62 353 THR A N 1
ATOM 2790 C CA . THR A 1 353 ? -24.397 11.491 22.131 1.00 78.62 353 THR A CA 1
ATOM 2791 C C . THR A 1 353 ? -23.027 11.505 22.801 1.00 78.62 353 THR A C 1
ATOM 2793 O O . THR A 1 353 ? -22.284 12.469 22.637 1.00 78.62 353 THR A O 1
ATOM 2796 N N . LEU A 1 354 ? -22.672 10.447 23.537 1.00 80.38 354 LEU A N 1
ATOM 2797 C CA . LEU A 1 354 ? -21.349 10.321 24.149 1.00 80.38 354 LEU A CA 1
ATOM 2798 C C . LEU A 1 354 ? -20.282 10.012 23.104 1.00 80.38 354 LEU A C 1
ATOM 2800 O O . LEU A 1 354 ? -19.229 10.638 23.147 1.00 80.38 354 LEU A O 1
ATOM 2804 N N . MET A 1 355 ? -20.572 9.133 22.142 1.00 84.75 355 MET A N 1
ATOM 2805 C CA . MET A 1 355 ? -19.700 8.873 20.993 1.00 84.75 355 MET A CA 1
ATOM 2806 C C . MET A 1 355 ? -19.335 10.180 20.281 1.00 84.75 355 MET A C 1
ATOM 2808 O O . MET A 1 355 ? -18.159 10.510 20.141 1.00 84.75 355 MET A O 1
ATOM 2812 N N . GLN A 1 356 ? -20.338 10.992 19.937 1.00 83.00 356 GLN A N 1
ATOM 2813 C CA . GLN A 1 356 ? -20.116 12.279 19.280 1.00 83.00 356 GLN A CA 1
ATOM 2814 C C . GLN A 1 356 ? -19.418 13.300 20.189 1.00 83.00 356 GLN A C 1
ATOM 2816 O O . GLN A 1 356 ? -18.573 14.061 19.728 1.00 83.00 356 GLN A O 1
ATOM 2821 N N . MET A 1 357 ? -19.743 13.342 21.482 1.00 79.56 357 MET A N 1
ATOM 2822 C CA . MET A 1 357 ? -19.113 14.280 22.416 1.00 79.56 357 MET A CA 1
ATOM 2823 C C . MET A 1 357 ? -17.633 13.957 22.662 1.00 79.56 357 MET A C 1
ATOM 2825 O O . MET A 1 357 ? -16.841 14.876 22.859 1.00 79.56 357 MET A O 1
ATOM 2829 N N . LEU A 1 358 ? -17.270 12.674 22.687 1.00 82.25 358 LEU A N 1
ATOM 2830 C CA . LEU A 1 358 ? -15.912 12.215 22.977 1.00 82.25 358 LEU A CA 1
ATOM 2831 C C . LEU A 1 358 ? -15.028 12.167 21.727 1.00 82.25 358 LEU A C 1
ATOM 2833 O O . LEU A 1 358 ? -13.840 12.461 21.829 1.00 82.25 358 LEU A O 1
ATOM 2837 N N . PHE A 1 359 ? -15.601 11.828 20.569 1.00 87.31 359 PHE A N 1
ATOM 2838 C CA . PHE A 1 359 ? -14.844 11.533 19.348 1.00 87.31 359 PHE A CA 1
ATOM 2839 C C . PHE A 1 359 ? -15.274 12.344 18.118 1.00 87.31 359 PHE A C 1
ATOM 2841 O O . PHE A 1 359 ? -14.616 12.285 17.089 1.00 87.31 359 PHE A O 1
ATOM 2848 N N . GLY A 1 360 ? -16.349 13.128 18.199 1.00 79.94 360 GLY A N 1
ATOM 2849 C CA . GLY A 1 360 ? -16.935 13.830 17.052 1.00 79.94 360 GLY A CA 1
ATOM 2850 C C . GLY A 1 360 ? -16.331 15.196 16.715 1.00 79.94 360 GLY A C 1
ATOM 2851 O O . GLY A 1 360 ? -16.946 15.952 15.967 1.00 79.94 360 GLY A O 1
ATOM 2852 N N . GLN A 1 361 ? -15.177 15.558 17.285 1.00 71.12 361 GLN A N 1
ATOM 2853 C CA . GLN A 1 361 ? -14.482 16.812 16.970 1.00 71.12 361 GLN A CA 1
ATOM 2854 C C . GLN A 1 361 ? -13.320 16.555 16.007 1.00 71.12 361 GLN A C 1
ATOM 2856 O O . GLN A 1 361 ? -12.173 16.390 16.419 1.00 71.12 361 GLN A O 1
ATOM 2861 N N . SER A 1 362 ? -13.616 16.538 14.711 1.00 46.84 362 SER A N 1
ATOM 2862 C CA . SER A 1 362 ? -12.618 16.515 13.646 1.00 46.84 362 SER A CA 1
ATOM 2863 C C . SER A 1 362 ? -12.195 17.949 13.287 1.00 46.84 362 SER A C 1
ATOM 2865 O O . SER A 1 362 ? -12.917 18.709 12.649 1.00 46.84 362 SER A O 1
ATOM 2867 N N . GLY A 1 363 ? -10.983 18.336 13.695 1.00 43.81 363 GLY A N 1
ATOM 2868 C CA . GLY A 1 363 ? -10.294 19.508 13.150 1.00 43.81 363 GLY A CA 1
ATOM 2869 C C . GLY A 1 363 ? -10.367 20.796 13.980 1.00 43.81 363 GLY A C 1
ATOM 2870 O O . GLY A 1 363 ? -11.400 21.438 14.113 1.00 43.81 363 GLY A O 1
ATOM 2871 N N . ARG A 1 364 ? -9.167 21.232 14.382 1.00 36.09 364 ARG A N 1
ATOM 2872 C CA . ARG A 1 364 ? -8.785 22.511 15.007 1.00 36.09 364 ARG A CA 1
ATOM 2873 C C . ARG A 1 364 ? -9.126 22.702 16.486 1.00 36.09 364 ARG A C 1
ATOM 2875 O O . ARG A 1 364 ? -10.251 22.589 16.941 1.00 36.09 364 ARG A O 1
ATOM 2882 N N . GLU A 1 365 ? -8.059 23.128 17.159 1.00 33.56 365 GLU A N 1
ATOM 2883 C CA . GLU A 1 365 ? -7.934 23.516 18.558 1.00 33.56 365 GLU A CA 1
ATOM 2884 C C . GLU A 1 365 ? -7.951 22.350 19.545 1.00 33.56 365 GLU A C 1
ATOM 2886 O O . GLU A 1 365 ? -8.938 21.651 19.739 1.00 33.56 365 GLU A O 1
ATOM 2891 N N . LYS A 1 366 ? -6.826 22.199 20.258 1.00 39.78 366 LYS A N 1
ATOM 2892 C CA . LYS A 1 366 ? -6.840 21.701 21.633 1.00 39.78 366 LYS A CA 1
ATOM 2893 C C . LYS A 1 366 ? -7.852 22.556 22.398 1.00 39.78 366 LYS A C 1
ATOM 2895 O O . LYS A 1 366 ? -7.498 23.617 22.906 1.00 39.78 366 LYS A O 1
ATOM 2900 N N . SER A 1 367 ? -9.106 22.135 22.427 1.00 32.78 367 SER A N 1
ATOM 2901 C CA . SER A 1 367 ? -10.169 22.894 23.058 1.00 32.78 367 SER A CA 1
ATOM 2902 C C . SER A 1 367 ? -10.536 22.234 24.372 1.00 32.78 367 SER A C 1
ATOM 2904 O O . SER A 1 367 ? -10.987 21.094 24.462 1.00 32.78 367 SER A O 1
ATOM 2906 N N . ILE A 1 368 ? -10.259 23.002 25.414 1.00 37.34 368 ILE A N 1
ATOM 2907 C CA . ILE A 1 368 ? -10.721 22.853 26.782 1.00 37.34 368 ILE A CA 1
ATOM 2908 C C . ILE A 1 368 ? -12.188 22.412 26.773 1.00 37.34 368 ILE A C 1
ATOM 2910 O O . ILE A 1 368 ? -13.044 23.160 26.315 1.00 37.34 368 ILE A O 1
ATOM 2914 N N . LEU A 1 369 ? -12.460 21.238 27.348 1.00 32.81 369 LEU A N 1
ATOM 2915 C CA . LEU A 1 369 ? -13.764 20.771 27.833 1.00 32.81 369 LEU A CA 1
ATOM 2916 C C . LEU A 1 369 ? -14.660 21.929 28.326 1.00 32.81 369 LEU A C 1
ATOM 2918 O O . LEU A 1 369 ? -14.672 22.257 29.515 1.00 32.81 369 LEU A O 1
ATOM 2922 N N . LYS A 1 370 ? -15.432 22.546 27.430 1.00 34.59 370 LYS A N 1
ATOM 2923 C CA . LYS A 1 370 ? -16.552 23.428 27.753 1.00 34.59 370 LYS A CA 1
ATOM 2924 C C . LYS A 1 370 ? -17.633 23.279 26.686 1.00 34.59 370 LYS A C 1
ATOM 2926 O O . LYS A 1 370 ? -17.464 23.698 25.550 1.00 34.59 370 LYS A O 1
ATOM 2931 N N . ASN A 1 371 ? -18.782 22.806 27.169 1.00 32.84 371 ASN A N 1
ATOM 2932 C CA . ASN A 1 371 ? -20.136 22.991 26.642 1.00 32.84 371 ASN A CA 1
ATOM 2933 C C . ASN A 1 371 ? -20.709 21.879 25.749 1.00 32.84 371 ASN A C 1
ATOM 2935 O O . ASN A 1 371 ? -20.831 22.029 24.542 1.00 32.84 371 ASN A O 1
ATOM 2939 N N . ALA A 1 372 ? -21.280 20.866 26.405 1.00 29.45 372 ALA A N 1
ATOM 2940 C CA . ALA A 1 372 ? -22.550 20.281 25.979 1.00 29.45 372 ALA A CA 1
ATOM 2941 C C . ALA A 1 372 ? -23.450 20.094 27.219 1.00 29.45 372 ALA A C 1
ATOM 2943 O O . ALA A 1 372 ? -23.045 19.497 28.216 1.00 29.45 372 ALA A O 1
ATOM 2944 N N . LYS A 1 373 ? -24.644 20.705 27.198 1.00 28.83 373 LYS A N 1
ATOM 2945 C CA . LYS A 1 373 ? -25.660 20.663 28.268 1.00 28.83 373 LYS A CA 1
ATOM 2946 C C . LYS A 1 373 ? -26.626 19.508 28.007 1.00 28.83 373 LYS A C 1
ATOM 2948 O O . LYS A 1 373 ? -27.265 19.512 26.962 1.00 28.83 373 LYS A O 1
ATOM 2953 N N . ILE A 1 374 ? -26.838 18.625 28.987 1.00 29.69 374 ILE A N 1
ATOM 2954 C CA . ILE A 1 374 ? -27.993 17.707 29.032 1.00 29.69 374 ILE A CA 1
ATOM 2955 C C . ILE A 1 374 ? -28.556 17.677 30.467 1.00 29.69 374 ILE A C 1
ATOM 2957 O O . ILE A 1 374 ? -27.806 17.760 31.440 1.00 29.69 374 ILE A O 1
ATOM 2961 N N . LYS A 1 375 ? -29.892 17.671 30.591 1.00 26.92 375 LYS A N 1
ATOM 2962 C CA . LYS A 1 375 ? -30.676 17.836 31.833 1.00 26.92 375 LYS A CA 1
ATOM 2963 C C . LYS A 1 375 ? -30.967 16.500 32.551 1.00 26.92 375 LYS A C 1
ATOM 2965 O O . LYS A 1 375 ? -31.532 15.623 31.919 1.00 26.92 375 LYS A O 1
ATOM 2970 N N . SER A 1 376 ? -30.778 16.512 33.886 1.00 31.17 376 SER A N 1
ATOM 2971 C CA . SER A 1 376 ? -31.551 15.821 34.964 1.00 31.17 376 SER A CA 1
ATOM 2972 C C . SER A 1 376 ? -31.510 14.272 35.032 1.00 31.17 376 SER A C 1
ATOM 2974 O O . SER A 1 376 ? -31.380 13.641 34.001 1.00 31.17 376 SER A O 1
ATOM 2976 N N . SER A 1 377 ? -31.622 13.547 36.166 1.00 28.06 377 SER A N 1
ATOM 2977 C CA . SER A 1 377 ? -31.959 13.825 37.589 1.00 28.06 377 SER A CA 1
ATOM 2978 C C . SER A 1 377 ? -31.429 12.692 38.504 1.00 28.06 377 SER A C 1
ATOM 2980 O O . SER A 1 377 ? -31.467 11.544 38.091 1.00 28.06 377 SER A O 1
ATOM 2982 N N . PHE A 1 378 ? -31.020 13.040 39.739 1.00 26.77 378 PHE A N 1
ATOM 2983 C CA . PHE A 1 378 ? -30.791 12.223 40.961 1.00 26.77 378 PHE A CA 1
ATOM 2984 C C . PHE A 1 378 ? -30.033 10.871 40.897 1.00 26.77 378 PHE A C 1
ATOM 2986 O O . PHE A 1 378 ? -30.456 9.912 40.267 1.00 26.77 378 PHE A O 1
ATOM 2993 N N . MET A 1 379 ? -28.966 10.756 41.707 1.00 26.89 379 MET A N 1
ATOM 2994 C CA . MET A 1 379 ? -28.312 9.485 42.064 1.00 26.89 379 MET A CA 1
ATOM 2995 C C . MET A 1 379 ? -28.766 8.992 43.451 1.00 26.89 379 MET A C 1
ATOM 2997 O O . MET A 1 379 ? -28.751 9.789 44.395 1.00 26.89 379 MET A O 1
ATOM 3001 N N . PRO A 1 380 ? -29.055 7.690 43.634 1.00 30.45 380 PRO A N 1
ATOM 3002 C CA . PRO A 1 380 ? -29.039 7.068 44.952 1.00 30.45 380 PRO A CA 1
ATOM 3003 C C . PRO A 1 380 ? -27.586 6.881 45.424 1.00 30.45 380 PRO A C 1
ATOM 3005 O O . PRO A 1 380 ? -26.689 6.575 44.637 1.00 30.45 380 PRO A O 1
ATOM 3008 N N . LYS A 1 381 ? -27.337 7.085 46.722 1.00 30.31 381 LYS A N 1
ATOM 3009 C CA . LYS A 1 381 ? -26.029 6.843 47.348 1.00 30.31 381 LYS A CA 1
ATOM 3010 C C . LYS A 1 381 ? -25.772 5.332 47.402 1.00 30.31 381 LYS A C 1
ATOM 3012 O O . LYS A 1 381 ? -26.403 4.647 48.197 1.00 30.31 381 LYS A O 1
ATOM 3017 N N . SER A 1 382 ? -24.848 4.812 46.597 1.00 37.88 382 SER A N 1
ATOM 3018 C CA . SER A 1 382 ? -24.380 3.425 46.713 1.00 37.88 382 SER A CA 1
ATOM 3019 C C . SER A 1 382 ? -23.272 3.314 47.767 1.00 37.88 382 SER A C 1
ATOM 3021 O O . SER A 1 382 ? -22.287 4.051 47.703 1.00 37.88 382 SER A O 1
ATOM 3023 N N . ARG A 1 383 ? -23.420 2.382 48.716 1.00 38.78 383 ARG A N 1
ATOM 3024 C CA . ARG A 1 383 ? -22.341 1.878 49.581 1.00 38.78 383 ARG A CA 1
ATOM 3025 C C . ARG A 1 383 ? -21.866 0.536 49.021 1.00 38.78 383 ARG A C 1
ATOM 3027 O O . ARG A 1 383 ? -22.693 -0.276 48.623 1.00 38.78 383 ARG A O 1
ATOM 3034 N N . THR A 1 384 ? -20.558 0.318 48.969 1.00 41.59 384 THR A N 1
ATOM 3035 C CA . THR A 1 384 ? -19.946 -0.969 48.612 1.00 41.59 384 THR A CA 1
ATOM 3036 C C . THR A 1 384 ? -19.587 -1.727 49.883 1.00 41.59 384 THR A C 1
ATOM 3038 O O . THR A 1 384 ? -18.927 -1.161 50.754 1.00 41.59 384 THR A O 1
ATOM 3041 N N . PHE A 1 385 ? -19.976 -2.997 49.963 1.00 45.53 385 PHE A N 1
ATOM 3042 C CA . PHE A 1 385 ? -19.608 -3.913 51.041 1.00 45.53 385 PHE A CA 1
ATOM 3043 C C . PHE A 1 385 ? -18.875 -5.115 50.438 1.00 45.53 385 PHE A C 1
ATOM 3045 O O . PHE A 1 385 ? -19.243 -5.575 49.358 1.00 45.53 385 PHE A O 1
ATOM 3052 N N . SER A 1 386 ? -17.836 -5.606 51.115 1.00 44.12 386 SER A N 1
ATOM 3053 C CA . SER A 1 386 ? -17.252 -6.918 50.814 1.00 44.12 386 SER A CA 1
ATOM 3054 C C . SER A 1 386 ? -18.103 -7.969 51.518 1.00 44.12 386 SER A C 1
ATOM 3056 O O . SER A 1 386 ? -18.379 -7.813 52.706 1.00 44.12 386 SER A O 1
ATOM 3058 N N . ALA A 1 387 ? -18.557 -8.991 50.798 1.00 56.00 387 ALA A N 1
ATOM 3059 C CA . ALA A 1 387 ? -19.466 -10.004 51.319 1.00 56.00 387 ALA A CA 1
ATOM 3060 C C . ALA A 1 387 ? -18.923 -11.399 50.984 1.00 56.00 387 ALA A C 1
ATOM 3062 O O . ALA A 1 387 ? -18.515 -11.645 49.846 1.00 56.00 387 ALA A O 1
ATOM 3063 N N . ASN A 1 388 ? -18.889 -12.296 51.970 1.00 61.75 388 ASN A N 1
ATOM 3064 C CA . ASN A 1 388 ? -18.440 -13.670 51.780 1.00 61.75 388 ASN A CA 1
ATOM 3065 C C . ASN A 1 388 ? -19.664 -14.563 51.569 1.00 61.75 388 ASN A C 1
ATOM 3067 O O . ASN A 1 388 ? -20.507 -14.695 52.453 1.00 61.75 388 ASN A O 1
ATOM 3071 N N . PHE A 1 389 ? -19.747 -15.202 50.402 1.00 64.12 389 PHE A N 1
ATOM 3072 C CA . PHE A 1 389 ? -20.833 -16.133 50.088 1.00 64.12 389 PHE A CA 1
ATOM 3073 C C . PHE A 1 389 ? -20.853 -17.342 51.034 1.00 64.12 389 PHE A C 1
ATOM 3075 O O . PHE A 1 389 ? -21.891 -17.984 51.159 1.00 64.12 389 PHE A O 1
ATOM 3082 N N . GLY A 1 390 ? -19.738 -17.646 51.715 1.00 67.00 390 GLY A N 1
ATOM 3083 C CA . GLY A 1 390 ? -19.677 -18.705 52.724 1.00 67.00 390 GLY A CA 1
ATOM 3084 C C . GLY A 1 390 ? -19.969 -20.093 52.158 1.00 67.00 390 GLY A C 1
ATOM 3085 O O . GLY A 1 390 ? -20.493 -20.954 52.858 1.00 67.00 390 GLY A O 1
ATOM 3086 N N . ILE A 1 391 ? -19.679 -20.285 50.871 1.00 71.50 391 ILE A N 1
ATOM 3087 C CA . ILE A 1 391 ? -19.910 -21.529 50.145 1.00 71.50 391 ILE A CA 1
ATOM 3088 C C . ILE A 1 391 ? -18.606 -22.313 50.123 1.00 71.50 391 ILE A C 1
ATOM 3090 O O . ILE A 1 391 ? -17.603 -21.837 49.587 1.00 71.50 391 ILE A O 1
ATOM 3094 N N . SER A 1 392 ? -18.628 -23.524 50.667 1.00 71.44 392 SER A N 1
ATOM 3095 C CA . SER A 1 392 ? -17.524 -24.474 50.565 1.00 71.44 392 SER A CA 1
ATOM 3096 C C . SER A 1 392 ? -18.040 -25.853 50.164 1.00 71.44 392 SER A C 1
ATOM 3098 O O . SER A 1 392 ? -19.125 -26.274 50.558 1.00 71.44 392 SER A O 1
ATOM 3100 N N . ALA A 1 393 ? -17.260 -26.556 49.347 1.00 70.31 393 ALA A N 1
ATOM 3101 C CA . ALA A 1 393 ? -17.501 -27.955 49.022 1.00 70.31 393 ALA A CA 1
ATOM 3102 C C . ALA A 1 393 ? -16.433 -28.802 49.724 1.00 70.31 393 ALA A C 1
ATOM 3104 O O . ALA A 1 393 ? -15.241 -28.639 49.458 1.00 70.31 393 ALA A O 1
ATOM 3105 N N . GLU A 1 394 ? -16.851 -29.686 50.629 1.00 74.12 394 GLU A N 1
ATOM 3106 C CA . GLU A 1 394 ? -15.993 -30.714 51.227 1.00 74.12 394 GLU A CA 1
ATOM 3107 C C . GLU A 1 394 ? -16.395 -32.068 50.628 1.00 74.12 394 GLU A C 1
ATOM 3109 O O . GLU A 1 394 ? -17.451 -32.619 50.934 1.00 74.12 394 GLU A O 1
ATOM 3114 N N . GLY A 1 395 ? -15.574 -32.597 49.715 1.00 79.81 395 GLY A N 1
ATOM 3115 C CA . GLY A 1 395 ? -15.947 -33.776 48.927 1.00 79.81 395 GLY A CA 1
ATOM 3116 C C . GLY A 1 395 ? -17.142 -33.481 48.013 1.00 79.81 395 GLY A C 1
ATOM 3117 O O . GLY A 1 395 ? -17.093 -32.536 47.233 1.00 79.81 395 GLY A O 1
ATOM 3118 N N . ASP A 1 396 ? -18.207 -34.280 48.120 1.00 80.38 396 ASP A N 1
ATOM 3119 C CA . ASP A 1 396 ? -19.472 -34.080 47.393 1.00 80.38 396 ASP A CA 1
ATOM 3120 C C . ASP A 1 396 ? -20.537 -33.363 48.240 1.00 80.38 396 ASP A C 1
ATOM 3122 O O . ASP A 1 396 ? -21.708 -33.341 47.871 1.00 80.38 396 ASP A O 1
ATOM 3126 N N . GLU A 1 397 ? -20.178 -32.803 49.396 1.00 78.75 397 GLU A N 1
ATOM 3127 C CA . GLU A 1 397 ? -21.118 -32.097 50.264 1.00 78.75 397 GLU A CA 1
ATOM 3128 C C . GLU A 1 397 ? -20.911 -30.584 50.169 1.00 78.75 397 GLU A C 1
ATOM 3130 O O . GLU A 1 397 ? -19.831 -30.056 50.443 1.00 78.75 397 GLU A O 1
ATOM 3135 N N . LEU A 1 398 ? -21.969 -29.878 49.772 1.00 78.75 398 LEU A N 1
ATOM 3136 C CA . LEU A 1 398 ? -22.022 -28.427 49.772 1.00 78.75 398 LEU A CA 1
ATOM 3137 C C . LEU A 1 398 ? -22.417 -27.928 51.160 1.00 78.75 398 LEU A C 1
ATOM 3139 O O . LEU A 1 398 ? -23.549 -28.148 51.606 1.00 78.75 398 LEU A O 1
ATOM 3143 N N . ARG A 1 399 ? -21.504 -27.200 51.802 1.00 74.56 399 ARG A N 1
ATOM 3144 C CA . ARG A 1 399 ? -21.784 -26.396 52.990 1.00 74.56 399 ARG A CA 1
ATOM 3145 C C . ARG A 1 399 ? -22.019 -24.952 52.580 1.00 74.56 399 ARG A C 1
ATOM 3147 O O . ARG A 1 399 ? -21.247 -24.362 51.825 1.00 74.56 399 ARG A O 1
ATOM 3154 N N . ILE A 1 400 ? -23.113 -24.395 53.086 1.00 68.69 400 ILE A N 1
ATOM 3155 C CA . ILE A 1 400 ? -23.511 -23.018 52.822 1.00 68.69 400 ILE A CA 1
ATOM 3156 C C . ILE A 1 400 ? -23.683 -22.334 54.175 1.00 68.69 400 ILE A C 1
ATOM 3158 O O . ILE A 1 400 ? -24.670 -22.554 54.871 1.00 68.69 400 ILE A O 1
ATOM 3162 N N . THR A 1 401 ? -22.706 -21.514 54.550 1.00 68.00 401 THR A N 1
ATOM 3163 C CA . THR A 1 401 ? -22.728 -20.661 55.747 1.00 68.00 401 THR A CA 1
ATOM 3164 C C . THR A 1 401 ? -22.471 -19.213 55.327 1.00 68.00 401 THR A C 1
ATOM 3166 O O . THR A 1 401 ? -21.383 -18.692 55.587 1.00 68.00 401 THR A O 1
ATOM 3169 N N . PRO A 1 402 ? -23.412 -18.571 54.610 1.00 65.62 402 PRO A N 1
ATOM 3170 C CA . PRO A 1 402 ? -23.201 -17.242 54.059 1.00 65.62 402 PRO A CA 1
ATOM 3171 C C . PRO A 1 402 ? -23.104 -16.220 55.183 1.00 65.62 402 PRO A C 1
ATOM 3173 O O . PRO A 1 402 ? -23.966 -16.178 56.061 1.00 65.62 402 PRO A O 1
ATOM 3176 N N . ASP A 1 403 ? -22.091 -15.363 55.111 1.00 68.19 403 ASP A N 1
ATOM 3177 C CA . ASP A 1 403 ? -21.951 -14.208 55.991 1.00 68.19 403 ASP A CA 1
ATOM 3178 C C . ASP A 1 403 ? -22.204 -12.946 55.163 1.00 68.19 403 ASP A C 1
ATOM 3180 O O . ASP A 1 403 ? -21.294 -12.312 54.613 1.00 68.19 403 ASP A O 1
ATOM 3184 N N . PHE A 1 404 ? -23.493 -12.652 54.972 1.00 67.56 404 PHE A N 1
ATOM 3185 C CA . PHE A 1 404 ? -23.946 -11.499 54.207 1.00 67.56 404 PHE A CA 1
ATOM 3186 C C . PHE A 1 404 ? -24.361 -10.334 55.108 1.00 67.56 404 PHE A C 1
ATOM 3188 O O . PHE A 1 404 ? -25.140 -10.537 56.048 1.00 67.56 404 PHE A O 1
ATOM 3195 N N . PRO A 1 405 ? -23.967 -9.094 54.753 1.00 64.81 405 PRO A N 1
ATOM 3196 C CA . PRO A 1 405 ? -24.532 -7.888 55.347 1.00 64.81 405 PRO A CA 1
ATOM 3197 C C . PRO A 1 405 ? -26.069 -7.903 55.310 1.00 64.81 405 PRO A C 1
ATOM 3199 O O . PRO A 1 405 ? -26.676 -8.443 54.373 1.00 64.81 405 PRO A O 1
ATOM 3202 N N . SER A 1 406 ? -26.714 -7.311 56.321 1.00 67.25 406 SER A N 1
ATOM 3203 C CA . SER A 1 406 ? -28.183 -7.241 56.440 1.00 67.25 406 SER A CA 1
ATOM 3204 C C . SER A 1 406 ? -28.849 -6.529 55.259 1.00 67.25 406 SER A C 1
ATOM 3206 O O . SER A 1 406 ? -30.026 -6.740 54.992 1.00 67.25 406 SER A O 1
ATOM 3208 N N . GLU A 1 407 ? -28.084 -5.744 54.504 1.00 67.75 407 GLU A N 1
ATOM 3209 C CA . GLU A 1 407 ? -28.525 -4.995 53.333 1.00 67.75 407 GLU A CA 1
ATOM 3210 C C . GLU A 1 407 ? -28.645 -5.837 52.048 1.00 67.75 407 GLU A C 1
ATOM 3212 O O . GLU A 1 407 ? -29.268 -5.387 51.083 1.00 67.75 407 GLU A O 1
ATOM 3217 N N . ILE A 1 408 ? -28.063 -7.042 52.001 1.00 66.88 408 ILE A N 1
ATOM 3218 C CA . ILE A 1 408 ? -28.193 -7.949 50.851 1.00 66.88 408 ILE A CA 1
ATOM 3219 C C . ILE A 1 408 ? -29.465 -8.788 51.030 1.00 66.88 408 ILE A C 1
ATOM 3221 O O . ILE A 1 408 ? -29.516 -9.677 51.880 1.00 66.88 408 ILE A O 1
ATOM 3225 N N . MET A 1 409 ? -30.489 -8.489 50.223 1.00 73.31 409 MET A N 1
ATOM 3226 C CA . MET A 1 409 ? -31.789 -9.183 50.240 1.00 73.31 409 MET A CA 1
ATOM 3227 C C . MET A 1 409 ? -31.781 -10.495 49.450 1.00 73.31 409 MET A C 1
ATOM 3229 O O . MET A 1 409 ? -32.504 -11.427 49.792 1.00 73.31 409 MET A O 1
ATOM 3233 N N . SER A 1 410 ? -30.971 -10.564 48.392 1.00 79.88 410 SER A N 1
ATOM 3234 C CA . SER A 1 410 ? -30.769 -11.772 47.598 1.00 79.88 410 SER A CA 1
ATOM 3235 C C . SER A 1 410 ? -29.431 -11.737 46.865 1.00 79.88 410 SER A C 1
ATOM 3237 O O . SER A 1 410 ? -28.980 -10.667 46.451 1.00 79.88 410 SER A O 1
ATOM 3239 N N . ALA A 1 411 ? -28.828 -12.898 46.650 1.00 76.75 411 ALA A N 1
ATOM 3240 C CA . ALA A 1 411 ? -27.621 -13.081 45.862 1.00 76.75 411 ALA A CA 1
ATOM 3241 C C . ALA A 1 411 ? -27.706 -14.393 45.076 1.00 76.75 411 ALA A C 1
ATOM 3243 O O . ALA A 1 411 ? -28.238 -15.382 45.569 1.00 76.75 411 ALA A O 1
ATOM 3244 N N . GLU A 1 412 ? -27.158 -14.412 43.868 1.00 81.44 412 GLU A N 1
ATOM 3245 C CA . GLU A 1 412 ? -27.064 -15.618 43.048 1.00 81.44 412 GLU A CA 1
ATOM 3246 C C . GLU A 1 412 ? -25.601 -15.898 42.742 1.00 81.44 412 GLU A C 1
ATOM 3248 O O . GLU A 1 412 ? -24.814 -14.989 42.471 1.00 81.44 412 GLU A O 1
ATOM 3253 N N . CYS A 1 413 ? -25.229 -17.168 42.795 1.00 78.38 413 CYS A N 1
ATOM 3254 C CA . CYS A 1 413 ? -23.906 -17.615 42.410 1.00 78.38 413 CYS A CA 1
ATOM 3255 C C . CYS A 1 413 ? -23.982 -18.981 41.732 1.00 78.38 413 CYS A C 1
ATOM 3257 O O . CYS A 1 413 ? -24.909 -19.767 41.935 1.00 78.38 413 CYS A O 1
ATOM 3259 N N . VAL A 1 414 ? -22.984 -19.251 40.896 1.00 81.75 414 VAL A N 1
ATOM 3260 C CA . VAL A 1 414 ? -22.884 -20.502 40.149 1.00 81.75 414 VAL A CA 1
ATOM 3261 C C . VAL A 1 414 ? -21.703 -21.286 40.693 1.00 81.75 414 VAL A C 1
ATOM 3263 O O . VAL A 1 414 ? -20.555 -20.858 40.566 1.00 81.75 414 VAL A O 1
ATOM 3266 N N . LEU A 1 415 ? -21.985 -22.451 41.269 1.00 80.88 415 LEU A N 1
ATOM 3267 C CA . LEU A 1 415 ? -20.975 -23.395 41.726 1.00 80.88 415 LEU A CA 1
ATOM 3268 C C . LEU A 1 415 ? -20.695 -24.417 40.622 1.00 80.88 415 LEU A C 1
ATOM 3270 O O . LEU A 1 415 ? -21.616 -24.990 40.040 1.00 80.88 415 LEU A O 1
ATOM 3274 N N . ARG A 1 416 ? -19.417 -24.682 40.347 1.00 82.38 416 ARG A N 1
ATOM 3275 C CA . ARG A 1 416 ? -19.002 -25.792 39.480 1.00 82.38 416 ARG A CA 1
ATOM 3276 C C . ARG A 1 416 ? -18.336 -26.873 40.317 1.00 82.38 416 ARG A C 1
ATOM 3278 O O . ARG A 1 416 ? -17.302 -26.604 40.918 1.00 82.38 416 ARG A O 1
ATOM 3285 N N . HIS A 1 417 ? -18.898 -28.079 40.306 1.00 79.50 417 HIS A N 1
ATOM 3286 C CA . HIS A 1 417 ? -18.354 -29.247 41.004 1.00 79.50 417 HIS A CA 1
ATOM 3287 C C . HIS A 1 417 ? -18.334 -30.448 40.061 1.00 79.50 417 HIS A C 1
ATOM 3289 O O . HIS A 1 417 ? -19.327 -30.711 39.388 1.00 79.50 417 HIS A O 1
ATOM 3295 N N . ASN A 1 418 ? -17.195 -31.140 39.949 1.00 78.62 418 ASN A N 1
ATOM 3296 C CA . ASN A 1 418 ? -17.019 -32.307 39.068 1.00 78.62 418 ASN A CA 1
ATOM 3297 C C . ASN A 1 418 ? -17.554 -32.122 37.624 1.00 78.62 418 ASN A C 1
ATOM 3299 O O . ASN A 1 418 ? -18.100 -33.042 37.023 1.00 78.62 418 ASN A O 1
ATOM 3303 N N . GLY A 1 419 ? -17.408 -30.915 37.059 1.00 75.00 419 GLY A N 1
ATOM 3304 C CA . GLY A 1 419 ? -17.849 -30.582 35.695 1.00 75.00 419 GLY A CA 1
ATOM 3305 C C . GLY A 1 419 ? -19.329 -30.197 35.552 1.00 75.00 419 GLY A C 1
ATOM 3306 O O . GLY A 1 419 ? -19.736 -29.769 34.472 1.00 75.00 419 GLY A O 1
ATOM 3307 N N . VAL A 1 420 ? -20.119 -30.269 36.625 1.00 81.25 420 VAL A N 1
ATOM 3308 C CA . VAL A 1 420 ? -21.547 -29.921 36.644 1.00 81.25 420 VAL A CA 1
ATOM 3309 C C . VAL A 1 420 ? -21.747 -28.521 37.224 1.00 81.25 420 VAL A C 1
ATOM 3311 O O . VAL A 1 420 ? -21.055 -28.107 38.155 1.00 81.25 420 VAL A O 1
ATOM 3314 N N . ARG A 1 421 ? -22.668 -27.753 36.628 1.00 84.88 421 ARG A N 1
ATOM 3315 C CA . ARG A 1 421 ? -23.041 -26.404 37.079 1.00 84.88 421 ARG A CA 1
ATOM 3316 C C . ARG A 1 421 ? -24.259 -26.495 37.996 1.00 84.88 421 ARG A C 1
ATOM 3318 O O . ARG A 1 421 ? -25.302 -26.979 37.567 1.00 84.88 421 ARG A O 1
ATOM 3325 N N . HIS A 1 422 ? -24.127 -25.996 39.217 1.00 82.50 422 HIS A N 1
ATOM 3326 C CA . HIS A 1 422 ? -25.212 -25.850 40.182 1.00 82.50 422 HIS A CA 1
ATOM 3327 C C . HIS A 1 422 ? -25.476 -24.360 40.409 1.00 82.50 422 HIS A C 1
ATOM 3329 O O . HIS A 1 422 ? -24.537 -23.572 40.547 1.00 82.50 422 HIS A O 1
ATOM 3335 N N . ASN A 1 423 ? -26.748 -23.978 40.449 1.00 85.75 423 ASN A N 1
ATOM 3336 C CA . ASN A 1 423 ? -27.167 -22.613 40.737 1.00 85.75 423 ASN A CA 1
ATOM 3337 C C . ASN A 1 423 ? -27.508 -22.524 42.218 1.00 85.75 423 ASN A C 1
ATOM 3339 O O . ASN A 1 423 ? -28.310 -23.313 42.711 1.00 85.75 423 ASN A O 1
ATOM 3343 N N . VAL A 1 424 ? -26.902 -21.573 42.920 1.00 83.12 424 VAL A N 1
ATOM 3344 C CA . VAL A 1 424 ? -27.178 -21.317 44.330 1.00 83.12 424 VAL A CA 1
ATOM 3345 C C . VAL A 1 424 ? -27.709 -19.897 44.454 1.00 83.12 424 VAL A C 1
ATOM 3347 O O . VAL A 1 424 ? -26.988 -18.925 44.218 1.00 83.12 424 VAL A O 1
ATOM 3350 N N . LYS A 1 425 ? -28.978 -19.785 44.827 1.00 85.25 425 LYS A N 1
ATOM 3351 C CA . LYS A 1 425 ? -29.634 -18.536 45.185 1.00 85.25 425 LYS A CA 1
ATOM 3352 C C . LYS A 1 425 ? -29.690 -18.436 46.701 1.00 85.25 425 LYS A C 1
ATOM 3354 O O . LYS A 1 425 ? -30.036 -19.390 47.385 1.00 85.25 425 LYS A O 1
ATOM 3359 N N . ILE A 1 426 ? -29.345 -17.281 47.236 1.00 82.31 426 ILE A N 1
ATOM 3360 C CA . ILE A 1 426 ? -29.454 -16.968 48.653 1.00 82.31 426 ILE A CA 1
ATOM 3361 C C . ILE A 1 426 ? -30.419 -15.796 48.764 1.00 82.31 426 ILE A C 1
ATOM 3363 O O . ILE A 1 426 ? -30.282 -14.824 48.029 1.00 82.31 426 ILE A O 1
ATOM 3367 N N . GLU A 1 427 ? -31.399 -15.871 49.649 1.00 84.75 427 GLU A N 1
ATOM 3368 C CA . GLU A 1 427 ? -32.407 -14.828 49.861 1.00 84.75 427 GLU A CA 1
ATOM 3369 C C . GLU A 1 427 ? -32.730 -14.677 51.349 1.00 84.75 427 GLU A C 1
ATOM 3371 O O . GLU A 1 427 ? -32.334 -15.518 52.153 1.00 84.75 427 GLU A O 1
ATOM 3376 N N . ARG A 1 428 ? -33.400 -13.591 51.745 1.00 80.50 428 ARG A N 1
ATOM 3377 C CA . ARG A 1 428 ? -33.847 -13.398 53.133 1.00 80.50 428 ARG A CA 1
ATOM 3378 C C . ARG A 1 428 ? -35.320 -13.759 53.322 1.00 80.50 428 ARG A C 1
ATOM 3380 O O . ARG A 1 428 ? -36.133 -13.534 52.427 1.00 80.50 428 ARG A O 1
ATOM 3387 N N . GLY A 1 429 ? -35.637 -14.340 54.475 1.00 79.56 429 GLY A N 1
ATOM 3388 C CA . GLY A 1 429 ? -36.981 -14.766 54.858 1.00 79.56 429 GLY A CA 1
ATOM 3389 C C . GLY A 1 429 ? -36.958 -15.795 55.990 1.00 79.56 429 GLY A C 1
ATOM 3390 O O . GLY A 1 429 ? -36.049 -15.809 56.822 1.00 79.56 429 GLY A O 1
ATOM 3391 N N . GLU A 1 430 ? -37.953 -16.684 56.028 1.00 78.56 430 GLU A N 1
ATOM 3392 C CA . GLU A 1 430 ? -37.959 -17.795 56.984 1.00 78.56 430 GLU A CA 1
ATOM 3393 C C . GLU A 1 430 ? -36.827 -18.788 56.668 1.00 78.56 430 GLU A C 1
ATOM 3395 O O . GLU A 1 430 ? -36.765 -19.277 55.537 1.00 78.56 430 GLU A O 1
ATOM 3400 N N . PRO A 1 431 ? -35.947 -19.118 57.636 1.00 79.06 431 PRO A N 1
ATOM 3401 C CA . PRO A 1 431 ? -34.814 -20.003 57.403 1.00 79.06 431 PRO A CA 1
ATOM 3402 C C . PRO A 1 431 ? -35.226 -21.325 56.759 1.00 79.06 431 PRO A C 1
ATOM 3404 O O . PRO A 1 431 ? -35.942 -22.136 57.354 1.00 79.06 431 PRO A O 1
ATOM 3407 N N . SER A 1 432 ? -34.770 -21.540 55.531 1.00 82.69 432 SER A N 1
ATOM 3408 C CA . SER A 1 432 ? -35.127 -22.710 54.740 1.00 82.69 432 SER A CA 1
ATOM 3409 C C . SER A 1 432 ? -34.032 -23.029 53.730 1.00 82.69 432 SER A C 1
ATOM 3411 O O . SER A 1 432 ? -33.255 -22.164 53.333 1.00 82.69 432 SER A O 1
ATOM 3413 N N . LEU A 1 433 ? -33.956 -24.290 53.326 1.00 84.06 433 LEU A N 1
ATOM 3414 C CA . LEU A 1 433 ? -33.108 -24.739 52.233 1.00 84.06 433 LEU A CA 1
ATOM 3415 C C . LEU A 1 433 ? -34.021 -25.435 51.237 1.00 84.06 433 LEU A C 1
ATOM 3417 O O . LEU A 1 433 ? -34.705 -26.376 51.622 1.00 84.06 433 LEU A O 1
ATOM 3421 N N . SER A 1 434 ? -34.049 -25.014 49.979 1.00 84.12 434 SER A N 1
ATOM 3422 C CA . SER A 1 434 ? -34.752 -25.741 48.927 1.00 84.12 434 SER A CA 1
ATOM 3423 C C . SER A 1 434 ? -33.789 -26.243 47.863 1.00 84.12 434 SER A C 1
ATOM 3425 O O . SER A 1 434 ? -32.794 -25.591 47.557 1.00 84.12 434 SER A O 1
ATOM 3427 N N . VAL A 1 435 ? -34.071 -27.424 47.316 1.00 85.12 435 VAL A N 1
ATOM 3428 C C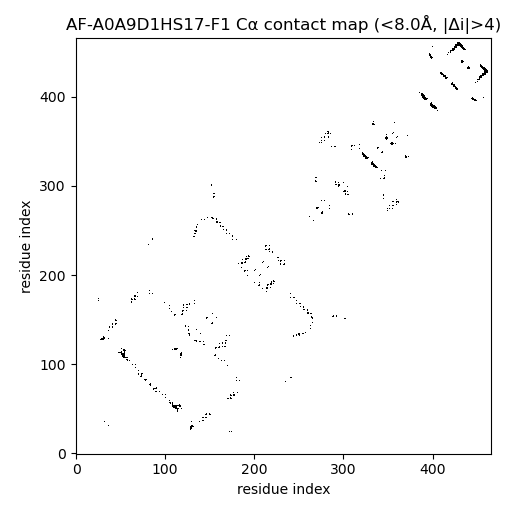A . VAL A 1 435 ? -33.325 -28.001 46.194 1.00 85.12 435 VAL A CA 1
ATOM 3429 C C . VAL A 1 435 ? -34.330 -28.396 45.120 1.00 85.12 435 VAL A C 1
ATOM 3431 O O . VAL A 1 435 ? -35.248 -29.170 45.392 1.00 85.12 435 VAL A O 1
ATOM 3434 N N . ASN A 1 436 ? -34.187 -27.840 43.916 1.00 85.19 436 ASN A N 1
ATOM 3435 C CA . ASN A 1 436 ? -35.102 -28.009 42.782 1.00 85.19 436 ASN A CA 1
ATOM 3436 C C . ASN A 1 436 ? -36.578 -27.783 43.180 1.00 85.19 436 ASN A C 1
ATOM 3438 O O . ASN A 1 436 ? -37.459 -28.565 42.824 1.00 85.19 436 ASN A O 1
ATOM 3442 N N . GLY A 1 437 ? -36.835 -26.754 43.996 1.00 80.19 437 GLY A N 1
ATOM 3443 C CA . GLY A 1 437 ? -38.173 -26.391 44.481 1.00 80.19 437 GLY A CA 1
ATOM 3444 C C . GLY A 1 437 ? -38.699 -27.198 45.678 1.00 80.19 437 GLY A C 1
ATOM 3445 O O . GLY A 1 437 ? -39.782 -26.897 46.176 1.00 80.19 437 GLY A O 1
ATOM 3446 N N . THR A 1 438 ? -37.958 -28.191 46.184 1.00 81.56 438 THR A N 1
ATOM 3447 C CA . THR A 1 438 ? -38.361 -28.973 47.370 1.00 81.56 438 THR A CA 1
ATOM 3448 C C . THR A 1 438 ? -37.743 -28.393 48.639 1.00 81.56 438 THR A C 1
ATOM 3450 O O . THR A 1 438 ? -36.521 -28.352 48.749 1.00 81.56 438 THR A O 1
ATOM 3453 N N . VAL A 1 439 ? -38.567 -27.971 49.607 1.00 82.06 439 VAL A N 1
ATOM 3454 C CA . VAL A 1 439 ? -38.109 -27.395 50.886 1.00 82.06 439 VAL A CA 1
ATOM 3455 C C . VAL A 1 439 ? -37.651 -28.490 51.853 1.00 82.06 439 VAL A C 1
ATOM 3457 O O . VAL A 1 439 ? -38.410 -29.386 52.217 1.00 82.06 439 VAL A O 1
ATOM 3460 N N . MET A 1 440 ? -36.414 -28.369 52.315 1.00 78.00 440 MET A N 1
ATOM 3461 C CA . MET A 1 440 ? -35.723 -29.248 53.249 1.00 78.00 440 MET A CA 1
ATOM 3462 C C . MET A 1 440 ? -35.635 -28.557 54.618 1.00 78.00 440 MET A C 1
ATOM 3464 O O . MET A 1 440 ? -35.160 -27.426 54.725 1.00 78.00 440 MET A O 1
ATOM 3468 N N . LYS A 1 441 ? -36.079 -29.230 55.687 1.00 69.50 441 LYS A N 1
ATOM 3469 C CA . LYS A 1 441 ? -35.976 -28.733 57.073 1.00 69.50 441 LYS A CA 1
ATOM 3470 C C . LYS A 1 441 ? -34.970 -29.569 57.864 1.00 69.50 441 LYS A C 1
ATOM 3472 O O . LYS A 1 441 ? -35.043 -30.792 57.835 1.00 69.50 441 LYS A O 1
ATOM 3477 N N . GLY A 1 442 ? -34.059 -28.911 58.586 1.00 61.38 442 GLY A N 1
ATOM 3478 C CA . GLY A 1 442 ? -33.091 -29.568 59.479 1.00 61.38 442 GLY A CA 1
ATOM 3479 C C . GLY A 1 442 ? -31.927 -30.281 58.781 1.00 61.38 442 GLY A C 1
ATOM 3480 O O . GLY A 1 442 ? -31.293 -31.138 59.390 1.00 61.38 442 GLY A O 1
ATOM 3481 N N . VAL A 1 443 ? -31.650 -29.957 57.515 1.00 66.06 443 VAL A N 1
ATOM 3482 C CA . VAL A 1 443 ? -30.587 -30.597 56.728 1.00 66.06 443 VAL A CA 1
ATOM 3483 C C . VAL A 1 443 ? -29.337 -29.702 56.720 1.00 66.06 443 VAL A C 1
ATOM 3485 O O . VAL A 1 443 ? -29.453 -28.537 56.343 1.00 66.06 443 VAL A O 1
ATOM 3488 N N . PRO A 1 444 ? -28.157 -30.209 57.129 1.00 58.56 444 PRO A N 1
ATOM 3489 C CA . PRO A 1 444 ? -26.951 -29.393 57.317 1.00 58.56 444 PRO A CA 1
ATOM 3490 C C . PRO A 1 444 ? -26.184 -29.066 56.021 1.00 58.56 444 PRO A C 1
ATOM 3492 O O . PRO A 1 444 ? -25.257 -28.260 56.060 1.00 58.56 444 PRO A O 1
ATOM 3495 N N . GLY A 1 445 ? -26.549 -29.667 54.883 1.00 70.00 445 GLY A N 1
ATOM 3496 C CA . GLY A 1 445 ? -25.855 -29.485 53.605 1.00 70.00 445 GLY A CA 1
ATOM 3497 C C . GLY A 1 445 ? -26.573 -30.141 52.423 1.00 70.00 445 GLY A C 1
ATOM 3498 O O . GLY A 1 445 ? -27.550 -30.872 52.595 1.00 70.00 445 GLY A O 1
ATOM 3499 N N . VAL A 1 446 ? -26.096 -29.876 51.205 1.00 80.00 446 VAL A N 1
ATOM 3500 C CA . VAL A 1 446 ? -26.639 -30.465 49.966 1.00 80.00 446 VAL A CA 1
ATOM 3501 C C . VAL A 1 446 ? -25.590 -31.367 49.334 1.00 80.00 446 VAL A C 1
ATOM 3503 O O . VAL A 1 446 ? -24.482 -30.921 49.052 1.00 80.00 446 VAL A O 1
ATOM 3506 N N . LYS A 1 447 ? -25.932 -32.629 49.056 1.00 82.19 447 LYS A N 1
ATOM 3507 C CA . LYS A 1 447 ? -25.033 -33.518 48.315 1.00 82.19 447 LYS A CA 1
ATOM 3508 C C . LYS A 1 447 ? -25.044 -33.159 46.827 1.00 82.19 447 LYS A C 1
ATOM 3510 O O . LYS A 1 447 ? -26.084 -33.230 46.175 1.00 82.19 447 LYS A O 1
ATOM 3515 N N . LEU A 1 448 ? -23.886 -32.789 46.298 1.00 82.12 448 LEU A N 1
ATOM 3516 C CA . LEU A 1 448 ? -23.660 -32.481 44.893 1.00 82.12 448 LEU A CA 1
ATOM 3517 C C . LEU A 1 448 ? -23.466 -33.785 44.117 1.00 82.12 448 LEU A C 1
ATOM 3519 O O . LEU A 1 448 ? -22.663 -34.638 44.485 1.00 82.12 448 LEU A O 1
ATOM 3523 N N . GLY A 1 449 ? -24.239 -33.956 43.049 1.00 76.81 449 GLY A N 1
ATOM 3524 C CA . GLY A 1 449 ? -24.171 -35.124 42.173 1.00 76.81 449 GLY A CA 1
ATOM 3525 C C . GLY A 1 449 ? -23.879 -34.731 40.730 1.00 76.81 449 GLY A C 1
ATOM 3526 O O . GLY A 1 449 ? -23.530 -33.594 40.434 1.00 76.81 449 GLY A O 1
ATOM 3527 N N . GLN A 1 450 ? -24.086 -35.668 39.805 1.00 80.31 450 GLN A N 1
ATOM 3528 C CA . GLN A 1 450 ? -23.884 -35.418 38.371 1.00 80.31 450 GLN A CA 1
ATOM 3529 C C . GLN A 1 450 ? -25.039 -34.657 37.692 1.00 80.31 450 GLN A C 1
ATOM 3531 O O . GLN A 1 450 ? -25.008 -34.427 36.486 1.00 80.31 450 GLN A O 1
ATOM 3536 N N . ILE A 1 451 ? -26.067 -34.273 38.452 1.00 82.50 451 ILE A N 1
ATOM 3537 C CA . ILE A 1 451 ? -27.244 -33.562 37.949 1.00 82.50 451 ILE A CA 1
ATOM 3538 C C . ILE A 1 451 ? -27.173 -32.107 38.432 1.00 82.50 451 ILE A C 1
ATOM 3540 O O . ILE A 1 451 ? -26.918 -31.888 39.620 1.00 82.50 451 ILE A O 1
ATOM 3544 N N . PRO A 1 452 ? -27.405 -31.114 37.552 1.00 85.44 452 PRO A N 1
ATOM 3545 C CA . PRO A 1 452 ? -27.545 -29.719 37.952 1.00 85.44 452 PRO A CA 1
ATOM 3546 C C . PRO A 1 452 ? -28.591 -29.556 39.055 1.00 85.44 452 PRO A C 1
ATOM 3548 O O . PRO A 1 452 ? -29.678 -30.131 38.986 1.00 85.44 452 PRO A O 1
ATOM 3551 N N . LEU A 1 453 ? -28.254 -28.765 40.070 1.00 85.94 453 LEU A N 1
ATOM 3552 C CA . LEU A 1 453 ? -29.153 -28.463 41.181 1.00 85.94 453 LEU A CA 1
ATOM 3553 C C . LEU A 1 453 ? -29.430 -26.963 41.204 1.00 85.94 453 LEU A C 1
ATOM 3555 O O . LEU A 1 453 ? -28.508 -26.166 41.022 1.00 85.94 453 LEU A O 1
ATOM 3559 N N . GLU A 1 454 ? -30.682 -26.606 41.453 1.00 86.44 454 GLU A N 1
ATOM 3560 C CA . GLU A 1 454 ? -31.129 -25.269 41.824 1.00 86.44 454 GLU A CA 1
ATOM 3561 C C . GLU A 1 454 ? -31.333 -25.246 43.337 1.00 86.44 454 GLU A C 1
ATOM 3563 O O . GLU A 1 454 ? -32.272 -25.837 43.866 1.00 86.44 454 GLU A O 1
ATOM 3568 N N . ILE A 1 455 ? -30.399 -24.626 44.044 1.00 86.12 455 ILE A N 1
ATOM 3569 C CA . ILE A 1 455 ? -30.356 -24.594 45.500 1.00 86.12 455 ILE A CA 1
ATOM 3570 C C . ILE A 1 455 ? -30.763 -23.193 45.938 1.00 86.12 455 ILE A C 1
ATOM 3572 O O . ILE A 1 455 ? -30.120 -22.224 45.545 1.00 86.12 455 ILE A O 1
ATOM 3576 N N . VAL A 1 456 ? -31.801 -23.073 46.762 1.00 86.00 456 VAL A N 1
ATOM 3577 C CA . VAL A 1 456 ? -32.209 -21.798 47.361 1.00 86.00 456 VAL A CA 1
ATOM 3578 C C . VAL A 1 456 ? -31.990 -21.860 48.863 1.00 86.00 456 VAL A C 1
ATOM 3580 O O . VAL A 1 456 ? -32.555 -22.719 49.532 1.00 86.00 456 VAL A O 1
ATOM 3583 N N . VAL A 1 457 ? -31.173 -20.960 49.398 1.00 84.44 457 VAL A N 1
ATOM 3584 C CA . VAL A 1 457 ? -30.923 -20.822 50.835 1.00 84.44 457 VAL A CA 1
ATOM 3585 C C . VAL A 1 457 ? -31.593 -19.554 51.330 1.00 84.44 457 VAL A C 1
ATOM 3587 O O . VAL A 1 457 ? -31.220 -18.453 50.933 1.00 84.44 457 VAL A O 1
ATOM 3590 N N . THR A 1 458 ? -32.558 -19.697 52.224 1.00 82.38 458 THR A N 1
ATOM 3591 C CA . THR A 1 458 ? -33.215 -18.571 52.877 1.00 82.38 458 THR A CA 1
ATOM 3592 C C . THR A 1 458 ? -32.548 -18.312 54.227 1.00 82.38 458 THR A C 1
ATOM 3594 O O . THR A 1 458 ? -32.526 -19.185 55.094 1.00 82.38 458 THR A O 1
ATOM 3597 N N . LEU A 1 459 ? -31.983 -17.120 54.406 1.00 79.56 459 LEU A N 1
ATOM 3598 C CA . LEU A 1 459 ? -31.382 -16.643 55.652 1.00 79.56 459 LEU A CA 1
ATOM 3599 C C . LEU A 1 459 ? -32.397 -15.822 56.459 1.00 79.56 459 LEU A C 1
ATOM 3601 O O . LEU A 1 459 ? -33.239 -15.153 55.861 1.00 79.56 459 LEU A O 1
ATOM 3605 N N . PRO A 1 460 ? -32.297 -15.789 57.799 1.00 77.88 460 PRO A N 1
ATOM 3606 C CA . PRO A 1 460 ? -33.165 -14.945 58.612 1.00 77.88 460 PRO A CA 1
ATOM 3607 C C . PRO A 1 460 ? -32.985 -13.454 58.280 1.00 77.88 460 PRO A C 1
ATOM 3609 O O . PRO A 1 460 ? -31.879 -12.983 57.996 1.00 77.88 460 PRO A O 1
ATOM 3612 N N . ASP A 1 461 ? -34.070 -12.683 58.379 1.00 67.88 461 ASP A N 1
ATOM 3613 C CA . ASP A 1 461 ? -34.092 -11.242 58.078 1.00 67.88 461 ASP A CA 1
ATOM 3614 C C . ASP A 1 461 ? -33.163 -10.397 58.975 1.00 67.88 461 ASP A C 1
ATOM 3616 O O . ASP A 1 461 ? -32.798 -9.278 58.613 1.00 67.88 461 ASP A O 1
ATOM 3620 N N . LYS A 1 462 ? -32.726 -10.927 60.126 1.00 63.41 462 LYS A N 1
ATOM 3621 C CA . LYS A 1 462 ? -31.726 -10.320 61.019 1.00 63.41 462 LYS A CA 1
ATOM 3622 C C . LYS A 1 462 ? -30.867 -11.408 61.677 1.00 63.41 462 LYS A C 1
ATOM 3624 O O . LYS A 1 462 ? -31.438 -12.408 62.113 1.00 63.41 462 LYS A O 1
ATOM 3629 N N . PRO A 1 463 ? -29.539 -11.234 61.826 1.00 51.47 463 PRO A N 1
ATOM 3630 C CA . PRO A 1 463 ? -28.826 -11.969 62.861 1.00 51.47 463 PRO A CA 1
ATOM 3631 C C . PRO A 1 463 ? -29.412 -11.522 64.205 1.00 51.47 463 PRO A C 1
ATOM 3633 O O . PRO A 1 463 ? -29.449 -10.327 64.495 1.00 51.47 463 PRO A O 1
ATOM 3636 N N . GLY A 1 464 ? -29.944 -12.458 64.990 1.00 43.12 464 GLY A N 1
ATOM 3637 C CA . GLY A 1 464 ? -30.200 -12.180 66.397 1.00 43.12 464 GLY A CA 1
ATOM 3638 C C . GLY A 1 464 ? -28.874 -11.776 67.033 1.00 43.12 464 GLY A C 1
ATOM 3639 O O . GLY A 1 464 ? -27.903 -12.526 66.936 1.00 43.12 464 GLY A O 1
ATOM 3640 N N . GLU A 1 465 ? -28.814 -10.576 67.608 1.00 34.47 465 GLU A N 1
ATOM 3641 C CA . GLU A 1 465 ? -27.778 -10.260 68.589 1.00 34.47 465 GLU A CA 1
ATOM 3642 C C . GLU A 1 465 ? -27.866 -11.319 69.705 1.00 34.47 465 GLU A C 1
ATOM 3644 O O . GLU A 1 465 ? -28.986 -11.620 70.138 1.00 34.47 465 GLU A O 1
ATOM 3649 N N . PRO A 1 466 ? -26.751 -11.939 70.129 1.00 36.81 466 PRO A N 1
ATOM 3650 C CA . PRO A 1 466 ? -26.728 -12.647 71.403 1.00 36.81 466 PRO A CA 1
ATOM 3651 C C . PRO A 1 466 ? -26.976 -11.697 72.580 1.00 36.81 466 PRO A C 1
ATOM 3653 O O . PRO A 1 466 ? -26.539 -10.523 72.503 1.00 36.81 466 PRO A O 1
#

Solvent-accessible surface area (backbone atoms only — not comparable to full-atom values): 26659 Å² total; per-residue (Å²): 110,69,70,60,52,52,50,50,53,50,51,49,50,50,51,52,49,64,68,66,51,79,76,86,70,90,81,87,58,70,72,50,55,78,66,56,43,51,53,48,27,43,49,52,35,65,70,52,67,83,62,40,87,37,28,46,82,64,80,56,67,69,37,43,52,30,39,55,54,36,65,65,50,41,82,49,93,57,93,47,70,67,63,34,51,52,32,45,62,52,48,79,45,41,68,60,53,54,51,58,65,65,60,80,60,63,76,51,22,70,31,54,6,44,99,40,40,26,45,44,41,53,52,30,41,56,53,22,44,32,41,66,38,36,73,47,69,71,58,50,49,52,40,52,51,28,29,38,74,62,52,69,66,50,58,71,43,38,74,41,32,57,59,22,40,50,49,41,45,46,50,51,50,13,52,51,28,40,51,54,49,51,51,51,52,39,37,55,50,15,48,58,30,46,77,38,46,90,75,35,61,80,34,72,67,42,66,70,39,64,84,37,63,61,25,43,31,40,24,31,50,72,67,72,44,90,37,69,79,38,49,56,58,47,49,54,54,50,49,54,51,44,53,45,49,49,29,38,52,56,24,60,56,52,51,77,73,54,71,53,66,80,73,33,68,40,50,74,62,48,55,73,32,66,37,50,59,72,41,56,69,67,27,44,51,46,45,46,52,50,48,44,54,51,16,57,75,68,75,41,56,55,51,62,42,42,53,52,48,58,50,56,70,73,74,58,77,81,77,79,80,55,67,50,77,43,81,50,88,102,48,65,49,64,42,74,62,73,64,96,50,72,63,45,58,48,50,20,51,73,30,54,68,42,30,42,72,78,27,51,80,83,78,84,73,99,67,77,90,73,84,85,91,84,86,86,80,89,82,82,88,82,84,89,78,92,67,49,71,39,68,48,69,63,87,54,35,34,38,74,61,61,56,65,60,84,84,63,58,62,51,76,48,77,49,76,52,100,91,30,61,27,43,40,38,37,35,57,40,74,73,40,38,27,52,74,84,45,81,48,81,94,68,88,59,48,78,62,60,92,60,70,43,46,32,40,40,28,41,57,78,60,83,78,80,130

Organism: NCBI:txid2840845

Radius of gyration: 35.7 Å; Cα contacts (8 Å, |Δi|>4): 550; chains: 1; bounding box: 82×69×114 Å

Mean predicted aligned error: 15.52 Å

pLDDT: mean 81.13, std 16.37, range [26.77, 97.31]

Foldseek 3Di:
DVVVVVVVVVVVVVVVVVVPPPDDDDDADAADDPVRLLVVLLCVLQPFDFFDFFAPADDCPLLLVLLVVLLVCLPPDDPDPLLVVVSVLCVVCVVVSVVLSVDDLRLQGRAGDTPRGHPLLVLLLSLQNNVLNADDPVSSLSNLVSNCVSAADALSSLVCNLVSNSSNLSNVLSVLSNVSVVLVVLLVLLLVCLVPVPPPCPPPSVVVNVPPLSSCQNNCVSNPHDRPVSVVVVVVVSVSSVVSSVSSVVRNVVSVPDNSVVSRLLCVLLCVQPLLVPDDPQLNSQLSVLLSVQCVVVVHGSNVSSVVLSVVLVPDDLDDWDKDWADDPVGIKIDTDDDSHSSLSNQSSVDNVSSCVSRVDDDDDPDDDTDDDDDDDDDDDDDDDDWAQQWDDDDQWIATDTDGDLPDQKDWDWDADPNEIEIEIEGEDPFWKDKPRRTDPPDRTDGHDPDHIHIYGYDYSDDPDD

Secondary structure (DSSP, 8-state):
-HHHHHHHHHHHHHHHHHHHS--PPPPP-PPP-HHHHHHHHHHHHHHSPPPBSS------HHHHHHHHHHHTTTTS---SHHHHHHHHHHHHTHHHHHHHTT---GGGTTS-EETTEEHHHHHHHHHHHTTTT---HHHHHHHHHHHHHHS---HHHHHTHHHHHHHHHHHHHHHHHHHHHHHHHHHHHHHHHHHSHHHHTTSHHHHHHTT-HHHHHHHHHHTT---HHHHHHHHHHHHHHHHHHHHHHHHHHHHTT--GGGG-THHHHHTTSHHHHTS-HHHHHHHHHHHHHHHHHTT--HHHHHHHHHHHHHTS--PPPEEEEEEETTEEEEEEEPPSSHHHHHHHHH-HHHHHHHH---SS----S------------PPP---B--EEEETTEEEE--B--TT--EEEEEEEETTEEEEEEEEESS-EEEETTEEESS---EE--SS--EEEEEEPSSPPP-

Nearest PDB structures (foldseek):
  8rfg-assembly1_A  TM=7.528E-01  e=2.759E-07  Agrobacterium tumefaciens
  8rf9-assembly1_A  TM=7.090E-01  e=8.049E-07  Agrobacterium tumefaciens
  8rf0-assembly1_A  TM=6.462E-01  e=8.834E-07  Agrobacterium tumefaciens